Protein AF-0000000075629472 (afdb_homodimer)

InterPro domains:
  IPR001667 DDH domain [PF01368] (24-167)
  IPR003156 DHHA1 domain [PF02272] (249-316)
  IPR038763 DHH phosphoesterase superfamily [SSF64182] (21-315)
  IPR051319 Bifunctional oligoribonuclease/pAp-phosphatase and c-di-AMP PDE [PTHR47618] (19-318)

Secondary structure (DSSP, 8-state):
--HHHHHHHHHHHHHHTSTT-EEEEE--SSB-HHHHHHHHHHHHHHHHTT-EEEEE-TT-B-HHHHHHHHHHT----SBPPTT---SEEEEES--SGGGGTT-HHHHHT-SEEEEEESSPP-HHHHH-SEEEE-TTSS-HHHHHHHHHHHHT----HHHHHHHHHHHHHHHTTTTT--HHHHHHHHHHHHTT--HHHHHHHHS-TT------HHHHHHHHHHHTT-EEEEETTTEEEEEEEESS-HHHHHHHHHHHT-SE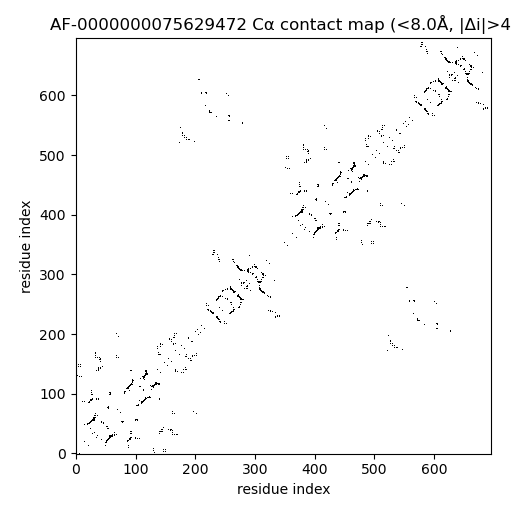EEEEEE-SSEEEEEEEE-HHHHHTT--HHHHHHHHHHHHT-EEEE-SSEEEEEEEGGG-SSHHHHHHHHHHHHHHHHHHHHHHHHHH-/--HHHHHHHHHHHHHHHSTT-EEEEE--SSB-HHHHHHHHHHHHHHHHTT-EEEEE-TT-B-HHHHHHHHHHT----SBPPTT---SEEEEES--SGGGGTT-HHHHHT-SEEEEEESSPP-HHHHH-SEEEE-TTSS-HHHHHHHHHHHHT----HHHHHHHHHHHHHHHTTTTT--HHHHHHHHHHHHTT--HHHHHHHHS-TT------HHHHHHHHHHHTT-EEEEETTTEEEEEEEESS-HHHHHHHHHHHT-SEEEEEEE-SSEEEEEEEE-HHHHHTT--HHHHHHHHHHHHT-EEEE-SSEEEEEEEGGG-SSHHHHHHHHHHHHHHHHHHHHHHHHHH-

Radius of gyration: 29.66 Å; Cα contacts (8 Å, |Δi|>4): 1667; chains: 2; bounding box: 80×77×60 Å

Sequence (696 aa):
MSSASRLVEALKEVAGEAEGEKSAVITHRNADPDAVGAALVVREVLRALRMNPCLYSPEGISRQSKRLLEAVGEEFGPLCSPDENPLIAVVVDAANLSQIAGAESLFRAARLKVVIDHHERGSIHEEADVALVDPGAGSSSELAVKTAVEAGTPLRPSVATAALGGIVYDTGRFLRASKLSFEAAAHLLSMGADYGKVLEAGRQRGRRDRGDLSLRLAKLKAFSRLKIGRACSELLIAVTHIGSFESDVAKSLVDEAADVAVAVAERTSEFRLSVRVSPLALEKGVTARAIASMLAEKFGGEGGGHDEAGMAHIPYTAAFSAEDMAVKAFNLISGRLGWMCVKTLEKGMSSASRLVEALKEVAGEAEGEKSAVITHRNADPDAVGAALVVREVLRALRMNPCLYSPEGISRQSKRLLEAVGEEFGPLCSPDENPLIAVVVDAANLSQIAGAESLFRAARLKVVIDHHERGSIHEEADVALVDPGAGSSSELAVKTAVEAGTPLRPSVATAALGGIVYDTGRFLRASKLSFEAAAHLLSMGADYGKVLEAGRQRGRRDRGDLSLRLAKLKAFSRLKIGRACSELLIAVTHIGSFESDVAKSLVDEAADVAVAVAERTSEFRLSVRVSPLALEKGVTARAIASMLAEKFGGEGGGHDEAGMAHIPYTAAFSAEDMAVKAFNLISGRLGWMCVKTLEKG

Structure (mmCIF, N/CA/C/O backbone):
data_AF-0000000075629472-model_v1
#
loop_
_entity.id
_entity.type
_entity.pdbx_description
1 polymer 'DDH domain-containing protein'
#
loop_
_atom_site.group_PDB
_atom_site.id
_atom_site.type_symbol
_atom_site.label_atom_id
_atom_site.label_alt_id
_atom_site.label_comp_id
_atom_site.label_asym_id
_atom_site.label_entity_id
_atom_site.label_seq_id
_atom_site.pdbx_PDB_ins_code
_atom_site.Cartn_x
_atom_site.Cartn_y
_atom_site.Cartn_z
_atom_site.occupancy
_atom_site.B_iso_or_equiv
_atom_site.auth_seq_id
_atom_site.auth_comp_id
_atom_site.auth_asym_id
_atom_site.auth_atom_id
_atom_site.pdbx_PDB_model_num
ATOM 1 N N . MET A 1 1 ? -9.32 -35.312 -2.887 1 65.19 1 MET A N 1
ATOM 2 C CA . MET A 1 1 ? -9.805 -34.281 -3.807 1 65.19 1 MET A CA 1
ATOM 3 C C . MET A 1 1 ? -9.977 -32.969 -3.092 1 65.19 1 MET A C 1
ATOM 5 O O . MET A 1 1 ? -10.477 -32.906 -1.966 1 65.19 1 MET A O 1
ATOM 9 N N . SER A 1 2 ? -9.43 -31.875 -3.707 1 79.06 2 SER A N 1
ATOM 10 C CA . SER A 1 2 ? -9.578 -30.562 -3.094 1 79.06 2 SER A CA 1
ATOM 11 C C . SER A 1 2 ? -11.039 -30.109 -3.098 1 79.06 2 SER A C 1
ATOM 13 O O . SER A 1 2 ? -11.867 -30.672 -3.818 1 79.06 2 SER A O 1
ATOM 15 N N . SER A 1 3 ? -11.484 -29.281 -2.16 1 85.75 3 SER A N 1
ATOM 16 C CA . SER A 1 3 ? -12.836 -28.734 -2.113 1 85.75 3 SER A CA 1
ATOM 17 C C . SER A 1 3 ? -13.227 -28.141 -3.457 1 85.75 3 SER A C 1
ATOM 19 O O . SER A 1 3 ? -14.375 -28.266 -3.889 1 85.75 3 SER A O 1
ATOM 21 N N . ALA A 1 4 ? -12.281 -27.641 -4.117 1 90.44 4 ALA A N 1
ATOM 22 C CA . ALA A 1 4 ? -12.555 -27.047 -5.43 1 90.44 4 ALA A CA 1
ATOM 23 C C . ALA A 1 4 ? -12.844 -28.141 -6.461 1 90.44 4 ALA A C 1
ATOM 25 O O . ALA A 1 4 ? -13.734 -27.969 -7.305 1 90.44 4 ALA A O 1
ATOM 26 N N . SER A 1 5 ? -12.156 -29.219 -6.418 1 93 5 SER A N 1
ATOM 27 C CA . SER A 1 5 ? -12.391 -30.344 -7.332 1 93 5 SER A CA 1
ATOM 28 C C . SER A 1 5 ? -13.781 -30.938 -7.133 1 93 5 SER A C 1
ATOM 30 O O . SER A 1 5 ? -14.469 -31.266 -8.102 1 93 5 SER A O 1
ATOM 32 N N . ARG A 1 6 ? -14.172 -31.078 -5.902 1 94.12 6 ARG A N 1
ATOM 33 C CA . ARG A 1 6 ? -15.5 -31.609 -5.594 1 94.12 6 ARG A CA 1
ATOM 34 C C . ARG A 1 6 ? -16.594 -30.688 -6.129 1 94.12 6 ARG A C 1
ATOM 36 O O . ARG A 1 6 ? -17.609 -31.141 -6.652 1 94.12 6 ARG A O 1
ATOM 43 N N . LEU A 1 7 ? -16.375 -29.391 -5.953 1 96.19 7 LEU A N 1
ATOM 44 C CA . LEU A 1 7 ? -17.328 -28.406 -6.441 1 96.19 7 LEU A CA 1
ATOM 45 C C . LEU A 1 7 ? -17.469 -28.484 -7.961 1 96.19 7 LEU A C 1
ATOM 47 O O . LEU A 1 7 ? -18.578 -28.531 -8.484 1 96.19 7 LEU A O 1
ATOM 51 N N . VAL A 1 8 ? -16.391 -28.594 -8.656 1 96.81 8 VAL A N 1
ATOM 52 C CA . VAL A 1 8 ? -16.391 -28.625 -10.109 1 96.81 8 VAL A CA 1
ATOM 53 C C . VAL A 1 8 ? -17.078 -29.906 -10.602 1 96.81 8 VAL A C 1
ATOM 55 O O . VAL A 1 8 ? -17.828 -29.875 -11.578 1 96.81 8 VAL A O 1
ATOM 58 N N . GLU A 1 9 ? -16.797 -30.969 -9.922 1 96.81 9 GLU A N 1
ATOM 59 C CA . GLU A 1 9 ? -17.422 -32.25 -10.289 1 96.81 9 GLU A CA 1
ATOM 60 C C . GLU A 1 9 ? -18.938 -32.156 -10.133 1 96.81 9 GLU A C 1
ATOM 62 O O . GLU A 1 9 ? -19.688 -32.656 -10.977 1 96.81 9 GLU A O 1
ATOM 67 N N . ALA A 1 10 ? -19.375 -31.547 -9.078 1 96.75 10 ALA A N 1
ATOM 68 C CA . ALA A 1 10 ? -20.812 -31.391 -8.844 1 96.75 10 ALA A CA 1
ATOM 69 C C . ALA A 1 10 ? -21.453 -30.531 -9.938 1 96.75 10 ALA A C 1
ATOM 71 O O . ALA A 1 10 ? -22.531 -30.859 -10.438 1 96.75 10 ALA A O 1
ATOM 72 N N . LEU A 1 11 ? -20.828 -29.438 -10.281 1 97.44 11 LEU A N 1
ATOM 73 C CA . LEU A 1 11 ? -21.312 -28.562 -11.336 1 97.44 11 LEU A CA 1
ATOM 74 C C . LEU A 1 11 ? -21.406 -29.312 -12.664 1 97.44 11 LEU A C 1
ATOM 76 O O . LEU A 1 11 ? -22.422 -29.219 -13.359 1 97.44 11 LEU A O 1
ATOM 80 N N . LYS A 1 12 ? -20.422 -30.094 -12.953 1 97 12 LYS A N 1
ATOM 81 C CA . LYS A 1 12 ? -20.359 -30.828 -14.219 1 97 12 LYS A CA 1
ATOM 82 C C . LYS A 1 12 ? -21.453 -31.875 -14.297 1 97 12 LYS A C 1
ATOM 84 O O . LYS A 1 12 ? -22.062 -32.062 -15.352 1 97 12 LYS A O 1
ATOM 89 N N . GLU A 1 13 ? -21.641 -32.5 -13.227 1 96.62 13 GLU A N 1
ATOM 90 C CA . GLU A 1 13 ? -22.656 -33.531 -13.18 1 96.62 13 GLU A CA 1
ATOM 91 C C . GLU A 1 13 ? -24.047 -32.969 -13.469 1 96.62 13 GLU A C 1
ATOM 93 O O . GLU A 1 13 ? -24.766 -33.5 -14.328 1 96.62 13 GLU A O 1
ATOM 98 N N . VAL A 1 14 ? -24.375 -31.891 -12.836 1 96.75 14 VAL A N 1
ATOM 99 C CA . VAL A 1 14 ? -25.703 -31.328 -12.977 1 96.75 14 VAL A CA 1
ATOM 100 C C . VAL A 1 14 ? -25.844 -30.641 -14.336 1 96.75 14 VAL A C 1
ATOM 102 O O . VAL A 1 14 ? -26.859 -30.781 -15.008 1 96.75 14 VAL A O 1
ATOM 105 N N . ALA A 1 15 ? -24.844 -29.906 -14.727 1 95.62 15 ALA A N 1
ATOM 106 C CA . ALA A 1 15 ? -24.859 -29.203 -16.016 1 95.62 15 ALA A CA 1
ATOM 107 C C . ALA A 1 15 ? -24.938 -30.188 -17.172 1 95.62 15 ALA A C 1
ATOM 109 O O . ALA A 1 15 ? -25.578 -29.906 -18.188 1 95.62 15 ALA A O 1
ATOM 110 N N . GLY A 1 16 ? -24.281 -31.312 -17 1 93.81 16 GLY A N 1
ATOM 111 C CA . GLY A 1 16 ? -24.266 -32.312 -18.047 1 93.81 16 GLY A CA 1
ATOM 112 C C . GLY A 1 16 ? -25.641 -32.906 -18.328 1 93.81 16 GLY A C 1
ATOM 113 O O . GLY A 1 16 ? -25.906 -33.375 -19.453 1 93.81 16 GLY A O 1
ATOM 114 N N . GLU A 1 17 ? -26.5 -32.781 -17.375 1 92.69 17 GLU A N 1
ATOM 115 C CA . GLU A 1 17 ? -27.844 -33.312 -17.5 1 92.69 17 GLU A CA 1
ATOM 116 C C . GLU A 1 17 ? -28.781 -32.344 -18.188 1 92.69 17 GLU A C 1
ATOM 118 O O . GLU A 1 17 ? -29.875 -32.719 -18.625 1 92.69 17 GLU A O 1
ATOM 123 N N . ALA A 1 18 ? -28.375 -31.125 -18.297 1 90.38 18 ALA A N 1
ATOM 124 C CA . ALA A 1 18 ? -29.344 -30.109 -18.734 1 90.38 18 ALA A CA 1
ATOM 125 C C . ALA A 1 18 ? -28.641 -28.969 -19.469 1 90.38 18 ALA A C 1
ATOM 127 O O . ALA A 1 18 ? -28.734 -27.812 -19.047 1 90.38 18 ALA A O 1
ATOM 128 N N . GLU A 1 19 ? -28.141 -29.219 -20.547 1 90.19 19 GLU A N 1
ATOM 129 C CA . GLU A 1 19 ? -27.438 -28.219 -21.328 1 90.19 19 GLU A CA 1
ATOM 130 C C . GLU A 1 19 ? -28.375 -27.078 -21.719 1 90.19 19 GLU A C 1
ATOM 132 O O . GLU A 1 19 ? -29.531 -27.297 -22.078 1 90.19 19 GLU A O 1
ATOM 137 N N . GLY A 1 20 ? -27.953 -25.875 -21.547 1 91 20 GLY A N 1
ATOM 138 C CA . GLY A 1 20 ? -28.703 -24.719 -21.969 1 91 20 GLY A CA 1
ATOM 139 C C . GLY A 1 20 ? -29.656 -24.203 -20.906 1 91 20 GLY A C 1
ATOM 140 O O . GLY A 1 20 ? -30.297 -23.172 -21.094 1 91 20 GLY A O 1
ATOM 141 N N . GLU A 1 21 ? -29.688 -24.891 -19.844 1 94.5 21 GLU A N 1
ATOM 142 C CA . GLU A 1 21 ? -30.578 -24.484 -18.766 1 94.5 21 GLU A CA 1
ATOM 143 C C . GLU A 1 21 ? -30.062 -23.25 -18.047 1 94.5 21 GLU A C 1
ATOM 145 O O . GLU A 1 21 ? -28.875 -22.938 -18.094 1 94.5 21 GLU A O 1
ATOM 150 N N . LYS A 1 22 ? -30.938 -22.641 -17.359 1 96.81 22 LYS A N 1
ATOM 151 C CA . LYS A 1 22 ? -30.609 -21.406 -16.656 1 96.81 22 LYS A CA 1
ATOM 152 C C . LYS A 1 22 ? -29.828 -21.703 -15.383 1 96.81 22 LYS A C 1
ATOM 154 O O . LYS A 1 22 ? -30.078 -22.703 -14.703 1 96.81 22 LYS A O 1
ATOM 159 N N . SER A 1 23 ? -28.891 -20.859 -15.094 1 98.06 23 SER A N 1
ATOM 160 C CA . SER A 1 23 ? -28.141 -20.828 -13.844 1 98.06 23 SER A CA 1
ATOM 161 C C . SER A 1 23 ? -27.969 -19.406 -13.32 1 98.06 23 SER A C 1
ATOM 163 O O . SER A 1 23 ? -28.141 -18.453 -14.07 1 98.06 23 SER A O 1
ATOM 165 N N . ALA A 1 24 ? -27.734 -19.328 -12.039 1 98.25 24 ALA A N 1
ATOM 166 C CA . ALA A 1 24 ? -27.641 -18 -11.422 1 98.25 24 ALA A CA 1
ATOM 167 C C . ALA A 1 24 ? -26.406 -17.891 -10.539 1 98.25 24 ALA A C 1
ATOM 169 O O . ALA A 1 24 ? -26.062 -18.844 -9.828 1 98.25 24 ALA A O 1
ATOM 170 N N . VAL A 1 25 ? -25.75 -16.766 -10.672 1 98.75 25 VAL A N 1
ATOM 171 C CA . VAL A 1 25 ? -24.703 -16.406 -9.734 1 98.75 25 VAL A CA 1
ATOM 172 C C . VAL A 1 25 ? -25.141 -15.211 -8.883 1 98.75 25 VAL A C 1
ATOM 174 O O . VAL A 1 25 ? -25.484 -14.148 -9.414 1 98.75 25 VAL A O 1
ATOM 177 N N . ILE A 1 26 ? -25.125 -15.406 -7.566 1 98.19 26 ILE A N 1
ATOM 178 C CA . ILE A 1 26 ? -25.688 -14.43 -6.641 1 98.19 26 ILE A CA 1
ATOM 179 C C . ILE A 1 26 ? -24.578 -13.891 -5.734 1 98.19 26 ILE A C 1
ATOM 181 O O . ILE A 1 26 ? -23.75 -14.656 -5.23 1 98.19 26 ILE A O 1
ATOM 185 N N . THR A 1 27 ? -24.562 -12.57 -5.598 1 97.81 27 THR A N 1
ATOM 186 C CA . THR A 1 27 ? -23.609 -11.938 -4.688 1 97.81 27 THR A CA 1
ATOM 187 C C . THR A 1 27 ? -24.328 -11.312 -3.498 1 97.81 27 THR A C 1
ATOM 189 O O . THR A 1 27 ? -25.562 -11.281 -3.461 1 97.81 27 THR A O 1
ATOM 192 N N . HIS A 1 28 ? -23.531 -10.844 -2.551 1 91.38 28 HIS A N 1
ATOM 193 C CA . HIS A 1 28 ? -24.125 -10.047 -1.483 1 91.38 28 HIS A CA 1
ATOM 194 C C . HIS A 1 28 ? -24.625 -8.703 -2.01 1 91.38 28 HIS A C 1
ATOM 196 O O . HIS A 1 28 ? -24.281 -8.305 -3.125 1 91.38 28 HIS A O 1
ATOM 202 N N . ARG A 1 29 ? -25.453 -8.078 -1.17 1 88 29 ARG A N 1
ATOM 203 C CA . ARG A 1 29 ? -26.016 -6.785 -1.547 1 88 29 ARG A CA 1
ATOM 204 C C . ARG A 1 29 ? -24.906 -5.75 -1.739 1 88 29 ARG A C 1
ATOM 206 O O . ARG A 1 29 ? -23.922 -5.754 -1.01 1 88 29 ARG A O 1
ATOM 213 N N . ASN A 1 30 ? -25.109 -4.828 -2.74 1 86.19 30 ASN A N 1
ATOM 214 C CA . ASN A 1 30 ? -24.109 -3.812 -3.047 1 86.19 30 ASN A CA 1
ATOM 215 C C . ASN A 1 30 ? -22.734 -4.434 -3.271 1 86.19 30 ASN A C 1
ATOM 217 O O . ASN A 1 30 ? -21.766 -4.066 -2.604 1 86.19 30 ASN A O 1
ATOM 221 N N . ALA A 1 31 ? -22.734 -5.297 -4.277 1 94.62 31 ALA A N 1
ATOM 222 C CA . ALA A 1 31 ? -21.594 -6.164 -4.551 1 94.62 31 ALA A CA 1
ATOM 223 C C . ALA A 1 31 ? -20.312 -5.352 -4.707 1 94.62 31 ALA A C 1
ATOM 225 O O . ALA A 1 31 ? -20.234 -4.477 -5.57 1 94.62 31 ALA A O 1
ATOM 226 N N . ASP A 1 32 ? -19.328 -5.641 -3.809 1 90.69 32 ASP A N 1
ATOM 227 C CA . ASP A 1 32 ? -18.031 -4.98 -3.92 1 90.69 32 ASP A CA 1
ATOM 228 C C . ASP A 1 32 ? -17.156 -5.668 -4.965 1 90.69 32 ASP A C 1
ATOM 230 O O . ASP A 1 32 ? -17.578 -6.633 -5.602 1 90.69 32 ASP A O 1
ATOM 234 N N . PRO A 1 33 ? -15.992 -5.172 -5.242 1 96.56 33 PRO A N 1
ATOM 235 C CA . PRO A 1 33 ? -15.172 -5.703 -6.332 1 96.56 33 PRO A CA 1
ATOM 236 C C . PRO A 1 33 ? -14.859 -7.188 -6.16 1 96.56 33 PRO A C 1
ATOM 238 O O . PRO A 1 33 ? -14.75 -7.922 -7.145 1 96.56 33 PRO A O 1
ATOM 241 N N . ASP A 1 34 ? -14.664 -7.598 -4.922 1 97.81 34 ASP A N 1
ATOM 242 C CA . ASP A 1 34 ? -14.398 -9.016 -4.691 1 97.81 34 ASP A CA 1
ATOM 243 C C . ASP A 1 34 ? -15.586 -9.867 -5.129 1 97.81 34 ASP A C 1
ATOM 245 O O . ASP A 1 34 ? -15.414 -10.867 -5.832 1 97.81 34 ASP A O 1
ATOM 249 N N . ALA A 1 35 ? -16.75 -9.461 -4.742 1 98.06 35 ALA A N 1
ATOM 250 C CA . ALA A 1 35 ? -17.969 -10.172 -5.129 1 98.06 35 ALA A CA 1
ATOM 251 C C . ALA A 1 35 ? -18.156 -10.164 -6.645 1 98.06 35 ALA A C 1
ATOM 253 O O . ALA A 1 35 ? -18.469 -11.195 -7.242 1 98.06 35 ALA A O 1
ATOM 254 N N . VAL A 1 36 ? -17.938 -9.062 -7.227 1 98.62 36 VAL A N 1
ATOM 255 C CA . VAL A 1 36 ? -18.125 -8.898 -8.664 1 98.62 36 VAL A CA 1
ATOM 256 C C . VAL A 1 36 ? -17.109 -9.766 -9.414 1 98.62 36 VAL A C 1
ATOM 258 O O . VAL A 1 36 ? -17.469 -10.477 -10.352 1 98.62 36 VAL A O 1
ATOM 261 N N . GLY A 1 37 ? -15.859 -9.703 -9 1 98.81 37 GLY A N 1
ATOM 262 C CA . GLY A 1 37 ? -14.836 -10.531 -9.617 1 98.81 37 GLY A CA 1
ATOM 263 C C . GLY A 1 37 ? -15.141 -12.016 -9.539 1 98.81 37 GLY A C 1
ATOM 264 O O . GLY A 1 37 ? -15.039 -12.734 -10.539 1 98.81 37 GLY A O 1
ATOM 265 N N . ALA A 1 38 ? -15.508 -12.438 -8.391 1 98.81 38 ALA A N 1
ATOM 266 C CA . ALA A 1 38 ? -15.852 -13.844 -8.18 1 98.81 38 ALA A CA 1
ATOM 267 C C . ALA A 1 38 ? -17.031 -14.25 -9.062 1 98.81 38 ALA A C 1
ATOM 269 O O . ALA A 1 38 ? -17 -15.305 -9.703 1 98.81 38 ALA A O 1
ATOM 270 N N . ALA A 1 39 ? -18.062 -13.414 -9.102 1 98.88 39 ALA A N 1
ATOM 271 C CA . ALA A 1 39 ? -19.266 -13.703 -9.867 1 98.88 39 ALA A CA 1
ATOM 272 C C . ALA A 1 39 ? -18.953 -13.852 -11.352 1 98.88 39 ALA A C 1
ATOM 274 O O . ALA A 1 39 ? -19.453 -14.781 -12.008 1 98.88 39 ALA A O 1
ATOM 275 N N . LEU A 1 40 ? -18.156 -12.984 -11.867 1 98.88 40 LEU A N 1
ATOM 276 C CA . LEU A 1 40 ? -17.812 -13.008 -13.281 1 98.88 40 LEU A CA 1
ATOM 277 C C . LEU A 1 40 ? -17.047 -14.266 -13.641 1 98.88 40 LEU A C 1
ATOM 279 O O . LEU A 1 40 ? -17.266 -14.859 -14.695 1 98.88 40 LEU A O 1
ATOM 283 N N . VAL A 1 41 ? -16.109 -14.672 -12.766 1 98.88 41 VAL A N 1
ATOM 284 C CA . VAL A 1 41 ? -15.328 -15.883 -13.008 1 98.88 41 VAL A CA 1
ATOM 285 C C . VAL A 1 41 ? -16.25 -17.094 -13.016 1 98.88 41 VAL A C 1
ATOM 287 O O . VAL A 1 41 ? -16.172 -17.938 -13.906 1 98.88 41 VAL A O 1
ATOM 290 N N . VAL A 1 42 ? -17.141 -17.172 -12.086 1 98.88 42 VAL A N 1
ATOM 291 C CA . VAL A 1 42 ? -18.062 -18.312 -11.984 1 98.88 42 VAL A CA 1
ATOM 292 C C . VAL A 1 42 ? -19 -18.328 -13.188 1 98.88 42 VAL A C 1
ATOM 294 O O . VAL A 1 42 ? -19.328 -19.391 -13.703 1 98.88 42 VAL A O 1
ATOM 297 N N . ARG A 1 43 ? -19.438 -17.141 -13.609 1 98.75 43 ARG A N 1
ATOM 298 C CA . ARG A 1 43 ? -20.25 -17.047 -14.82 1 98.75 43 ARG A CA 1
ATOM 299 C C . ARG A 1 43 ? -19.547 -17.734 -16 1 98.75 43 ARG A C 1
ATOM 301 O O . ARG A 1 43 ? -20.188 -18.469 -16.75 1 98.75 43 ARG A O 1
ATOM 308 N N . GLU A 1 44 ? -18.25 -17.531 -16.156 1 98.56 44 GLU A N 1
ATOM 309 C CA . GLU A 1 44 ? -17.484 -18.141 -17.25 1 98.56 44 GLU A CA 1
ATOM 310 C C . GLU A 1 44 ? -17.422 -19.656 -17.094 1 98.56 44 GLU A C 1
ATOM 312 O O . GLU A 1 44 ? -17.469 -20.391 -18.094 1 98.56 44 GLU A O 1
ATOM 317 N N . VAL A 1 45 ? -17.266 -20.094 -15.867 1 98.56 45 VAL A N 1
ATOM 318 C CA . VAL A 1 45 ? -17.219 -21.531 -15.617 1 98.56 45 VAL A CA 1
ATOM 319 C C . VAL A 1 45 ? -18.547 -22.156 -16.016 1 98.56 45 VAL A C 1
ATOM 321 O O . VAL A 1 45 ? -18.562 -23.188 -16.719 1 98.56 45 VAL A O 1
ATOM 324 N N . LEU A 1 46 ? -19.656 -21.531 -15.641 1 98.56 46 LEU A N 1
ATOM 325 C CA . LEU A 1 46 ? -20.984 -22.062 -15.961 1 98.56 46 LEU A CA 1
ATOM 326 C C . LEU A 1 46 ? -21.234 -22.031 -17.469 1 98.56 46 LEU A C 1
ATOM 328 O O . LEU A 1 46 ? -21.812 -22.953 -18.016 1 98.56 46 LEU A O 1
ATOM 332 N N . ARG A 1 47 ? -20.781 -20.969 -18.125 1 98.06 47 ARG A N 1
ATOM 333 C CA . ARG A 1 47 ? -20.891 -20.891 -19.578 1 98.06 47 ARG A CA 1
ATOM 334 C C . ARG A 1 47 ? -20.109 -22.016 -20.25 1 98.06 47 ARG A C 1
ATOM 336 O O . ARG A 1 47 ? -20.594 -22.641 -21.188 1 98.06 47 ARG A O 1
ATOM 343 N N . ALA A 1 48 ? -18.938 -22.297 -19.719 1 97.62 48 ALA A N 1
ATOM 344 C CA . ALA A 1 48 ? -18.094 -23.359 -20.266 1 97.62 48 ALA A CA 1
ATOM 345 C C . ALA A 1 48 ? -18.75 -24.719 -20.094 1 97.62 48 ALA A C 1
ATOM 347 O O . ALA A 1 48 ? -18.5 -25.641 -20.875 1 97.62 48 ALA A O 1
ATOM 348 N N . LEU A 1 49 ? -19.578 -24.828 -19.141 1 97.31 49 LEU A N 1
ATOM 349 C CA . LEU A 1 49 ? -20.328 -26.062 -18.906 1 97.31 49 LEU A CA 1
ATOM 350 C C . LEU A 1 49 ? -21.641 -26.062 -19.672 1 97.31 49 LEU A C 1
ATOM 352 O O . LEU A 1 49 ? -22.531 -26.875 -19.391 1 97.31 49 LEU A O 1
ATOM 356 N N . ARG A 1 50 ? -21.781 -25.078 -20.531 1 97.25 50 ARG A N 1
ATOM 357 C CA . ARG A 1 50 ? -22.891 -24.969 -21.469 1 97.25 50 ARG A CA 1
ATOM 358 C C . ARG A 1 50 ? -24.188 -24.625 -20.75 1 97.25 50 ARG A C 1
ATOM 360 O O . ARG A 1 50 ? -25.266 -25.078 -21.156 1 97.25 50 ARG A O 1
ATOM 367 N N . MET A 1 51 ? -24.078 -23.906 -19.656 1 97.69 51 MET A N 1
ATOM 368 C CA . MET A 1 51 ? -25.25 -23.344 -19 1 97.69 51 MET A CA 1
ATOM 369 C C . MET A 1 51 ? -25.531 -21.922 -19.5 1 97.69 51 MET A C 1
ATOM 371 O O . MET A 1 51 ? -24.75 -21.375 -20.266 1 97.69 51 MET A O 1
ATOM 375 N N . ASN A 1 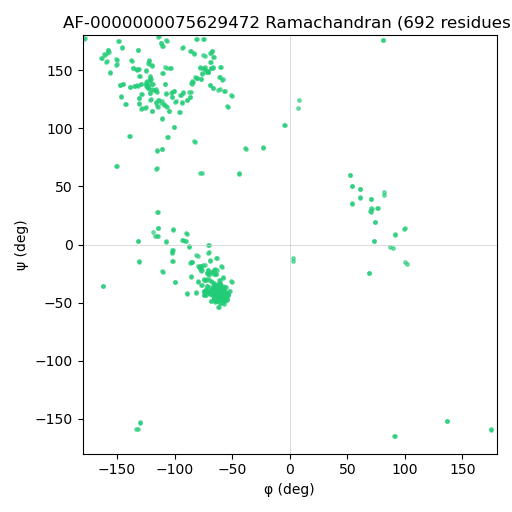52 ? -26.656 -21.391 -19.141 1 97.44 52 ASN A N 1
ATOM 376 C CA . ASN A 1 52 ? -27.047 -20 -19.406 1 97.44 52 ASN A CA 1
ATOM 377 C C . ASN A 1 52 ? -27.094 -19.172 -18.125 1 97.44 52 ASN A C 1
ATOM 379 O O . ASN A 1 52 ? -28.172 -18.922 -17.594 1 97.44 52 ASN A O 1
ATOM 383 N N . PRO A 1 53 ? -25.922 -18.703 -17.719 1 98 53 PRO A N 1
ATOM 384 C CA . PRO A 1 53 ? -25.844 -18.047 -16.422 1 98 53 PRO A CA 1
ATOM 385 C C . PRO A 1 53 ? -26.312 -16.594 -16.453 1 98 53 PRO A C 1
ATOM 387 O O . PRO A 1 53 ? -26.094 -15.906 -17.453 1 98 53 PRO A O 1
ATOM 390 N N . CYS A 1 54 ? -26.938 -16.188 -15.445 1 97.81 54 CYS A N 1
ATOM 391 C CA . CYS A 1 54 ? -27.234 -14.789 -15.148 1 97.81 54 CYS A CA 1
ATOM 392 C C . CYS A 1 54 ? -26.656 -14.383 -13.797 1 97.81 54 CYS A C 1
ATOM 394 O O . CYS A 1 54 ? -26.297 -15.242 -12.992 1 97.81 54 CYS A O 1
ATOM 396 N N . LEU A 1 55 ? -26.469 -13.062 -13.641 1 98.38 55 LEU A N 1
ATOM 397 C CA . LEU A 1 55 ? -25.922 -12.531 -12.406 1 98.38 55 LEU A CA 1
ATOM 398 C C . LEU A 1 55 ? -26.969 -11.75 -11.617 1 98.38 55 LEU A C 1
ATOM 400 O O . LEU A 1 55 ? -27.875 -11.156 -12.211 1 98.38 55 LEU A O 1
ATOM 404 N N . TYR A 1 56 ? -26.828 -11.812 -10.297 1 97.31 56 TYR A N 1
ATOM 405 C CA . TYR A 1 56 ? -27.766 -11.047 -9.484 1 97.31 56 TYR A CA 1
ATOM 406 C C . TYR A 1 56 ? -27.094 -10.531 -8.219 1 97.31 56 TYR A C 1
ATOM 408 O O . TYR A 1 56 ? -26.438 -11.289 -7.504 1 97.31 56 TYR A O 1
ATOM 416 N N . SER A 1 57 ? -27.188 -9.281 -7.973 1 95.69 57 SER A N 1
ATOM 417 C CA . SER A 1 57 ? -26.812 -8.617 -6.727 1 95.69 57 SER A CA 1
ATOM 418 C C . SER A 1 57 ? -27.969 -7.793 -6.176 1 95.69 57 SER A C 1
ATOM 420 O O . SER A 1 57 ? -28.391 -6.809 -6.789 1 95.69 57 SER A O 1
ATOM 422 N N . PRO A 1 58 ? -28.375 -8.258 -4.957 1 88.62 58 PRO A N 1
ATOM 423 C CA . PRO A 1 58 ? -29.406 -7.383 -4.375 1 88.62 58 PRO A CA 1
ATOM 424 C C . PRO A 1 58 ? -28.938 -5.934 -4.238 1 88.62 58 PRO A C 1
ATOM 426 O O . PRO A 1 58 ? -27.797 -5.684 -3.834 1 88.62 58 PRO A O 1
ATOM 429 N N . GLU A 1 59 ? -29.672 -4.957 -4.629 1 86.88 59 GLU A N 1
ATOM 430 C CA . GLU A 1 59 ? -29.391 -3.527 -4.535 1 86.88 59 GLU A CA 1
ATOM 431 C C . GLU A 1 59 ? -28.328 -3.104 -5.539 1 86.88 59 GLU A C 1
ATOM 433 O O . GLU A 1 59 ? -27.812 -1.987 -5.469 1 86.88 59 GLU A O 1
ATOM 438 N N . GLY A 1 60 ? -27.844 -4 -6.371 1 93.12 60 GLY A N 1
ATOM 439 C CA . GLY A 1 60 ? -26.906 -3.668 -7.43 1 93.12 60 GLY A CA 1
ATOM 440 C C . GLY A 1 60 ? -25.453 -3.783 -7 1 93.12 60 GLY A C 1
ATOM 441 O O . GLY A 1 60 ? -25.141 -4.473 -6.027 1 93.12 60 GLY A O 1
ATOM 442 N N . ILE A 1 61 ? -24.562 -3.186 -7.824 1 94.56 61 ILE A N 1
ATOM 443 C CA . ILE A 1 61 ? -23.141 -3.268 -7.543 1 94.56 61 ILE A CA 1
ATOM 444 C C . ILE A 1 61 ? -22.641 -1.941 -6.969 1 94.56 61 ILE A C 1
ATOM 446 O O . ILE A 1 61 ? -23.234 -0.888 -7.238 1 94.56 61 ILE A O 1
ATOM 450 N N . SER A 1 62 ? -21.578 -1.986 -6.145 1 85.62 62 SER A N 1
ATOM 451 C CA . SER A 1 62 ? -21.031 -0.809 -5.469 1 85.62 62 SER A CA 1
ATOM 452 C C . SER A 1 62 ? -20.406 0.158 -6.465 1 85.62 62 SER A C 1
ATOM 454 O O . SER A 1 62 ? -20.172 -0.197 -7.621 1 85.62 62 SER A O 1
ATOM 456 N N . ARG A 1 63 ? -20.156 1.345 -5.965 1 81.31 63 ARG A N 1
ATOM 457 C CA . ARG A 1 63 ? -19.484 2.367 -6.762 1 81.31 63 ARG A CA 1
ATOM 458 C C . ARG A 1 63 ? -18.094 1.907 -7.184 1 81.31 63 ARG A C 1
ATOM 460 O O . ARG A 1 63 ? -17.672 2.146 -8.32 1 81.31 63 ARG A O 1
ATOM 467 N N . GLN A 1 64 ? -17.391 1.285 -6.277 1 86 64 GLN A N 1
ATOM 468 C CA . GLN A 1 64 ? -16.047 0.763 -6.562 1 86 64 GLN A CA 1
ATOM 469 C C . GLN A 1 64 ? -16.109 -0.299 -7.656 1 86 64 GLN A C 1
ATOM 471 O O . GLN A 1 64 ? -15.227 -0.342 -8.523 1 86 64 GLN A O 1
ATOM 476 N N . SER A 1 65 ? -17.141 -1.085 -7.609 1 94.31 65 SER A N 1
ATOM 477 C CA . SER A 1 65 ? -17.297 -2.121 -8.625 1 94.31 65 SER A CA 1
ATOM 478 C C . SER A 1 65 ? -17.609 -1.516 -9.984 1 94.31 65 SER A C 1
ATOM 480 O O . SER A 1 65 ? -17.094 -1.98 -11.008 1 94.31 65 SER A O 1
ATOM 482 N N . LYS A 1 66 ? -18.453 -0.539 -9.938 1 93.31 66 LYS A N 1
ATOM 483 C CA . LYS A 1 66 ? -18.781 0.134 -11.195 1 93.31 66 LYS A CA 1
ATOM 484 C C . LYS A 1 66 ? -17.531 0.733 -11.828 1 93.31 66 LYS A C 1
ATOM 486 O O . LYS A 1 66 ? -17.328 0.604 -13.039 1 93.31 66 LYS A O 1
ATOM 491 N N . ARG A 1 67 ? -16.719 1.346 -11.023 1 88.5 67 ARG A N 1
ATOM 492 C CA . ARG A 1 67 ? -15.477 1.936 -11.492 1 88.5 67 ARG A CA 1
ATOM 493 C C . ARG A 1 67 ? -14.555 0.872 -12.086 1 88.5 67 ARG A C 1
ATOM 495 O O . ARG A 1 67 ? -13.961 1.076 -13.141 1 88.5 67 ARG A O 1
ATOM 502 N N . LEU A 1 68 ? -14.43 -0.195 -11.422 1 94.56 68 LEU A N 1
ATOM 503 C CA . LEU A 1 68 ? -13.594 -1.297 -11.883 1 94.56 68 LEU A CA 1
ATOM 504 C C . LEU A 1 68 ? -14.094 -1.838 -13.219 1 94.56 68 LEU A C 1
ATOM 506 O O . LEU A 1 68 ? -13.312 -2.006 -14.164 1 94.56 68 LEU A O 1
ATOM 510 N N . LEU A 1 69 ? -15.398 -2.064 -13.297 1 97.12 69 LEU A N 1
ATOM 511 C CA . LEU A 1 69 ? -15.977 -2.641 -14.508 1 97.12 69 LEU A CA 1
ATOM 512 C C . LEU A 1 69 ? -15.828 -1.688 -15.688 1 97.12 69 LEU A C 1
ATOM 514 O O . LEU A 1 69 ? -15.555 -2.119 -16.812 1 97.12 69 LEU A O 1
ATOM 518 N N . GLU A 1 70 ? -16.031 -0.453 -15.359 1 94.25 70 GLU A N 1
ATOM 519 C CA . GLU A 1 70 ? -15.82 0.552 -16.391 1 94.25 70 GLU A CA 1
ATOM 520 C C . GLU A 1 70 ? -14.383 0.547 -16.891 1 94.25 70 GLU A C 1
ATOM 522 O O . GLU A 1 70 ? -14.133 0.598 -18.094 1 94.25 70 GLU A O 1
ATOM 527 N N . ALA A 1 71 ? -13.508 0.506 -16.016 1 90.75 71 ALA A N 1
ATOM 528 C CA . ALA A 1 71 ? -12.086 0.537 -16.328 1 90.75 71 ALA A CA 1
ATOM 529 C C . ALA A 1 71 ? -11.688 -0.675 -17.172 1 90.75 71 ALA A C 1
ATOM 531 O O . ALA A 1 71 ? -10.812 -0.578 -18.031 1 90.75 71 ALA A O 1
ATOM 532 N N . VAL A 1 72 ? -12.32 -1.825 -16.953 1 95.25 72 VAL A N 1
ATOM 533 C CA . VAL A 1 72 ? -11.852 -3.055 -17.594 1 95.25 72 VAL A CA 1
ATOM 534 C C . VAL A 1 72 ? -12.734 -3.383 -18.797 1 95.25 72 VAL A C 1
ATOM 536 O O . VAL A 1 72 ? -12.43 -4.305 -19.562 1 95.25 72 VAL A O 1
ATOM 539 N N . GLY A 1 73 ? -13.773 -2.629 -19 1 94.81 73 GLY A N 1
ATOM 540 C CA . GLY A 1 73 ? -14.656 -2.854 -20.125 1 94.81 73 GLY A CA 1
ATOM 541 C C . GLY A 1 73 ? -15.492 -4.109 -19.984 1 94.81 73 GLY A C 1
ATOM 542 O O . GLY A 1 73 ? -15.594 -4.902 -20.922 1 94.81 73 GLY A O 1
ATOM 543 N N . GLU A 1 74 ? -15.953 -4.379 -18.859 1 96.19 74 GLU A N 1
ATOM 544 C CA . GLU A 1 74 ? -16.812 -5.52 -18.547 1 96.19 74 GLU A CA 1
ATOM 545 C C . GLU A 1 74 ? -18.141 -5.07 -17.938 1 96.19 74 GLU A C 1
ATOM 547 O O . GLU A 1 74 ? -18.234 -3.953 -17.422 1 96.19 74 GLU A O 1
ATOM 552 N N . GLU A 1 75 ? -19.109 -5.879 -18.078 1 96.5 75 GLU A N 1
ATOM 553 C CA . GLU A 1 75 ? -20.422 -5.586 -17.5 1 96.5 75 GLU A CA 1
ATOM 554 C C . GLU A 1 75 ? -20.859 -6.676 -16.531 1 96.5 75 GLU A C 1
ATOM 556 O O . GLU A 1 75 ? -20.562 -7.855 -16.734 1 96.5 75 GLU A O 1
ATOM 561 N N . PHE A 1 76 ? -21.5 -6.172 -15.5 1 97.56 76 PHE A N 1
ATOM 562 C CA . PHE A 1 76 ? -22.125 -7.113 -14.578 1 97.56 76 PHE A CA 1
ATOM 563 C C . PHE A 1 76 ? -23.484 -7.562 -15.102 1 97.56 76 PHE A C 1
ATOM 565 O O . PHE A 1 76 ? -24.5 -6.969 -14.766 1 97.56 76 PHE A O 1
ATOM 572 N N . GLY A 1 77 ? -23.469 -8.586 -15.883 1 95.69 77 GLY A N 1
ATOM 573 C CA . GLY A 1 77 ? -24.688 -9.086 -16.5 1 95.69 77 GLY A CA 1
ATOM 574 C C . GLY A 1 77 ? -24.453 -10.32 -17.344 1 95.69 77 GLY A C 1
ATOM 575 O O . GLY A 1 77 ? -23.344 -10.836 -17.422 1 95.69 77 GLY A O 1
ATOM 576 N N . PRO A 1 78 ? -25.5 -10.969 -17.984 1 94.5 78 PRO A N 1
ATOM 577 C CA . PRO A 1 78 ? -26.891 -10.5 -17.875 1 94.5 78 PRO A CA 1
ATOM 578 C C . PRO A 1 78 ? -27.469 -10.672 -16.469 1 94.5 78 PRO A C 1
ATOM 580 O O . PRO A 1 78 ? -27 -11.516 -15.703 1 94.5 78 PRO A O 1
ATOM 583 N N . LEU A 1 79 ? -28.406 -9.812 -16.156 1 96.5 79 LEU A N 1
ATOM 584 C CA . LEU A 1 79 ? -29 -9.836 -14.82 1 96.5 79 LEU A CA 1
ATOM 585 C C . LEU A 1 79 ? -30.125 -10.859 -14.742 1 96.5 79 LEU A C 1
ATOM 587 O O . LEU A 1 79 ? -30.906 -11 -15.688 1 96.5 79 LEU A O 1
ATOM 591 N N . CYS A 1 80 ? -30.156 -11.531 -13.625 1 95 80 CYS A N 1
ATOM 592 C CA . CYS A 1 80 ? -31.266 -12.445 -13.375 1 95 80 CYS A CA 1
ATOM 593 C C . CYS A 1 80 ? -32.562 -11.688 -13.047 1 95 80 CYS A C 1
ATOM 595 O O . CYS A 1 80 ? -32.5 -10.594 -12.492 1 95 80 CYS A O 1
ATOM 597 N N . SER A 1 81 ? -33.625 -12.375 -13.406 1 90.62 81 SER A N 1
ATOM 598 C CA . SER A 1 81 ? -34.906 -11.977 -12.82 1 90.62 81 SER A CA 1
ATOM 599 C C . SER A 1 81 ? -35.125 -12.633 -11.453 1 90.62 81 SER A C 1
ATOM 601 O O . SER A 1 81 ? -34.781 -13.797 -11.266 1 90.62 81 SER A O 1
ATOM 603 N N . PRO A 1 82 ? -35.625 -11.867 -10.531 1 82.38 82 PRO A N 1
ATOM 604 C CA . PRO A 1 82 ? -35.812 -12.43 -9.188 1 82.38 82 PRO A CA 1
ATOM 605 C C . PRO A 1 82 ? -36.719 -13.648 -9.18 1 82.38 82 PRO A C 1
ATOM 607 O O . PRO A 1 82 ? -36.656 -14.469 -8.258 1 82.38 82 PRO A O 1
ATOM 610 N N . ASP A 1 83 ? -37.531 -13.859 -10.211 1 86.25 83 ASP A N 1
ATOM 611 C CA . ASP A 1 83 ? -38.5 -14.945 -10.227 1 86.25 83 ASP A CA 1
ATOM 612 C C . ASP A 1 83 ? -38 -16.125 -11.062 1 86.25 83 ASP A C 1
ATOM 614 O O . ASP A 1 83 ? -38.75 -17.078 -11.305 1 86.25 83 ASP A O 1
ATOM 618 N N . GLU A 1 84 ? -36.812 -16.156 -11.391 1 91.12 84 GLU A N 1
ATOM 619 C CA . GLU A 1 84 ? -36.281 -17.25 -12.164 1 91.12 84 GLU A CA 1
ATOM 620 C C . GLU A 1 84 ? -36.094 -18.5 -11.305 1 91.12 84 GLU A C 1
ATOM 622 O O . GLU A 1 84 ? -36 -18.406 -10.078 1 91.12 84 GLU A O 1
ATOM 627 N N . ASN A 1 85 ? -36.188 -19.672 -11.984 1 93.75 85 ASN A N 1
ATOM 628 C CA . ASN A 1 85 ? -35.906 -20.953 -11.367 1 93.75 85 ASN A CA 1
ATOM 629 C C . ASN A 1 85 ? -34.688 -21.641 -12 1 93.75 85 ASN A C 1
ATOM 631 O O . ASN A 1 85 ? -34.844 -22.562 -12.797 1 93.75 85 ASN A O 1
ATOM 635 N N . PRO A 1 86 ? -33.531 -21.219 -11.586 1 97.12 86 PRO A N 1
ATOM 636 C CA . PRO A 1 86 ? -32.312 -21.766 -12.203 1 97.12 86 PRO A CA 1
ATOM 637 C C . PRO A 1 86 ? -32.031 -23.203 -11.797 1 97.12 86 PRO A C 1
ATOM 639 O O . PRO A 1 86 ? -32.438 -23.641 -10.711 1 97.12 86 PRO A O 1
ATOM 642 N N . LEU A 1 87 ? -31.438 -23.922 -12.664 1 97.94 87 LEU A N 1
ATOM 643 C CA . LEU A 1 87 ? -31.016 -25.281 -12.344 1 97.94 87 LEU A CA 1
ATOM 644 C C . LEU A 1 87 ? -29.906 -25.281 -11.305 1 97.94 87 LEU A C 1
ATOM 646 O O . LEU A 1 87 ? -29.891 -26.109 -10.398 1 97.94 87 LEU A O 1
ATOM 650 N N . ILE A 1 88 ? -28.953 -24.391 -11.484 1 98.25 88 ILE A N 1
ATOM 651 C CA . ILE A 1 88 ? -27.828 -24.203 -10.562 1 98.25 88 ILE A CA 1
ATOM 652 C C . ILE A 1 88 ? -27.828 -22.766 -10.055 1 98.25 88 ILE A C 1
ATOM 654 O O . ILE A 1 88 ? -27.984 -21.828 -10.828 1 98.25 88 ILE A O 1
ATOM 658 N N . ALA A 1 89 ? -27.719 -22.641 -8.727 1 98.38 89 ALA A N 1
ATOM 659 C CA . ALA A 1 89 ? -27.5 -21.328 -8.117 1 98.38 89 ALA A CA 1
ATOM 660 C C . ALA A 1 89 ? -26.203 -21.328 -7.312 1 98.38 89 ALA A C 1
ATOM 662 O O . ALA A 1 89 ? -25.984 -22.188 -6.469 1 98.38 89 ALA A O 1
ATOM 663 N N . VAL A 1 90 ? -25.344 -20.391 -7.648 1 98.69 90 VAL A N 1
ATOM 664 C CA . VAL A 1 90 ? -24.078 -20.234 -6.945 1 98.69 90 VAL A CA 1
ATOM 665 C C . VAL A 1 90 ? -24.031 -18.906 -6.211 1 98.69 90 VAL A C 1
ATOM 667 O O . VAL A 1 90 ? -24.156 -17.844 -6.828 1 98.69 90 VAL A O 1
ATOM 670 N N . VAL A 1 91 ? -23.906 -18.953 -4.906 1 98.5 91 VAL A N 1
ATOM 671 C CA . VAL A 1 91 ? -23.672 -17.75 -4.125 1 98.5 91 VAL A CA 1
ATOM 672 C C . VAL A 1 91 ? -22.172 -17.531 -3.936 1 98.5 91 VAL A C 1
ATOM 674 O O . VAL A 1 91 ? -21.453 -18.453 -3.557 1 98.5 91 VAL A O 1
ATOM 677 N N . VAL A 1 92 ? -21.734 -16.297 -4.223 1 98.62 92 VAL A N 1
ATOM 678 C CA . VAL A 1 92 ? -20.328 -15.984 -4.016 1 98.62 92 VAL A CA 1
ATOM 679 C C . VAL A 1 92 ? -20.203 -14.812 -3.039 1 98.62 92 VAL A C 1
ATOM 681 O O . VAL A 1 92 ? -21.016 -13.891 -3.059 1 98.62 92 VAL A O 1
ATOM 684 N N . ASP A 1 93 ? -19.234 -14.859 -2.166 1 97.38 93 ASP A N 1
ATOM 685 C CA . ASP A 1 93 ? -18.797 -13.789 -1.27 1 97.38 93 ASP A CA 1
ATOM 686 C C . ASP A 1 93 ? -19.922 -13.375 -0.322 1 97.38 93 ASP A C 1
ATOM 688 O O . ASP A 1 93 ? -20.172 -12.188 -0.132 1 97.38 93 ASP A O 1
ATOM 692 N N . ALA A 1 94 ? -20.641 -14.344 0.168 1 93.88 94 ALA A N 1
ATOM 693 C CA . ALA A 1 94 ? -21.688 -14.148 1.178 1 93.88 94 ALA A CA 1
ATOM 694 C C . ALA A 1 94 ? -21.781 -15.352 2.109 1 93.88 94 ALA A C 1
ATOM 696 O O . ALA A 1 94 ? -21.766 -16.5 1.655 1 93.88 94 ALA A O 1
ATOM 697 N N . ALA A 1 95 ? -21.922 -15.039 3.428 1 88.31 95 ALA A N 1
ATOM 698 C CA . ALA A 1 95 ? -21.922 -16.125 4.406 1 88.31 95 ALA A CA 1
ATOM 699 C C . ALA A 1 95 ? -23.312 -16.281 5.027 1 88.31 95 ALA A C 1
ATOM 701 O O . ALA A 1 95 ? -23.656 -17.359 5.527 1 88.31 95 ALA A O 1
ATOM 702 N N . ASN A 1 96 ? -24.094 -15.195 4.969 1 87.12 96 ASN A N 1
ATOM 703 C CA . ASN A 1 96 ? -25.391 -15.211 5.625 1 87.12 96 ASN A CA 1
ATOM 704 C C . ASN A 1 96 ? -26.516 -14.859 4.656 1 87.12 96 ASN A C 1
ATOM 706 O O . ASN A 1 96 ? -26.328 -14.023 3.768 1 87.12 96 ASN A O 1
ATOM 710 N N . LEU A 1 97 ? -27.703 -15.438 4.941 1 89.44 97 LEU A N 1
ATOM 711 C CA . LEU A 1 97 ? -28.859 -15.211 4.086 1 89.44 97 LEU A CA 1
ATOM 712 C C . LEU A 1 97 ? -29.234 -13.734 4.055 1 89.44 97 LEU A C 1
ATOM 714 O O . LEU A 1 97 ? -29.703 -13.227 3.035 1 89.44 97 LEU A O 1
ATOM 718 N N . SER A 1 98 ? -28.984 -13.039 5.121 1 84.44 98 SER A N 1
ATOM 719 C CA . SER A 1 98 ? -29.297 -11.617 5.199 1 84.44 98 SER A CA 1
ATOM 720 C C . SER A 1 98 ? -28.484 -10.812 4.184 1 84.44 98 SER A C 1
ATOM 722 O O . SER A 1 98 ? -28.938 -9.758 3.725 1 84.44 98 SER A O 1
ATOM 724 N N . GLN A 1 99 ? -27.344 -11.289 3.775 1 86.62 99 GLN A N 1
ATOM 725 C CA . GLN A 1 99 ? -26.453 -10.586 2.85 1 86.62 99 GLN A CA 1
ATOM 726 C C . GLN A 1 99 ? -26.953 -10.695 1.415 1 86.62 99 GLN A C 1
ATOM 728 O O . GLN A 1 99 ? -26.516 -9.953 0.538 1 86.62 99 GLN A O 1
ATOM 733 N N . ILE A 1 100 ? -27.859 -11.711 1.2 1 92.19 100 ILE A N 1
ATOM 734 C CA . ILE A 1 100 ? -28.438 -11.844 -0.132 1 92.19 100 ILE A CA 1
ATOM 735 C C . ILE A 1 100 ? -29.953 -11.586 -0.064 1 92.19 100 ILE A C 1
ATOM 737 O O . ILE A 1 100 ? -30.719 -12.156 -0.837 1 92.19 100 ILE A O 1
ATOM 741 N N . ALA A 1 101 ? -30.328 -10.781 0.903 1 83.19 101 ALA A N 1
ATOM 742 C CA . ALA A 1 101 ? -31.734 -10.484 1.092 1 83.19 101 ALA A CA 1
ATOM 743 C C . ALA A 1 101 ? -32.375 -10.031 -0.216 1 83.19 101 ALA A C 1
ATOM 745 O O . ALA A 1 101 ? -31.859 -9.148 -0.898 1 83.19 101 ALA A O 1
ATOM 746 N N . GLY A 1 102 ? -33.5 -10.664 -0.572 1 86.81 102 GLY A N 1
ATOM 747 C CA . GLY A 1 102 ? -34.188 -10.391 -1.825 1 86.81 102 GLY A CA 1
ATOM 748 C C . GLY A 1 102 ? -33.906 -11.422 -2.9 1 86.81 102 GLY A C 1
ATOM 749 O O . GL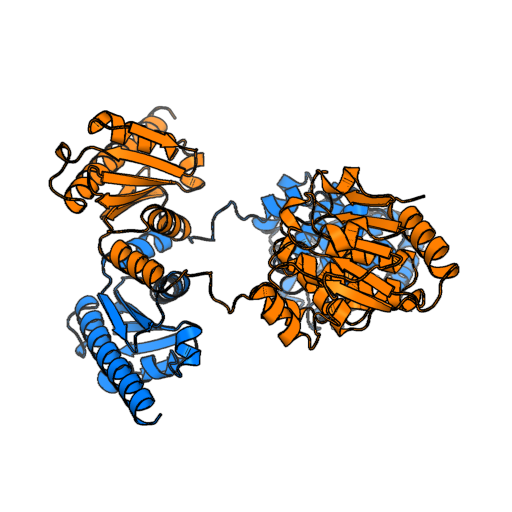Y A 1 102 ? -34.625 -11.5 -3.896 1 86.81 102 GLY A O 1
ATOM 750 N N . ALA A 1 103 ? -32.875 -12.219 -2.691 1 92 103 ALA A N 1
ATOM 751 C CA . ALA A 1 103 ? -32.5 -13.227 -3.68 1 92 103 ALA A CA 1
ATOM 752 C C . ALA A 1 103 ? -32.594 -14.633 -3.102 1 92 103 ALA A C 1
ATOM 754 O O . ALA A 1 103 ? -32.188 -15.609 -3.738 1 92 103 ALA A O 1
ATOM 755 N N . GLU A 1 104 ? -33.188 -14.742 -1.922 1 91.19 104 GLU A N 1
ATOM 756 C CA . GLU A 1 104 ? -33.281 -16.031 -1.245 1 91.19 104 GLU A CA 1
ATOM 757 C C . GLU A 1 104 ? -34.062 -17.047 -2.09 1 91.19 104 GLU A C 1
ATOM 759 O O . GLU A 1 104 ? -33.656 -18.219 -2.17 1 91.19 104 GLU A O 1
ATOM 764 N N . SER A 1 105 ? -35.125 -16.594 -2.664 1 93.12 105 SER A N 1
ATOM 765 C CA . SER A 1 105 ? -35.969 -17.484 -3.467 1 93.12 105 SER A CA 1
ATOM 766 C C . SER A 1 105 ? -35.188 -18 -4.684 1 93.12 105 SER A C 1
ATOM 768 O O . SER A 1 105 ? -35.344 -19.172 -5.059 1 93.12 105 SER A O 1
ATOM 770 N N . LEU A 1 106 ? -34.438 -17.156 -5.305 1 94.44 106 LEU A N 1
ATOM 771 C CA . LEU A 1 106 ? -33.625 -17.531 -6.453 1 94.44 106 LEU A CA 1
ATOM 772 C C . LEU A 1 106 ? -32.625 -18.641 -6.082 1 94.44 106 LEU A C 1
ATOM 774 O O . LEU A 1 106 ? -32.438 -19.578 -6.855 1 94.44 106 LEU A O 1
ATOM 778 N N . PHE A 1 107 ? -32.062 -18.547 -4.887 1 96.25 107 PHE A N 1
ATOM 779 C CA . PHE A 1 107 ? -31.109 -19.531 -4.387 1 96.25 107 PHE A CA 1
ATOM 780 C C . PHE A 1 107 ? -31.812 -20.828 -4.035 1 96.25 107 PHE A C 1
ATOM 782 O O . PHE A 1 107 ? -31.391 -21.906 -4.461 1 96.25 107 PHE A O 1
ATOM 789 N N . ARG A 1 108 ? -32.938 -20.688 -3.381 1 95.25 108 ARG A N 1
ATOM 790 C CA . ARG A 1 108 ? -33.625 -21.859 -2.836 1 95.25 108 ARG A CA 1
ATOM 791 C C . ARG A 1 108 ? -34.344 -22.625 -3.936 1 95.25 108 ARG A C 1
ATOM 793 O O . ARG A 1 108 ? -34.562 -23.844 -3.805 1 95.25 108 ARG A O 1
ATOM 800 N N . ALA A 1 109 ? -34.625 -21.969 -4.988 1 95.12 109 ALA A N 1
ATOM 801 C CA . ALA A 1 109 ? -35.375 -22.594 -6.082 1 95.12 109 ALA A CA 1
ATOM 802 C C . ALA A 1 109 ? -34.469 -23.547 -6.879 1 95.12 109 ALA A C 1
ATOM 804 O O . ALA A 1 109 ? -34.969 -24.406 -7.613 1 95.12 109 ALA A O 1
ATOM 805 N N . ALA A 1 110 ? -33.188 -23.469 -6.785 1 96.94 110 ALA A N 1
ATOM 806 C CA . ALA A 1 110 ? -32.25 -24.188 -7.637 1 96.94 110 ALA A CA 1
ATOM 807 C C . ALA A 1 110 ? -32.156 -25.656 -7.219 1 96.94 110 ALA A C 1
ATOM 809 O O . ALA A 1 110 ? -32.281 -25.984 -6.039 1 96.94 110 ALA A O 1
ATOM 810 N N . ARG A 1 111 ? -31.938 -26.438 -8.164 1 96.44 111 ARG A N 1
ATOM 811 C CA . ARG A 1 111 ? -31.703 -27.844 -7.891 1 96.44 111 ARG A CA 1
ATOM 812 C C . ARG A 1 111 ? -30.375 -28.062 -7.18 1 96.44 111 ARG A C 1
ATOM 814 O O . ARG A 1 111 ? -30.297 -28.828 -6.219 1 96.44 111 ARG A O 1
ATOM 821 N N . LEU A 1 112 ? -29.359 -27.453 -7.719 1 97.94 112 LEU A N 1
ATOM 822 C CA . LEU A 1 112 ? -28.047 -27.484 -7.09 1 97.94 112 LEU A CA 1
ATOM 823 C C . LEU A 1 112 ? -27.688 -26.109 -6.52 1 97.94 112 LEU A C 1
ATOM 825 O O . LEU A 1 112 ? -27.609 -25.125 -7.258 1 97.94 112 LEU A O 1
ATOM 829 N N . LYS A 1 113 ? -27.469 -26.078 -5.199 1 98.38 113 LYS A N 1
ATOM 830 C CA . LYS A 1 113 ? -27.094 -24.859 -4.484 1 98.38 113 LYS A CA 1
ATOM 831 C C . LYS A 1 113 ? -25.625 -24.891 -4.07 1 98.38 113 LYS A C 1
ATOM 833 O O . LYS A 1 113 ? -25.203 -25.75 -3.299 1 98.38 113 LYS A O 1
ATOM 838 N N . VAL A 1 114 ? -24.891 -23.953 -4.578 1 98.5 114 VAL A N 1
ATOM 839 C CA . VAL A 1 114 ? -23.438 -23.922 -4.371 1 98.5 114 VAL A CA 1
ATOM 840 C C . VAL A 1 114 ? -23.047 -22.609 -3.686 1 98.5 114 VAL A C 1
ATOM 842 O O . VAL A 1 114 ? -23.641 -21.562 -3.941 1 98.5 114 VAL A O 1
ATOM 845 N N . VAL A 1 115 ? -22.031 -22.703 -2.799 1 98.19 115 VAL A N 1
ATOM 846 C CA . VAL A 1 115 ? -21.5 -21.5 -2.164 1 98.19 115 VAL A CA 1
ATOM 847 C C . VAL A 1 115 ? -19.984 -21.453 -2.32 1 98.19 115 VAL A C 1
ATOM 849 O O . VAL A 1 115 ? -19.297 -22.453 -2.113 1 98.19 115 VAL A O 1
ATOM 852 N N . ILE A 1 116 ? -19.438 -20.359 -2.777 1 98.38 116 ILE A N 1
ATOM 853 C CA . ILE A 1 116 ? -18.016 -20.047 -2.795 1 98.38 116 ILE A CA 1
ATOM 854 C C . ILE A 1 116 ? -17.75 -18.781 -1.966 1 98.38 116 ILE A C 1
ATOM 856 O O . ILE A 1 116 ? -18.203 -17.703 -2.32 1 98.38 116 ILE A O 1
ATOM 860 N N . ASP A 1 117 ? -17.031 -18.938 -0.897 1 95.69 117 ASP A N 1
ATOM 861 C CA . ASP A 1 117 ? -16.906 -17.828 0.042 1 95.69 117 ASP A CA 1
ATOM 862 C C . ASP A 1 117 ? -15.633 -17.953 0.874 1 95.69 117 ASP A C 1
ATOM 864 O O . ASP A 1 117 ? -15.156 -19.062 1.121 1 95.69 117 ASP A O 1
ATOM 868 N N . HIS A 1 118 ? -15.125 -16.766 1.198 1 94.5 118 HIS A N 1
ATOM 869 C CA . HIS A 1 118 ? -13.906 -16.797 2.004 1 94.5 118 HIS A CA 1
ATOM 870 C C . HIS A 1 118 ? -14.188 -16.375 3.441 1 94.5 118 HIS A C 1
ATOM 872 O O . HIS A 1 118 ? -13.281 -16.359 4.277 1 94.5 118 HIS A O 1
ATOM 878 N N . HIS A 1 119 ? -15.383 -16.094 3.793 1 86.38 119 HIS A N 1
ATOM 879 C CA . HIS A 1 119 ? -15.742 -15.734 5.16 1 86.38 119 HIS A CA 1
ATOM 880 C C . HIS A 1 119 ? -16.016 -16.969 6.004 1 86.38 119 HIS A C 1
ATOM 882 O O . HIS A 1 119 ? -16.156 -18.078 5.469 1 86.38 119 HIS A O 1
ATOM 888 N N . GLU A 1 120 ? -16.062 -16.719 7.332 1 85.56 120 GLU A N 1
ATOM 889 C CA . GLU A 1 120 ? -16.5 -17.797 8.203 1 85.56 120 GLU A CA 1
ATOM 890 C C . GLU A 1 120 ? -17.922 -18.25 7.859 1 85.56 120 GLU A C 1
ATOM 892 O O . GLU A 1 120 ? -18.75 -17.438 7.438 1 85.56 120 GLU A O 1
ATOM 897 N N . ARG A 1 121 ? -18.25 -19.531 8.141 1 88.69 121 ARG A N 1
ATOM 898 C CA . ARG A 1 121 ? -19.516 -20.125 7.754 1 88.69 121 ARG A CA 1
ATOM 899 C C . ARG A 1 121 ? -20.672 -19.469 8.508 1 88.69 121 ARG A C 1
ATOM 901 O O . ARG A 1 121 ? -20.562 -19.172 9.695 1 88.69 121 ARG A O 1
ATOM 908 N N . GLY A 1 122 ? -21.703 -19.172 7.719 1 87 122 GLY A N 1
ATOM 909 C CA . GLY A 1 122 ? -22.922 -18.625 8.266 1 87 122 GLY A CA 1
ATOM 910 C C . GLY A 1 122 ? -24.172 -19.344 7.801 1 87 122 GLY A C 1
ATOM 911 O O . GLY A 1 122 ? -24.125 -20.547 7.516 1 87 122 GLY A O 1
ATOM 912 N N . SER A 1 123 ? -25.281 -18.75 7.758 1 88.19 123 SER A N 1
ATOM 913 C CA . SER A 1 123 ? -26.578 -19.375 7.527 1 88.19 123 SER A CA 1
ATOM 914 C C . SER A 1 123 ? -26.703 -19.875 6.098 1 88.19 123 SER A C 1
ATOM 916 O O . SER A 1 123 ? -27.406 -20.859 5.84 1 88.19 123 SER A O 1
ATOM 918 N N . ILE A 1 124 ? -26.016 -19.344 5.129 1 91.69 124 ILE A N 1
ATOM 919 C CA . ILE A 1 124 ? -26.141 -19.75 3.732 1 91.69 124 ILE A CA 1
ATOM 920 C C . ILE A 1 124 ? -25.562 -21.141 3.545 1 91.69 124 ILE A C 1
ATOM 922 O O . ILE A 1 124 ? -26.062 -21.938 2.74 1 91.69 124 ILE A O 1
ATOM 926 N N . HIS A 1 125 ? -24.609 -21.406 4.348 1 90.75 125 HIS A N 1
ATOM 927 C CA . HIS A 1 125 ? -23.891 -22.656 4.207 1 90.75 125 HIS A CA 1
ATOM 928 C C . HIS A 1 125 ? -24.734 -23.844 4.652 1 90.75 125 HIS A C 1
ATOM 930 O O . HIS A 1 125 ? -24.562 -24.953 4.176 1 90.75 125 HIS A O 1
ATOM 936 N N . GLU A 1 126 ? -25.641 -23.547 5.473 1 92.56 126 GLU A N 1
ATOM 937 C CA . GLU A 1 126 ? -26.547 -24.578 5.945 1 92.56 126 GLU A CA 1
ATOM 938 C C . GLU A 1 126 ? -27.516 -25.031 4.844 1 92.56 126 GLU A C 1
ATOM 940 O O . GLU A 1 126 ? -28.016 -26.141 4.863 1 92.56 126 GLU A O 1
ATOM 945 N N . GLU A 1 127 ? -27.703 -24.203 3.867 1 95.19 127 GLU A N 1
ATOM 946 C CA . GLU A 1 127 ? -28.656 -24.484 2.801 1 95.19 127 GLU A CA 1
ATOM 947 C C . GLU A 1 127 ? -27.938 -24.953 1.535 1 95.19 127 GLU A C 1
ATOM 949 O O . GLU A 1 127 ? -28.594 -25.391 0.581 1 95.19 127 GLU A O 1
ATOM 954 N N . ALA A 1 128 ? -26.641 -24.922 1.496 1 96.81 128 ALA A N 1
ATOM 955 C CA . ALA A 1 128 ? -25.875 -25.25 0.293 1 96.81 128 ALA A CA 1
ATOM 956 C C . ALA A 1 128 ? -25.703 -26.75 0.138 1 96.81 128 ALA A C 1
ATOM 958 O O . ALA A 1 128 ? -25.547 -27.469 1.128 1 96.81 128 ALA A O 1
ATOM 959 N N . ASP A 1 129 ? -25.734 -27.234 -1.111 1 97.38 129 ASP A N 1
ATOM 960 C CA . ASP A 1 129 ? -25.438 -28.641 -1.413 1 97.38 129 ASP A CA 1
ATOM 961 C C . ASP A 1 129 ? -23.922 -28.875 -1.473 1 97.38 129 ASP A C 1
ATOM 963 O O . ASP A 1 129 ? -23.438 -29.938 -1.072 1 97.38 129 ASP A O 1
ATOM 967 N N . VAL A 1 130 ? -23.219 -28 -2.051 1 97.25 130 VAL A N 1
ATOM 968 C CA . VAL A 1 130 ? -21.766 -28.031 -2.172 1 97.25 130 VAL A CA 1
ATOM 969 C C . VAL A 1 130 ? -21.203 -26.641 -1.853 1 97.25 130 VAL A C 1
ATOM 971 O O . VAL A 1 130 ? -21.781 -25.625 -2.232 1 97.25 130 VAL A O 1
ATOM 974 N N . ALA A 1 131 ? -20.125 -26.641 -1.074 1 96.62 131 ALA A N 1
ATOM 975 C CA . ALA A 1 131 ? -19.547 -25.344 -0.711 1 96.62 131 ALA A CA 1
ATOM 976 C C . ALA A 1 131 ? -18.016 -25.391 -0.765 1 96.62 131 ALA A C 1
ATOM 978 O O . ALA A 1 131 ? -17.406 -26.391 -0.403 1 96.62 131 ALA A O 1
ATOM 979 N N . LEU A 1 132 ? -17.438 -24.406 -1.32 1 97.62 132 LEU A N 1
ATOM 980 C CA . LEU A 1 132 ? -16.016 -24.094 -1.199 1 97.62 132 LEU A CA 1
ATOM 981 C C . LEU A 1 132 ? -15.805 -22.891 -0.296 1 97.62 132 LEU A C 1
ATOM 983 O O . LEU A 1 132 ? -15.898 -21.75 -0.75 1 97.62 132 LEU A O 1
ATOM 987 N N . VAL A 1 133 ? -15.586 -23.172 0.987 1 94.88 133 VAL A N 1
ATOM 988 C CA . VAL A 1 133 ? -15.406 -22.125 1.991 1 94.88 133 VAL A CA 1
ATOM 989 C C . VAL A 1 133 ? -14 -22.203 2.578 1 94.88 133 VAL A C 1
ATOM 991 O O . VAL A 1 133 ? -13.586 -23.266 3.064 1 94.88 133 VAL A O 1
ATOM 994 N N . ASP A 1 134 ? -13.273 -21.141 2.471 1 95.31 134 ASP A N 1
ATOM 995 C CA . ASP A 1 134 ? -11.922 -21.078 3.012 1 95.31 134 ASP A CA 1
ATOM 996 C C . ASP A 1 134 ? -11.641 -19.734 3.658 1 95.31 134 ASP A C 1
ATOM 998 O O . ASP A 1 134 ? -11.172 -18.797 2.994 1 95.31 134 ASP A O 1
ATOM 1002 N N . PRO A 1 135 ? -11.867 -19.641 4.965 1 89.31 135 PRO A N 1
ATOM 1003 C CA . PRO A 1 135 ? -11.641 -18.359 5.648 1 89.31 135 PRO A CA 1
ATOM 1004 C C . PRO A 1 135 ? -10.18 -17.922 5.605 1 89.31 135 PRO A C 1
ATOM 1006 O O . PRO A 1 135 ? -9.867 -16.766 5.91 1 89.31 135 PRO A O 1
ATOM 1009 N N . GLY A 1 136 ? -9.297 -18.75 5.219 1 89.88 136 GLY A N 1
ATOM 1010 C CA . GLY A 1 136 ? -7.891 -18.406 5.094 1 89.88 136 GLY A CA 1
ATOM 1011 C C . GLY A 1 136 ? -7.551 -17.766 3.766 1 89.88 136 GLY A C 1
ATOM 1012 O O . GLY A 1 136 ? -6.461 -17.203 3.602 1 89.88 136 GLY A O 1
ATOM 1013 N N . ALA A 1 137 ? -8.445 -17.891 2.824 1 93.81 137 ALA A N 1
ATOM 1014 C CA . ALA A 1 137 ? -8.242 -17.219 1.541 1 93.81 137 ALA A CA 1
ATOM 1015 C C . ALA A 1 137 ? -8.406 -15.703 1.681 1 93.81 137 ALA A C 1
ATOM 1017 O O . ALA A 1 137 ? -9.219 -15.234 2.477 1 93.81 137 ALA A O 1
ATOM 1018 N N . GLY A 1 138 ? -7.68 -14.938 0.871 1 91.38 138 GLY A N 1
ATOM 1019 C CA . GLY A 1 138 ? -7.703 -13.492 0.95 1 91.38 138 GLY A CA 1
ATOM 1020 C C . GLY A 1 138 ? -8.93 -12.875 0.312 1 91.38 138 GLY A C 1
ATOM 1021 O O . GLY A 1 138 ? -9.289 -11.734 0.611 1 91.38 138 GLY A O 1
ATOM 1022 N N . SER A 1 139 ? -9.586 -13.641 -0.542 1 95.25 139 SER A N 1
ATOM 1023 C CA . SER A 1 139 ? -10.742 -13.109 -1.256 1 95.25 139 SER A CA 1
ATOM 1024 C C . SER A 1 139 ? -11.578 -14.234 -1.862 1 95.25 139 SER A C 1
ATOM 1026 O O . SER A 1 139 ? -11.102 -15.359 -2.01 1 95.25 139 SER A O 1
ATOM 1028 N N . SER A 1 140 ? -12.812 -13.977 -2.188 1 97.75 140 SER A N 1
ATOM 1029 C CA . SER A 1 140 ? -13.664 -14.922 -2.902 1 97.75 140 SER A CA 1
ATOM 1030 C C . SER A 1 140 ? -13.258 -15.031 -4.367 1 97.75 140 SER A C 1
ATOM 1032 O O . SER A 1 140 ? -13.406 -16.094 -4.977 1 97.75 140 SER A O 1
ATOM 1034 N N . SER A 1 141 ? -12.742 -13.938 -4.895 1 98.69 141 SER A N 1
ATOM 1035 C CA . SER A 1 141 ? -12.25 -13.953 -6.266 1 98.69 141 SER A CA 1
ATOM 1036 C C . SER A 1 141 ? -11.172 -15.023 -6.453 1 98.69 141 SER A C 1
ATOM 1038 O O . SER A 1 141 ? -11.172 -15.742 -7.453 1 98.69 141 SER A O 1
ATOM 1040 N N . GLU A 1 142 ? -10.234 -15.141 -5.473 1 98.31 142 GLU A N 1
ATOM 1041 C CA . GLU A 1 142 ? -9.172 -16.125 -5.645 1 98.31 142 GLU A CA 1
ATOM 1042 C C . GLU A 1 142 ? -9.719 -17.547 -5.574 1 98.31 142 GLU A C 1
ATOM 1044 O O . GLU A 1 142 ? -9.211 -18.453 -6.25 1 98.31 142 GLU A O 1
ATOM 1049 N N . LEU A 1 143 ? -10.766 -17.797 -4.801 1 98.31 143 LEU A N 1
ATOM 1050 C CA . LEU A 1 143 ? -11.422 -19.109 -4.758 1 98.31 143 LEU A CA 1
ATOM 1051 C C . LEU A 1 143 ? -12.141 -19.406 -6.07 1 98.31 143 LEU A C 1
ATOM 1053 O O . LEU A 1 143 ? -12.117 -20.531 -6.555 1 98.31 143 LEU A O 1
ATOM 1057 N N . ALA A 1 144 ? -12.812 -18.391 -6.613 1 98.75 144 ALA A N 1
ATOM 1058 C CA . ALA A 1 144 ? -13.453 -18.547 -7.918 1 98.75 144 ALA A CA 1
ATOM 1059 C C . ALA A 1 144 ? -12.43 -18.891 -9 1 98.75 144 ALA A C 1
ATOM 1061 O O . ALA A 1 144 ? -12.68 -19.734 -9.852 1 98.75 144 ALA A O 1
ATOM 1062 N N . VAL A 1 145 ? -11.281 -18.25 -8.93 1 98.69 145 VAL A N 1
ATOM 1063 C CA . VAL A 1 145 ? -10.219 -18.5 -9.891 1 98.69 145 VAL A CA 1
ATOM 1064 C C . VAL A 1 145 ? -9.719 -19.938 -9.742 1 98.69 145 VAL A C 1
ATOM 1066 O O . VAL A 1 145 ? -9.492 -20.625 -10.742 1 98.69 145 VAL A O 1
ATOM 1069 N N . LYS A 1 146 ? -9.547 -20.328 -8.523 1 98.31 146 LYS A N 1
ATOM 1070 C CA . LYS A 1 146 ? -9.172 -21.719 -8.281 1 98.31 146 LYS A CA 1
ATOM 1071 C C . LYS A 1 146 ? -10.172 -22.672 -8.914 1 98.31 146 LYS A C 1
ATOM 1073 O O . LYS A 1 146 ? -9.781 -23.688 -9.5 1 98.31 146 LYS A O 1
ATOM 1078 N N . THR A 1 147 ? -11.438 -22.391 -8.797 1 98.38 147 THR A N 1
ATOM 1079 C CA . THR A 1 147 ? -12.5 -23.203 -9.383 1 98.38 147 THR A CA 1
ATOM 1080 C C . THR A 1 147 ? -12.383 -23.234 -10.906 1 98.38 147 THR A C 1
ATOM 1082 O O . THR A 1 147 ? -12.531 -24.281 -11.523 1 98.38 147 THR A O 1
ATOM 1085 N N . ALA A 1 148 ? -12.133 -22.125 -11.523 1 98.56 148 ALA A N 1
ATOM 1086 C CA . ALA A 1 148 ? -11.969 -22.047 -12.969 1 98.56 148 ALA A CA 1
ATOM 1087 C C . ALA A 1 148 ? -10.781 -22.875 -13.438 1 98.56 148 ALA A C 1
ATOM 1089 O O . ALA A 1 148 ? -10.859 -23.562 -14.453 1 98.56 148 ALA A O 1
ATOM 1090 N N . VAL A 1 149 ? -9.68 -22.797 -12.672 1 98.12 149 VAL A N 1
ATOM 1091 C CA . VAL A 1 149 ? -8.484 -23.562 -13 1 98.12 149 VAL A CA 1
ATOM 1092 C C . VAL A 1 149 ? -8.797 -25.047 -12.945 1 98.12 149 VAL A C 1
ATOM 1094 O O . VAL A 1 149 ? -8.445 -25.797 -13.867 1 98.12 149 VAL A O 1
ATOM 1097 N N . GLU A 1 150 ? -9.453 -25.469 -11.914 1 97.12 150 GLU A N 1
ATOM 1098 C CA . GLU A 1 150 ? -9.812 -26.875 -11.758 1 97.12 150 GLU A CA 1
ATOM 1099 C C . GLU A 1 150 ? -10.75 -27.328 -12.867 1 97.12 150 GLU A C 1
ATOM 1101 O O . GLU A 1 150 ? -10.68 -28.469 -13.312 1 97.12 150 GLU A O 1
ATOM 1106 N N . ALA A 1 151 ? -11.625 -26.438 -13.297 1 97.56 151 ALA A N 1
ATOM 1107 C CA . ALA A 1 151 ? -12.594 -26.75 -14.336 1 97.56 151 ALA A CA 1
ATOM 1108 C C . ALA A 1 151 ? -11.961 -26.672 -15.727 1 97.56 151 ALA A C 1
ATOM 1110 O O . ALA A 1 151 ? -12.578 -27.062 -16.719 1 97.56 151 ALA A O 1
ATOM 1111 N N . GLY A 1 152 ? -10.711 -26.141 -15.766 1 97.5 152 GLY A N 1
ATOM 1112 C CA . GLY A 1 152 ? -10.062 -25.953 -17.047 1 97.5 152 GLY A CA 1
ATOM 1113 C C . GLY A 1 152 ? -10.688 -24.859 -17.891 1 97.5 152 GLY A C 1
ATOM 1114 O O . GLY A 1 152 ? -10.695 -24.938 -19.125 1 97.5 152 GLY A O 1
ATOM 1115 N N . THR A 1 153 ? -11.281 -23.859 -17.281 1 97.94 153 THR A N 1
ATOM 1116 C CA . THR A 1 153 ? -11.984 -22.781 -17.984 1 97.94 153 THR A CA 1
ATOM 1117 C C . THR A 1 153 ? -11.078 -21.578 -18.156 1 97.94 153 THR A C 1
ATOM 1119 O O . THR A 1 153 ? -10.711 -20.906 -17.188 1 97.94 153 THR A O 1
ATOM 1122 N N . PRO A 1 154 ? -10.727 -21.266 -19.375 1 97.38 154 PRO A N 1
ATOM 1123 C CA . PRO A 1 154 ? -9.977 -20.016 -19.578 1 97.38 154 PRO A CA 1
ATOM 1124 C C . PRO A 1 154 ? -10.82 -18.766 -19.375 1 97.38 154 PRO A C 1
ATOM 1126 O O . PRO A 1 154 ? -12.031 -18.797 -19.609 1 97.38 154 PRO A O 1
ATOM 1129 N N . LEU A 1 155 ? -10.219 -17.734 -18.938 1 98.25 155 LEU A N 1
ATOM 1130 C CA . LEU A 1 155 ? -10.898 -16.453 -18.719 1 98.25 155 LEU A CA 1
ATOM 1131 C C . LEU A 1 155 ? -10.477 -15.438 -19.766 1 98.25 155 LEU A C 1
ATOM 1133 O O . LEU A 1 155 ? -9.305 -15.375 -20.141 1 98.25 155 LEU A O 1
ATOM 1137 N N . ARG A 1 156 ? -11.422 -14.703 -20.25 1 97.31 156 ARG A N 1
ATOM 1138 C CA . ARG A 1 156 ? -11.055 -13.578 -21.109 1 97.31 156 ARG A CA 1
ATOM 1139 C C . ARG A 1 156 ? -10.352 -12.484 -20.297 1 97.31 156 ARG A C 1
ATOM 1141 O O . ARG A 1 156 ? -10.594 -12.344 -19.109 1 97.31 156 ARG A O 1
ATOM 1148 N N . PRO A 1 157 ? -9.57 -11.664 -20.953 1 98.31 157 PRO A N 1
ATOM 1149 C CA . PRO A 1 157 ? -8.742 -10.68 -20.25 1 98.31 157 PRO A CA 1
ATOM 1150 C C . PRO A 1 157 ? -9.562 -9.727 -19.391 1 98.31 157 PRO A C 1
ATOM 1152 O O . PRO A 1 157 ? -9.141 -9.375 -18.281 1 98.31 157 PRO A O 1
ATOM 1155 N N . SER A 1 158 ? -10.711 -9.328 -19.844 1 98.38 158 SER A N 1
ATOM 1156 C CA . SER A 1 158 ? -11.523 -8.391 -19.078 1 98.38 158 SER A CA 1
ATOM 1157 C C . SER A 1 158 ? -12.016 -9.023 -17.781 1 98.38 158 SER A C 1
ATOM 1159 O O . SER A 1 158 ? -11.977 -8.391 -16.719 1 98.38 158 SER A O 1
ATOM 1161 N N . VAL A 1 159 ? -12.414 -10.297 -17.844 1 98.75 159 VAL A N 1
ATOM 1162 C CA . VAL A 1 159 ? -12.875 -11.016 -16.656 1 98.75 159 VAL A CA 1
ATOM 1163 C C . VAL A 1 159 ? -11.695 -11.281 -15.727 1 98.75 159 VAL A C 1
ATOM 1165 O O . VAL A 1 159 ? -11.812 -11.133 -14.508 1 98.75 159 VAL A O 1
ATOM 1168 N N . ALA A 1 160 ? -10.586 -11.664 -16.375 1 98.81 160 ALA A N 1
ATOM 1169 C CA . ALA A 1 160 ? -9.367 -11.875 -15.602 1 98.81 160 ALA A CA 1
ATOM 1170 C C . ALA A 1 160 ? -8.977 -10.609 -14.844 1 98.81 160 ALA A C 1
ATOM 1172 O O . ALA A 1 160 ? -8.602 -10.672 -13.672 1 98.81 160 ALA A O 1
ATOM 1173 N N . THR A 1 161 ? -9.078 -9.461 -15.469 1 98.69 161 THR A N 1
ATOM 1174 C CA . THR A 1 161 ? -8.727 -8.18 -14.852 1 98.69 161 THR A CA 1
ATOM 1175 C C . THR A 1 161 ? -9.672 -7.859 -13.703 1 98.69 161 THR A C 1
ATOM 1177 O O . THR A 1 161 ? -9.242 -7.422 -12.633 1 98.69 161 THR A O 1
ATOM 1180 N N . ALA A 1 162 ? -10.945 -8.086 -13.891 1 98.62 162 ALA A N 1
ATOM 1181 C CA . ALA A 1 162 ? -11.938 -7.82 -12.852 1 98.62 162 ALA A CA 1
ATOM 1182 C C . ALA A 1 162 ? -11.695 -8.703 -11.633 1 98.62 162 ALA A C 1
ATOM 1184 O O . ALA A 1 162 ? -11.773 -8.234 -10.492 1 98.62 162 ALA A O 1
ATOM 1185 N N . ALA A 1 163 ? -11.414 -9.961 -11.898 1 98.81 163 ALA A N 1
ATOM 1186 C CA . ALA A 1 163 ? -11.125 -10.891 -10.805 1 98.81 163 ALA A CA 1
ATOM 1187 C C . ALA A 1 163 ? -9.883 -10.453 -10.031 1 98.81 163 ALA A C 1
ATOM 1189 O O . ALA A 1 163 ? -9.875 -10.484 -8.797 1 98.81 163 ALA A O 1
ATOM 1190 N N . LEU A 1 164 ? -8.844 -10.047 -10.781 1 98.69 164 LEU A N 1
ATOM 1191 C CA . LEU A 1 164 ? -7.645 -9.531 -10.125 1 98.69 164 LEU A CA 1
ATOM 1192 C C . LEU A 1 164 ? -7.973 -8.297 -9.289 1 98.69 164 LEU A C 1
ATOM 1194 O O . LEU A 1 164 ? -7.438 -8.125 -8.195 1 98.69 164 LEU A O 1
ATOM 1198 N N . GLY A 1 165 ? -8.836 -7.465 -9.82 1 97.81 165 GLY A N 1
ATOM 1199 C CA . GLY A 1 165 ? -9.312 -6.32 -9.062 1 97.81 165 GLY A CA 1
ATOM 1200 C C . GLY A 1 165 ? -10 -6.707 -7.766 1 97.81 165 GLY A C 1
ATOM 1201 O O . GLY A 1 165 ? -9.828 -6.035 -6.746 1 97.81 165 GLY A O 1
ATOM 1202 N N . GLY A 1 166 ? -10.789 -7.75 -7.801 1 98.06 166 GLY A N 1
ATOM 1203 C CA . GLY A 1 166 ? -11.414 -8.258 -6.59 1 98.06 166 GLY A CA 1
ATOM 1204 C C . GLY A 1 166 ? -10.406 -8.711 -5.547 1 98.06 166 GLY A C 1
ATOM 1205 O O . GLY A 1 166 ? -10.539 -8.398 -4.363 1 98.06 166 GLY A O 1
ATOM 1206 N N . ILE A 1 167 ? -9.383 -9.406 -5.973 1 97.94 167 ILE A N 1
ATOM 1207 C CA . ILE A 1 167 ? -8.336 -9.883 -5.086 1 97.94 167 ILE A CA 1
ATOM 1208 C C . ILE A 1 167 ? -7.609 -8.695 -4.457 1 97.94 167 ILE A C 1
ATOM 1210 O O . ILE A 1 167 ? -7.43 -8.641 -3.236 1 97.94 167 ILE A O 1
ATOM 1214 N N . VAL A 1 168 ? -7.211 -7.715 -5.285 1 95.06 168 VAL A N 1
ATOM 1215 C CA . VAL A 1 168 ? -6.48 -6.539 -4.828 1 95.06 168 VAL A CA 1
ATOM 1216 C C . VAL A 1 168 ? -7.332 -5.754 -3.834 1 95.06 168 VAL A C 1
ATOM 1218 O O . VAL A 1 168 ? -6.832 -5.312 -2.797 1 95.06 168 VAL A O 1
ATOM 1221 N N . TYR A 1 169 ? -8.594 -5.582 -4.102 1 91.25 169 TYR A N 1
ATOM 1222 C CA . TYR A 1 169 ? -9.516 -4.828 -3.254 1 91.25 169 TYR A CA 1
ATOM 1223 C C . TYR A 1 169 ? -9.641 -5.473 -1.879 1 91.25 169 TYR A C 1
ATOM 1225 O O . TYR A 1 169 ? -9.398 -4.824 -0.858 1 91.25 169 TYR A O 1
ATOM 1233 N N . ASP A 1 170 ? -9.961 -6.758 -1.875 1 90.19 170 ASP A N 1
ATOM 1234 C CA . ASP A 1 170 ? -10.289 -7.414 -0.612 1 90.19 170 ASP A CA 1
ATOM 1235 C C . ASP A 1 170 ? -9.031 -7.668 0.22 1 90.19 170 ASP A C 1
ATOM 1237 O O . ASP A 1 170 ? -9.086 -7.664 1.451 1 90.19 170 ASP A O 1
ATOM 1241 N N . THR A 1 171 ? -7.887 -7.883 -0.441 1 91.12 171 THR A N 1
ATOM 1242 C CA . THR A 1 171 ? -6.656 -8.156 0.287 1 91.12 171 THR A CA 1
ATOM 1243 C C . THR A 1 171 ? -5.945 -6.859 0.657 1 91.12 171 THR A C 1
ATOM 1245 O O . THR A 1 171 ? -4.902 -6.883 1.315 1 91.12 171 THR A O 1
ATOM 1248 N N . GLY A 1 172 ? -6.488 -5.738 0.261 1 84.12 172 GLY A N 1
ATOM 1249 C CA . GLY A 1 172 ? -5.773 -4.488 0.474 1 84.12 172 GLY A CA 1
ATOM 1250 C C . GLY A 1 172 ? -4.438 -4.434 -0.243 1 84.12 172 GLY A C 1
ATOM 1251 O O . GLY A 1 172 ? -3.414 -4.117 0.365 1 84.12 172 GLY A O 1
ATOM 1252 N N . ARG A 1 173 ? -4.496 -4.801 -1.492 1 89.62 173 ARG A N 1
ATOM 1253 C CA . ARG A 1 173 ? -3.299 -4.926 -2.316 1 89.62 173 ARG A CA 1
ATOM 1254 C C . ARG A 1 173 ? -2.271 -5.836 -1.65 1 89.62 173 ARG A C 1
ATOM 1256 O O . ARG A 1 173 ? -1.124 -5.434 -1.443 1 89.62 173 ARG A O 1
ATOM 1263 N N . PHE A 1 174 ? -2.658 -6.961 -1.239 1 92.5 174 PHE A N 1
ATOM 1264 C CA . PHE A 1 174 ? -1.89 -8.109 -0.768 1 92.5 174 PHE A CA 1
ATOM 1265 C C . PHE A 1 174 ? -1.327 -7.848 0.625 1 92.5 174 PHE A C 1
ATOM 1267 O O . PHE A 1 174 ? -0.369 -8.5 1.045 1 92.5 174 PHE A O 1
ATOM 1274 N N . LEU A 1 175 ? -1.916 -6.879 1.346 1 82.5 175 LEU A N 1
ATOM 1275 C CA . LEU A 1 175 ? -1.613 -6.715 2.764 1 82.5 175 LEU A CA 1
ATOM 1276 C C . LEU A 1 175 ? -2.059 -7.938 3.559 1 82.5 175 LEU A C 1
ATOM 1278 O O . LEU A 1 175 ? -1.363 -8.375 4.48 1 82.5 175 LEU A O 1
ATOM 1282 N N . ARG A 1 176 ? -3.213 -8.453 3.24 1 84.06 176 ARG A N 1
ATOM 1283 C CA . ARG A 1 176 ? -3.76 -9.672 3.836 1 84.06 176 ARG A CA 1
ATOM 1284 C C . ARG A 1 176 ? -3.889 -10.781 2.797 1 84.06 176 ARG A C 1
ATOM 1286 O O . ARG A 1 176 ? -4.996 -11.234 2.5 1 84.06 176 ARG A O 1
ATOM 1293 N N . ALA A 1 177 ? -2.785 -11.25 2.295 1 91.25 177 ALA A N 1
ATOM 1294 C CA . ALA A 1 177 ? -2.773 -12.188 1.175 1 91.25 177 ALA A CA 1
ATOM 1295 C C . ALA A 1 177 ? -2.375 -13.594 1.634 1 91.25 177 ALA A C 1
ATOM 1297 O O . ALA A 1 177 ? -1.68 -13.742 2.641 1 91.25 177 ALA A O 1
ATOM 1298 N N . SER A 1 178 ? -2.832 -14.586 0.942 1 91 178 SER A N 1
ATOM 1299 C CA . SER A 1 178 ? -2.445 -15.984 1.093 1 91 178 SER A CA 1
ATOM 1300 C C . SER A 1 178 ? -1.642 -16.469 -0.11 1 91 178 SER A C 1
ATOM 1302 O O . SER A 1 178 ? -1.486 -15.742 -1.093 1 91 178 SER A O 1
ATOM 1304 N N . LYS A 1 179 ? -1.082 -17.734 0.068 1 94.69 179 LYS A N 1
ATOM 1305 C CA . LYS A 1 179 ? -0.413 -18.344 -1.074 1 94.69 179 LYS A CA 1
ATOM 1306 C C . LYS A 1 179 ? -1.319 -18.359 -2.303 1 94.69 179 LYS A C 1
ATOM 1308 O O . LYS A 1 179 ? -0.876 -18.047 -3.41 1 94.69 179 LYS A O 1
ATOM 1313 N N . LEU A 1 180 ? -2.557 -18.641 -2.064 1 96.38 180 LEU A N 1
ATOM 1314 C CA . LEU A 1 180 ? -3.518 -18.719 -3.16 1 96.38 180 LEU A CA 1
ATOM 1315 C C . LEU A 1 180 ? -3.707 -17.344 -3.816 1 96.38 180 LEU A C 1
ATOM 1317 O O . LEU A 1 180 ? -3.904 -17.266 -5.031 1 96.38 180 LEU A O 1
ATOM 1321 N N . SER A 1 181 ? -3.658 -16.25 -2.988 1 97.44 181 SER A N 1
ATOM 1322 C CA . SER A 1 181 ? -3.773 -14.906 -3.539 1 97.44 181 SER A CA 1
ATOM 1323 C C . SER A 1 181 ? -2.746 -14.672 -4.641 1 97.44 181 SER A C 1
ATOM 1325 O O . SER A 1 181 ? -3.086 -14.188 -5.723 1 97.44 181 SER A O 1
ATOM 1327 N N . PHE A 1 182 ? -1.54 -15.07 -4.34 1 97.69 182 PHE A N 1
ATOM 1328 C CA . PHE A 1 182 ? -0.442 -14.828 -5.266 1 97.69 182 PHE A CA 1
ATOM 1329 C C . PHE A 1 182 ? -0.521 -15.773 -6.457 1 97.69 182 PHE A C 1
ATOM 1331 O O . PHE A 1 182 ? -0.259 -15.375 -7.594 1 97.69 182 PHE A O 1
ATOM 1338 N N . GLU A 1 183 ? -0.873 -17.031 -6.242 1 97.5 183 GLU A N 1
ATOM 1339 C CA . GLU A 1 183 ? -1.069 -17.984 -7.328 1 97.5 183 GLU A CA 1
ATOM 1340 C C . GLU A 1 183 ? -2.15 -17.516 -8.289 1 97.5 183 GLU A C 1
ATOM 1342 O O . GLU A 1 183 ? -1.973 -17.562 -9.508 1 97.5 183 GLU A O 1
ATOM 1347 N N . ALA A 1 184 ? -3.254 -17.078 -7.703 1 98.31 184 ALA A N 1
ATOM 1348 C CA . ALA A 1 184 ? -4.371 -16.609 -8.516 1 98.31 184 ALA A CA 1
ATOM 1349 C C . ALA A 1 184 ? -3.982 -15.367 -9.312 1 98.31 184 ALA A C 1
ATOM 1351 O O . ALA A 1 184 ? -4.309 -15.258 -10.5 1 98.31 184 ALA A O 1
ATOM 1352 N N . ALA A 1 185 ? -3.307 -14.469 -8.609 1 98.19 185 ALA A N 1
ATOM 1353 C CA . ALA A 1 185 ? -2.869 -13.25 -9.289 1 98.19 185 ALA A CA 1
ATOM 1354 C C . ALA A 1 185 ? -1.977 -13.578 -10.484 1 98.19 185 ALA A C 1
ATOM 1356 O O . ALA A 1 185 ? -2.172 -13.055 -11.578 1 98.19 185 ALA A O 1
ATOM 1357 N N . ALA A 1 186 ? -0.995 -14.516 -10.305 1 97.25 186 ALA A N 1
ATOM 1358 C CA . ALA A 1 186 ? -0.107 -14.922 -11.383 1 97.25 186 ALA A CA 1
ATOM 1359 C C . ALA A 1 186 ? -0.893 -15.562 -12.523 1 97.25 186 ALA A C 1
ATOM 1361 O O . ALA A 1 186 ? -0.635 -15.281 -13.703 1 97.25 186 ALA A O 1
ATOM 1362 N N . HIS A 1 187 ? -1.799 -16.391 -12.18 1 98 187 HIS A N 1
ATOM 1363 C CA . HIS A 1 187 ? -2.621 -17.062 -13.18 1 98 187 HIS A CA 1
ATOM 1364 C C . HIS A 1 187 ? -3.43 -16.047 -13.992 1 98 187 HIS A C 1
ATOM 1366 O O . HIS A 1 187 ? -3.482 -16.141 -15.219 1 98 187 HIS A O 1
ATOM 1372 N N . LEU A 1 188 ? -4.043 -15.117 -13.297 1 98.62 188 LEU A N 1
ATOM 1373 C CA . LEU A 1 188 ? -4.859 -14.109 -13.961 1 98.62 188 LEU A CA 1
ATOM 1374 C C . LEU A 1 188 ? -4.02 -13.266 -14.906 1 98.62 188 LEU A C 1
ATOM 1376 O O . LEU A 1 188 ? -4.461 -12.93 -16.016 1 98.62 188 LEU A O 1
ATOM 1380 N N . LEU A 1 189 ? -2.85 -12.969 -14.492 1 97.5 189 LEU A N 1
ATOM 1381 C CA . LEU A 1 189 ? -1.954 -12.211 -15.352 1 97.5 189 LEU A CA 1
ATOM 1382 C C . LEU A 1 189 ? -1.581 -13.023 -16.594 1 97.5 189 LEU A C 1
ATOM 1384 O O . LEU A 1 189 ? -1.453 -12.469 -17.688 1 97.5 189 LEU A O 1
ATOM 1388 N N . SER A 1 190 ? -1.408 -14.344 -16.422 1 96.81 190 SER A N 1
ATOM 1389 C CA . SER A 1 190 ? -1.107 -15.211 -17.547 1 96.81 190 SER A CA 1
ATOM 1390 C C . SER A 1 190 ? -2.279 -15.266 -18.531 1 96.81 190 SER A C 1
ATOM 1392 O O . SER A 1 190 ? -2.102 -15.594 -19.703 1 96.81 190 SER A O 1
ATOM 1394 N N . MET A 1 191 ? -3.473 -14.945 -18.031 1 97.44 191 MET A N 1
ATOM 1395 C CA . MET A 1 191 ? -4.672 -14.93 -18.875 1 97.44 191 MET A CA 1
ATOM 1396 C C . MET A 1 191 ? -4.891 -13.555 -19.484 1 97.44 191 MET A C 1
ATOM 1398 O O . MET A 1 191 ? -5.926 -13.305 -20.109 1 97.44 191 MET A O 1
ATOM 1402 N N . GLY A 1 192 ? -3.988 -12.648 -19.234 1 97.06 192 GLY A N 1
ATOM 1403 C CA . GLY A 1 192 ? -4.043 -11.344 -19.875 1 97.06 192 GLY A CA 1
ATOM 1404 C C . GLY A 1 192 ? -4.629 -10.266 -19 1 97.06 192 GLY A C 1
ATOM 1405 O O . GLY A 1 192 ? -4.98 -9.188 -19.469 1 97.06 192 GLY A O 1
ATOM 1406 N N . ALA A 1 193 ? -4.777 -10.477 -17.703 1 98 193 ALA A N 1
ATOM 1407 C CA . ALA A 1 193 ? -5.254 -9.438 -16.797 1 98 193 ALA A CA 1
ATOM 1408 C C . ALA A 1 193 ? -4.34 -8.211 -16.844 1 98 193 ALA A C 1
ATOM 1410 O O . ALA A 1 193 ? -3.117 -8.344 -16.922 1 98 193 ALA A O 1
ATOM 1411 N N . ASP A 1 194 ? -4.941 -7.055 -16.766 1 97 194 ASP A N 1
ATOM 1412 C CA . ASP A 1 194 ? -4.223 -5.781 -16.766 1 97 194 ASP A CA 1
ATOM 1413 C C . ASP A 1 194 ? -4.105 -5.223 -15.344 1 97 194 ASP A C 1
ATOM 1415 O O . ASP A 1 194 ? -5.02 -4.559 -14.852 1 97 194 ASP A O 1
ATOM 1419 N N . TYR A 1 195 ? -2.951 -5.391 -14.758 1 95.31 195 TYR A N 1
ATOM 1420 C CA . TYR A 1 195 ? -2.73 -4.984 -13.375 1 95.31 195 TYR A CA 1
ATOM 1421 C C . TYR A 1 195 ? -2.781 -3.467 -13.242 1 95.31 195 TYR A C 1
ATOM 1423 O O . TYR A 1 195 ? -3.264 -2.943 -12.234 1 95.31 195 TYR A O 1
ATOM 1431 N N . GLY A 1 196 ? -2.23 -2.768 -14.18 1 91.25 196 GLY A N 1
ATOM 1432 C CA . GLY A 1 196 ? -2.283 -1.314 -14.188 1 91.25 196 GLY A CA 1
ATOM 1433 C C . GLY A 1 196 ? -3.695 -0.769 -14.07 1 91.25 196 GLY A C 1
ATOM 1434 O O . GLY A 1 196 ? -3.949 0.156 -13.297 1 91.25 196 GLY A O 1
ATOM 1435 N N . LYS A 1 197 ? -4.645 -1.344 -14.781 1 92.75 197 LYS A N 1
ATOM 1436 C CA . LYS A 1 197 ? -6.043 -0.926 -14.734 1 92.75 197 LYS A CA 1
ATOM 1437 C C . LYS A 1 197 ? -6.641 -1.165 -13.352 1 92.75 197 LYS A C 1
ATOM 1439 O O . LYS A 1 197 ? -7.449 -0.369 -12.875 1 92.75 197 LYS A O 1
ATOM 1444 N N . VAL A 1 198 ? -6.273 -2.295 -12.766 1 94.81 198 VAL A N 1
ATOM 1445 C CA . VAL A 1 198 ? -6.762 -2.617 -11.43 1 94.81 198 VAL A CA 1
ATOM 1446 C C . VAL A 1 198 ? -6.312 -1.54 -10.445 1 94.81 198 VAL A C 1
ATOM 1448 O O . VAL A 1 198 ? -7.117 -1.037 -9.656 1 94.81 198 VAL A O 1
ATOM 1451 N N . LEU A 1 199 ? -5.016 -1.27 -10.5 1 86.75 199 LEU A N 1
ATOM 1452 C CA . LEU A 1 199 ? -4.461 -0.274 -9.594 1 86.75 199 LEU A CA 1
ATOM 1453 C C . LEU A 1 199 ? -5.102 1.09 -9.82 1 86.75 199 LEU A C 1
ATOM 1455 O O . LEU A 1 199 ? -5.418 1.801 -8.859 1 86.75 199 LEU A O 1
ATOM 1459 N N . GLU A 1 200 ? -5.289 1.421 -11.016 1 82.19 200 GLU A N 1
ATOM 1460 C CA . GLU A 1 200 ? -5.906 2.697 -11.367 1 82.19 200 GLU A CA 1
ATOM 1461 C C . GLU A 1 200 ? -7.34 2.775 -10.844 1 82.19 200 GLU A C 1
ATOM 1463 O O . GLU A 1 200 ? -7.766 3.811 -10.328 1 82.19 200 GLU A O 1
ATOM 1468 N N . ALA A 1 201 ? -8.008 1.692 -11.055 1 84.38 201 ALA A N 1
ATOM 1469 C CA . ALA A 1 201 ? -9.406 1.656 -10.625 1 84.38 201 ALA A CA 1
ATOM 1470 C C . ALA A 1 201 ? -9.516 1.756 -9.102 1 84.38 201 ALA A C 1
ATOM 1472 O O . ALA A 1 201 ? -10.5 2.277 -8.578 1 84.38 201 ALA A O 1
ATOM 1473 N N . GLY A 1 202 ? -8.516 0.992 -8.547 1 76.56 202 GLY A N 1
ATOM 1474 C CA . GLY A 1 202 ? -8.508 1.002 -7.09 1 76.56 202 GLY A CA 1
ATOM 1475 C C . GLY A 1 202 ? -7.98 2.299 -6.508 1 76.56 202 GLY A C 1
ATOM 1476 O O . GLY A 1 202 ? -8.195 2.588 -5.328 1 76.56 202 GLY A O 1
ATOM 1477 N N . ARG A 1 203 ? -6.828 2.641 -7.367 1 57.75 203 ARG A N 1
ATOM 1478 C CA . ARG A 1 203 ? -6.254 3.904 -6.918 1 57.75 203 ARG A CA 1
ATOM 1479 C C . ARG A 1 203 ? -7.344 4.926 -6.613 1 57.75 203 ARG A C 1
ATOM 1481 O O . ARG A 1 203 ? -8.242 5.145 -7.43 1 57.75 203 ARG A O 1
ATOM 1488 N N . GLN A 1 204 ? -7.855 4.34 -5.777 1 45.31 204 GLN A N 1
ATOM 1489 C CA . GLN A 1 204 ? -8.68 5.504 -5.488 1 45.31 204 GLN A CA 1
ATOM 1490 C C . GLN A 1 204 ? -8.016 6.785 -5.977 1 45.31 204 GLN A C 1
ATOM 1492 O O . GLN A 1 204 ? -6.789 6.895 -5.977 1 45.31 204 GLN A O 1
ATOM 1497 N N . ARG A 1 205 ? -8.109 7.266 -7.32 1 38.62 205 ARG A N 1
ATOM 1498 C CA . ARG A 1 205 ? -7.43 8.531 -7.582 1 38.62 205 ARG A CA 1
ATOM 1499 C C . ARG A 1 205 ? -6.594 8.961 -6.383 1 38.62 205 ARG A C 1
ATOM 1501 O O . ARG A 1 205 ? -6.875 8.57 -5.25 1 38.62 205 ARG A O 1
ATOM 1508 N N . GLY A 1 206 ? -5.117 9.219 -6.617 1 38.75 206 GLY A N 1
ATOM 1509 C CA . GLY A 1 206 ? -4.098 9.711 -5.707 1 38.75 206 GLY A CA 1
ATOM 1510 C C . GLY A 1 206 ? -4.613 9.93 -4.297 1 38.75 206 GLY A C 1
ATOM 1511 O O . GLY A 1 206 ? -3.99 10.641 -3.504 1 38.75 206 GLY A O 1
ATOM 1512 N N . ARG A 1 207 ? -5.758 9.938 -4.172 1 39.62 207 ARG A N 1
ATOM 1513 C CA . ARG A 1 207 ? -6.422 10.664 -3.098 1 39.62 207 ARG A CA 1
ATOM 1514 C C . ARG A 1 207 ? -6.324 9.906 -1.779 1 39.62 207 ARG A C 1
ATOM 1516 O O . ARG A 1 207 ? -6.801 8.773 -1.673 1 39.62 207 ARG A O 1
ATOM 1523 N N . ARG A 1 208 ? -5.012 9.617 -1.163 1 48.66 208 ARG A N 1
ATOM 1524 C CA . ARG A 1 208 ? -5.305 9.414 0.251 1 48.66 208 ARG A CA 1
ATOM 1525 C C . ARG A 1 208 ? -6.773 9.703 0.554 1 48.66 208 ARG A C 1
ATOM 1527 O O . ARG A 1 208 ? -7.32 10.703 0.08 1 48.66 208 ARG A O 1
ATOM 1534 N N . ASP A 1 209 ? -7.473 8.742 0.687 1 54.59 209 ASP A N 1
ATOM 1535 C CA . ASP A 1 209 ? -8.828 9.109 1.086 1 54.59 209 ASP A CA 1
ATOM 1536 C C . ASP A 1 209 ? -8.812 10.273 2.068 1 54.59 209 ASP A C 1
ATOM 1538 O O . ASP A 1 209 ? -8.57 10.086 3.262 1 54.59 209 ASP A O 1
ATOM 1542 N N . ARG A 1 210 ? -8.695 11.461 1.443 1 75.5 210 ARG A N 1
ATOM 1543 C CA . ARG A 1 210 ? -8.602 12.68 2.244 1 75.5 210 ARG A CA 1
ATOM 1544 C C . ARG A 1 210 ? -9.93 12.984 2.926 1 75.5 210 ARG A C 1
ATOM 1546 O O . ARG A 1 210 ? -10.016 13.914 3.734 1 75.5 210 ARG A O 1
ATOM 1553 N N . GLY A 1 211 ? -10.875 12.102 2.641 1 74.81 211 GLY A N 1
ATOM 1554 C CA . GLY A 1 211 ? -12.203 12.375 3.166 1 74.81 211 GLY A CA 1
ATOM 1555 C C . GLY A 1 211 ? -12.984 13.375 2.328 1 74.81 211 GLY A C 1
ATOM 1556 O O . GLY A 1 211 ? -12.469 13.891 1.33 1 74.81 211 GLY A O 1
ATOM 1557 N N . ASP A 1 212 ? -14.227 13.594 2.711 1 81.88 212 ASP A N 1
ATOM 1558 C CA . ASP A 1 212 ? -15.062 14.555 1.991 1 81.88 212 ASP A CA 1
ATOM 1559 C C . ASP A 1 212 ? -14.656 15.984 2.314 1 81.88 212 ASP A C 1
ATOM 1561 O O . ASP A 1 212 ? -13.742 16.219 3.107 1 81.88 212 ASP A O 1
ATOM 1565 N N . LEU A 1 213 ? -15.273 16.938 1.688 1 89.94 213 LEU A N 1
ATOM 1566 C CA . LEU A 1 213 ? -14.93 18.344 1.819 1 89.94 213 LEU A CA 1
ATOM 1567 C C . LEU A 1 213 ? -15.023 18.797 3.273 1 89.94 213 LEU A C 1
ATOM 1569 O O . LEU A 1 213 ? -14.172 19.547 3.754 1 89.94 213 LEU A O 1
ATOM 1573 N N . SER A 1 214 ? -16.062 18.375 3.951 1 90.75 214 SER A N 1
ATOM 1574 C CA . SER A 1 214 ? -16.266 18.781 5.34 1 90.75 214 SER A CA 1
ATOM 1575 C C . SER A 1 214 ? -15.133 18.312 6.23 1 90.75 214 SER A C 1
ATOM 1577 O O . SER A 1 214 ? -14.648 19.062 7.082 1 90.75 214 SER A O 1
ATOM 1579 N N . LEU A 1 215 ? -14.742 17.109 6.082 1 92.56 215 LEU A N 1
ATOM 1580 C CA . LEU A 1 215 ? -13.641 16.562 6.863 1 92.56 215 LEU A CA 1
ATOM 1581 C C . LEU A 1 215 ? -12.336 17.281 6.539 1 92.56 215 LEU A C 1
ATOM 1583 O O . LEU A 1 215 ? -11.562 17.609 7.441 1 92.56 215 LEU A O 1
ATOM 1587 N N . ARG A 1 216 ? -12.07 17.453 5.262 1 94.25 216 ARG A N 1
ATOM 1588 C CA . ARG A 1 216 ? -10.836 18.109 4.848 1 94.25 216 ARG A CA 1
ATOM 1589 C C . ARG A 1 216 ? -10.758 19.531 5.41 1 94.25 216 ARG A C 1
ATOM 1591 O O . ARG A 1 216 ? -9.703 19.953 5.891 1 94.25 216 ARG A O 1
ATOM 1598 N N . LEU A 1 217 ? -11.828 20.219 5.34 1 95.12 217 LEU A N 1
ATOM 1599 C CA . LEU A 1 217 ? -11.891 21.562 5.906 1 95.12 217 LEU A CA 1
ATOM 1600 C C . LEU A 1 217 ? -11.672 21.531 7.414 1 95.12 217 LEU A C 1
ATOM 1602 O O . LEU A 1 217 ? -10.977 22.375 7.965 1 95.12 217 LEU A O 1
ATOM 1606 N N . ALA A 1 218 ? -12.32 20.609 8.055 1 95.06 218 ALA A N 1
ATOM 1607 C CA . ALA A 1 218 ? -12.141 20.438 9.5 1 95.06 218 ALA A CA 1
ATOM 1608 C C . ALA A 1 218 ? -10.672 20.219 9.852 1 95.06 218 ALA A C 1
ATOM 1610 O O . ALA A 1 218 ? -10.164 20.766 10.828 1 95.06 218 ALA A O 1
ATOM 1611 N N . LYS A 1 219 ? -10.039 19.375 9.109 1 96.56 219 LYS A N 1
ATOM 1612 C CA . LYS A 1 219 ? -8.625 19.094 9.344 1 96.56 219 LYS A CA 1
ATOM 1613 C C . LYS A 1 219 ? -7.793 20.375 9.25 1 96.56 219 LYS A C 1
ATOM 1615 O O . LYS A 1 219 ? -7.012 20.672 10.156 1 96.56 219 LYS A O 1
ATOM 1620 N N . LEU A 1 220 ? -7.969 21.125 8.172 1 97.69 220 LEU A N 1
ATOM 1621 C CA . LEU A 1 220 ? -7.176 22.328 7.98 1 97.69 220 LEU A CA 1
ATOM 1622 C C . LEU A 1 220 ? -7.449 23.344 9.086 1 97.69 220 LEU A C 1
ATOM 1624 O O . LEU A 1 220 ? -6.527 23.984 9.586 1 97.69 220 LEU A O 1
ATOM 1628 N N . LYS A 1 221 ? -8.703 23.5 9.445 1 97.25 221 LYS A N 1
ATOM 1629 C CA . LYS A 1 221 ? -9.055 24.406 10.531 1 97.25 221 LYS A CA 1
ATOM 1630 C C . LYS A 1 221 ? -8.414 23.969 11.844 1 97.25 221 LYS A C 1
ATOM 1632 O O . LYS A 1 221 ? -7.883 24.797 12.586 1 97.25 221 LYS A O 1
ATOM 1637 N N . ALA A 1 222 ? -8.547 22.75 12.125 1 97.88 222 ALA A N 1
ATOM 1638 C CA . ALA A 1 222 ? -7.941 22.203 13.344 1 97.88 222 ALA A CA 1
ATOM 1639 C C . ALA A 1 222 ? -6.43 22.422 13.352 1 97.88 222 ALA A C 1
ATOM 1641 O O . ALA A 1 222 ? -5.848 22.766 14.383 1 97.88 222 ALA A O 1
ATOM 1642 N N . PHE A 1 223 ? -5.812 22.141 12.195 1 97.88 223 PHE A N 1
ATOM 1643 C CA . PHE A 1 223 ? -4.379 22.359 12.062 1 97.88 223 PHE A CA 1
ATOM 1644 C C . PHE A 1 223 ? -4.016 23.797 12.406 1 97.88 223 PHE A C 1
ATOM 1646 O O . PHE A 1 223 ? -3.068 24.031 13.164 1 97.88 223 PHE A O 1
ATOM 1653 N N . SER A 1 224 ? -4.762 24.734 11.984 1 97.5 224 SER A N 1
ATOM 1654 C CA . SER A 1 224 ? -4.457 26.156 12.156 1 97.5 224 SER A CA 1
ATOM 1655 C C . SER A 1 224 ? -4.598 26.594 13.609 1 97.5 224 SER A C 1
ATOM 1657 O O . SER A 1 224 ? -4.195 27.688 13.984 1 97.5 224 SER A O 1
ATOM 1659 N N . ARG A 1 225 ? -5.086 25.719 14.477 1 97.62 225 ARG A N 1
ATOM 1660 C CA . ARG A 1 225 ? -5.387 26.047 15.867 1 97.62 225 ARG A CA 1
ATOM 1661 C C . ARG A 1 225 ? -4.484 25.281 16.828 1 97.62 225 ARG A C 1
ATOM 1663 O O . ARG A 1 225 ? -4.746 25.234 18.031 1 97.62 225 ARG A O 1
ATOM 1670 N N . LEU A 1 226 ? -3.488 24.734 16.328 1 98 226 LEU A N 1
ATOM 1671 C CA . LEU A 1 226 ? -2.668 23.781 17.078 1 98 226 LEU A CA 1
ATOM 1672 C C . LEU A 1 226 ? -1.894 24.469 18.188 1 98 226 LEU A C 1
ATOM 1674 O O . LEU A 1 226 ? -1.362 25.562 17.984 1 98 226 LEU A O 1
ATOM 1678 N N . LYS A 1 227 ? -1.85 23.891 19.266 1 97.88 227 LYS A N 1
ATOM 1679 C CA . LYS A 1 227 ? -0.807 24.062 20.281 1 97.88 227 LYS A CA 1
ATOM 1680 C C . LYS A 1 227 ? 0.206 22.922 20.234 1 97.88 227 LYS A C 1
ATOM 1682 O O . LYS A 1 227 ? -0.171 21.75 20.234 1 97.88 227 LYS A O 1
ATOM 1687 N N . ILE A 1 228 ? 1.413 23.297 20.25 1 97.81 228 ILE A N 1
ATOM 1688 C CA . ILE A 1 228 ? 2.453 22.297 20.016 1 97.81 228 ILE A CA 1
ATOM 1689 C C . ILE A 1 228 ? 3.443 22.312 21.188 1 97.81 228 ILE A C 1
ATOM 1691 O O . ILE A 1 228 ? 3.797 23.375 21.688 1 97.81 228 ILE A O 1
ATOM 1695 N N . GLY A 1 229 ? 3.842 21.094 21.547 1 96.12 229 GLY A N 1
ATOM 1696 C CA . GLY A 1 229 ? 4.863 20.953 22.562 1 96.12 229 GLY A CA 1
ATOM 1697 C C . GLY A 1 229 ? 5.785 19.766 22.328 1 96.12 229 GLY A C 1
ATOM 1698 O O . GLY A 1 229 ? 5.598 19.016 21.375 1 96.12 229 GLY A O 1
ATOM 1699 N N . ARG A 1 230 ? 6.766 19.797 23.094 1 93.75 230 ARG A N 1
ATOM 1700 C CA . ARG A 1 230 ? 7.734 18.719 23.047 1 93.75 230 ARG A CA 1
ATOM 1701 C C . ARG A 1 230 ? 7.992 18.156 24.453 1 93.75 230 ARG A C 1
ATOM 1703 O O . ARG A 1 230 ? 8.062 18.922 25.422 1 93.75 230 ARG A O 1
ATOM 1710 N N . ALA A 1 231 ? 8.07 16.812 24.469 1 91.12 231 ALA A N 1
ATOM 1711 C CA . ALA A 1 231 ? 8.375 16.125 25.719 1 91.12 231 ALA A CA 1
ATOM 1712 C C . ALA A 1 231 ? 9.391 15.016 25.5 1 91.12 231 ALA A C 1
ATOM 1714 O O . ALA A 1 231 ? 9.484 14.453 24.406 1 91.12 231 ALA A O 1
ATOM 1715 N N . CYS A 1 232 ? 10.188 14.672 26.484 1 83.06 232 CYS A N 1
ATOM 1716 C CA . CYS A 1 232 ? 11.148 13.578 26.469 1 83.06 232 CYS A CA 1
ATOM 1717 C C . CYS A 1 232 ? 12.094 13.695 25.281 1 83.06 232 CYS A C 1
ATOM 1719 O O . CYS A 1 232 ? 12.375 12.695 24.609 1 83.06 232 CYS A O 1
ATOM 1721 N N . SER A 1 233 ? 12.445 14.812 24.906 1 78.88 233 SER A N 1
ATOM 1722 C CA . SER A 1 233 ? 13.406 15.148 23.875 1 78.88 233 SER A CA 1
ATOM 1723 C C . SER A 1 233 ? 12.883 14.773 22.484 1 78.88 233 SER A C 1
ATOM 1725 O O . SER A 1 233 ? 13.305 15.344 21.484 1 78.88 233 SER A O 1
ATOM 1727 N N . GLU A 1 234 ? 11.93 13.773 22.469 1 87.12 234 GLU A N 1
ATOM 1728 C CA . GLU A 1 234 ? 11.641 13.305 21.109 1 87.12 234 GLU A CA 1
ATOM 1729 C C . GLU A 1 234 ? 10.133 13.258 20.859 1 87.12 234 GLU A C 1
ATOM 1731 O O . GLU A 1 234 ? 9.695 13.133 19.719 1 87.12 234 GLU A O 1
ATOM 1736 N N . LEU A 1 235 ? 9.367 13.32 21.906 1 93.69 235 LEU A N 1
ATOM 1737 C CA . LEU A 1 235 ? 7.93 13.188 21.719 1 93.69 235 LEU A CA 1
ATOM 1738 C C . LEU A 1 235 ? 7.301 14.539 21.391 1 93.69 235 LEU A C 1
ATOM 1740 O O . LEU A 1 235 ? 7.52 15.523 22.094 1 93.69 235 LEU A O 1
ATOM 1744 N N . LEU A 1 236 ? 6.512 14.609 20.391 1 96.81 236 LEU A N 1
ATOM 1745 C CA . LEU A 1 236 ? 5.793 15.812 20 1 96.81 236 LEU A CA 1
ATOM 1746 C C . LEU A 1 236 ? 4.332 15.734 20.422 1 96.81 236 LEU A C 1
ATOM 1748 O O . LEU A 1 236 ? 3.656 14.734 20.156 1 96.81 236 LEU A O 1
ATOM 1752 N N . ILE A 1 237 ? 3.9 16.797 21.062 1 97.81 237 ILE A N 1
ATOM 1753 C CA . ILE A 1 237 ? 2.525 16.922 21.531 1 97.81 237 ILE A CA 1
ATOM 1754 C C . ILE A 1 237 ? 1.776 17.938 20.656 1 97.81 237 ILE A C 1
ATOM 1756 O O . ILE A 1 237 ? 2.293 19.016 20.375 1 97.81 237 ILE A O 1
ATOM 1760 N N . ALA A 1 238 ? 0.655 17.562 20.203 1 98.56 238 ALA A N 1
ATOM 1761 C CA . ALA A 1 238 ? -0.215 18.469 19.438 1 98.56 238 ALA A CA 1
ATOM 1762 C C . ALA A 1 238 ? -1.642 18.438 19.984 1 98.56 238 ALA A C 1
ATOM 1764 O O . ALA A 1 238 ? -2.268 17.375 20.031 1 98.56 238 ALA A O 1
ATOM 1765 N N . VAL A 1 239 ? -2.174 19.578 20.406 1 98.69 239 VAL A N 1
ATOM 1766 C CA . VAL A 1 239 ? -3.539 19.688 20.922 1 98.69 239 VAL A CA 1
ATOM 1767 C C . VAL A 1 239 ? -4.301 20.75 20.141 1 98.69 239 VAL A C 1
ATOM 1769 O O . VAL A 1 239 ? -3.75 21.812 19.828 1 98.69 239 VAL A O 1
ATOM 1772 N N . THR A 1 240 ? -5.496 20.469 19.828 1 98.56 240 THR A N 1
ATOM 1773 C CA . THR A 1 240 ? -6.312 21.391 19.047 1 98.56 240 THR A CA 1
ATOM 1774 C C . THR A 1 240 ? -7.785 21.266 19.422 1 98.56 240 THR A C 1
ATOM 1776 O O . THR A 1 240 ? -8.125 20.531 20.359 1 98.56 240 THR A O 1
ATOM 1779 N N . HIS A 1 241 ? -8.609 22.141 18.828 1 98.19 241 HIS A N 1
ATOM 1780 C CA . HIS A 1 241 ? -10.062 22.062 19 1 98.19 241 HIS A CA 1
ATOM 1781 C C . HIS A 1 241 ? -10.773 22.203 17.656 1 98.19 241 HIS A C 1
ATOM 1783 O O . HIS A 1 241 ? -10.25 22.828 16.734 1 98.19 241 HIS A O 1
ATOM 1789 N N . ILE A 1 242 ? -11.914 21.594 17.578 1 96.25 242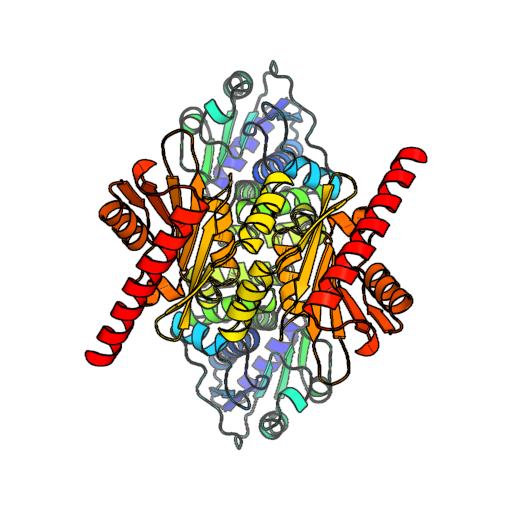 ILE A N 1
ATOM 1790 C CA . ILE A 1 242 ? -12.656 21.562 16.328 1 96.25 242 ILE A CA 1
ATOM 1791 C C . ILE A 1 242 ? -14.125 21.266 16.594 1 96.25 242 ILE A C 1
ATOM 1793 O O . ILE A 1 242 ? -14.469 20.75 17.672 1 96.25 242 ILE A O 1
ATOM 1797 N N . GLY A 1 243 ? -14.938 21.672 15.648 1 92.75 243 GLY A N 1
ATOM 1798 C CA . GLY A 1 243 ? -16.375 21.484 15.836 1 92.75 243 GLY A CA 1
ATOM 1799 C C . GLY A 1 243 ? -16.812 20.047 15.609 1 92.75 243 GLY A C 1
ATOM 1800 O O . GLY A 1 243 ? -17.812 19.609 16.172 1 92.75 243 GLY A O 1
ATOM 1801 N N . SER A 1 244 ? -16.188 19.422 14.711 1 90.12 244 SER A N 1
ATOM 1802 C CA . SER A 1 244 ? -16.531 18.047 14.359 1 90.12 244 SER A CA 1
ATOM 1803 C C . SER A 1 244 ? -15.312 17.281 13.852 1 90.12 244 SER A C 1
ATOM 1805 O O . SER A 1 244 ? -14.266 17.875 13.578 1 90.12 244 SER A O 1
ATOM 1807 N N . PHE A 1 245 ? -15.375 15.938 13.906 1 93 245 PHE A N 1
ATOM 1808 C CA . PHE A 1 245 ? -14.375 15.039 13.344 1 93 245 PHE A CA 1
ATOM 1809 C C . PHE A 1 245 ? -13.133 14.984 14.227 1 93 245 PHE A C 1
ATOM 1811 O O . PHE A 1 245 ? -12.008 14.891 13.719 1 93 245 PHE A O 1
ATOM 1818 N N . GLU A 1 246 ? -13.312 15.148 15.508 1 94.56 246 GLU A N 1
ATOM 1819 C CA . GLU A 1 246 ? -12.172 15.242 16.422 1 94.56 246 GLU A CA 1
ATOM 1820 C C . GLU A 1 246 ? -11.32 13.977 16.375 1 94.56 246 GLU A C 1
ATOM 1822 O O . GLU A 1 246 ? -10.102 14.047 16.5 1 94.56 246 GLU A O 1
ATOM 1827 N N . SER A 1 247 ? -11.906 12.797 16.188 1 92.38 247 SER A N 1
ATOM 1828 C CA . SER A 1 247 ? -11.141 11.555 16.125 1 92.38 247 SER A CA 1
ATOM 1829 C C . SER A 1 247 ? -10.281 11.484 14.875 1 92.38 247 SER A C 1
ATOM 1831 O O . SER A 1 247 ? -9.125 11.055 14.93 1 92.38 247 SER A O 1
ATOM 1833 N N . ASP A 1 248 ? -10.859 11.898 13.766 1 91.12 248 ASP A N 1
ATOM 1834 C CA . ASP A 1 248 ? -10.133 11.914 12.5 1 91.12 248 ASP A CA 1
ATOM 1835 C C . ASP A 1 248 ? -8.977 12.906 12.539 1 91.12 248 ASP A C 1
ATOM 1837 O O . ASP A 1 248 ? -7.895 12.625 12.016 1 91.12 248 ASP A O 1
ATOM 1841 N N . VAL A 1 249 ? -9.258 14.039 13.133 1 96.25 249 VAL A N 1
ATOM 1842 C CA . VAL A 1 249 ? -8.25 15.086 13.234 1 96.25 249 VAL A CA 1
ATOM 1843 C C . VAL A 1 249 ? -7.074 14.594 14.078 1 96.25 249 VAL A C 1
ATOM 1845 O O . VAL A 1 249 ? -5.914 14.742 13.688 1 96.25 249 VAL A O 1
ATOM 1848 N N . ALA A 1 250 ? -7.375 14.008 15.219 1 96.62 250 ALA A N 1
ATOM 1849 C CA . ALA A 1 250 ? -6.316 13.5 16.078 1 96.62 250 ALA A CA 1
ATOM 1850 C C . ALA A 1 250 ? -5.484 12.438 15.367 1 96.62 250 ALA A C 1
ATOM 1852 O O . ALA A 1 250 ? -4.258 12.422 15.477 1 96.62 250 ALA A O 1
ATOM 1853 N N . LYS A 1 251 ? -6.148 11.586 14.695 1 91.88 251 LYS A N 1
ATOM 1854 C CA . LYS A 1 251 ? -5.453 10.539 13.953 1 91.88 251 LYS A CA 1
ATOM 1855 C C . LYS A 1 251 ? -4.543 11.141 12.883 1 91.88 251 LYS A C 1
ATOM 1857 O O . LYS A 1 251 ? -3.402 10.711 12.719 1 91.88 251 LYS A O 1
ATOM 1862 N N . SER A 1 252 ? -5.07 12.094 12.125 1 92.69 252 SER A N 1
ATOM 1863 C CA . SER A 1 252 ? -4.301 12.75 11.07 1 92.69 252 SER A CA 1
ATOM 1864 C C . SER A 1 252 ? -3.027 13.375 11.625 1 92.69 252 SER A C 1
ATOM 1866 O O . SER A 1 252 ? -1.98 13.344 10.977 1 92.69 252 SER A O 1
ATOM 1868 N N . LEU A 1 253 ? -3.131 13.977 12.773 1 96.06 253 LEU A N 1
ATOM 1869 C CA . LEU A 1 253 ? -1.98 14.625 13.398 1 96.06 253 LEU A CA 1
ATOM 1870 C C . LEU A 1 253 ? -0.9 13.602 13.734 1 96.06 253 LEU A C 1
ATOM 1872 O O . LEU A 1 253 ? 0.289 13.859 13.539 1 96.06 253 LEU A O 1
ATOM 1876 N N . VAL A 1 254 ? -1.313 12.492 14.242 1 93.81 254 VAL A N 1
ATOM 1877 C CA . VAL A 1 254 ? -0.351 11.453 14.586 1 93.81 254 VAL A CA 1
ATOM 1878 C C . VAL A 1 254 ? 0.239 10.852 13.312 1 93.81 254 VAL A C 1
ATOM 1880 O O . VAL A 1 254 ? 1.441 10.586 13.242 1 93.81 254 VAL A O 1
ATOM 1883 N N . ASP A 1 255 ? -0.631 10.688 12.359 1 87.5 255 ASP A N 1
ATOM 1884 C CA . ASP A 1 255 ? -0.166 10.141 11.094 1 87.5 255 ASP A CA 1
ATOM 1885 C C . ASP A 1 255 ? 0.897 11.039 10.461 1 87.5 255 ASP A C 1
ATOM 1887 O O . ASP A 1 255 ? 1.816 10.547 9.797 1 87.5 255 ASP A O 1
ATOM 1891 N N . GLU A 1 256 ? 0.73 12.297 10.688 1 89.94 256 GLU A N 1
ATOM 1892 C CA . GLU A 1 256 ? 1.621 13.242 10.023 1 89.94 256 GLU A CA 1
ATOM 1893 C C . GLU A 1 256 ? 2.867 13.516 10.859 1 89.94 256 GLU A C 1
ATOM 1895 O O . GLU A 1 256 ? 3.977 13.586 10.328 1 89.94 256 GLU A O 1
ATOM 1900 N N . ALA A 1 257 ? 2.631 13.672 12.219 1 93.56 257 ALA A N 1
ATOM 1901 C CA . ALA A 1 257 ? 3.818 14.242 12.852 1 93.56 257 ALA A CA 1
ATOM 1902 C C . ALA A 1 257 ? 3.785 14.031 14.367 1 93.56 257 ALA A C 1
ATOM 1904 O O . ALA A 1 257 ? 4.812 13.734 14.977 1 93.56 257 ALA A O 1
ATOM 1905 N N . ALA A 1 258 ? 2.66 14.094 14.984 1 96.62 258 ALA A N 1
ATOM 1906 C CA . ALA A 1 258 ? 2.562 14.125 16.438 1 96.62 258 ALA A CA 1
ATOM 1907 C C . ALA A 1 258 ? 2.746 12.734 17.031 1 96.62 258 ALA A C 1
ATOM 1909 O O . ALA A 1 258 ? 2.455 11.727 16.375 1 96.62 258 ALA A O 1
ATOM 1910 N N . ASP A 1 259 ? 3.24 12.727 18.266 1 95.19 259 ASP A N 1
ATOM 1911 C CA . ASP A 1 259 ? 3.33 11.469 19 1 95.19 259 ASP A CA 1
ATOM 1912 C C . ASP A 1 259 ? 2.168 11.32 19.984 1 95.19 259 ASP A C 1
ATOM 1914 O O . ASP A 1 259 ? 1.761 10.203 20.297 1 95.19 259 ASP A O 1
ATOM 1918 N N . VAL A 1 260 ? 1.751 12.438 20.469 1 97.19 260 VAL A N 1
ATOM 1919 C CA . VAL A 1 260 ? 0.534 12.539 21.266 1 97.19 260 VAL A CA 1
ATOM 1920 C C . VAL A 1 260 ? -0.362 13.641 20.703 1 97.19 260 VAL A C 1
ATOM 1922 O O . VAL A 1 260 ? 0.024 14.812 20.688 1 97.19 260 VAL A O 1
ATOM 1925 N N . ALA A 1 261 ? -1.507 13.266 20.266 1 98.56 261 ALA A N 1
ATOM 1926 C CA . ALA A 1 261 ? -2.439 14.227 19.688 1 98.56 261 ALA A CA 1
ATOM 1927 C C . ALA A 1 261 ? -3.777 14.203 20.422 1 98.56 261 ALA A C 1
ATOM 1929 O O . ALA A 1 261 ? -4.277 13.133 20.781 1 98.56 261 ALA A O 1
ATOM 1930 N N . VAL A 1 262 ? -4.344 15.375 20.703 1 98.62 262 VAL A N 1
ATOM 1931 C CA . VAL A 1 262 ? -5.672 15.516 21.281 1 98.62 262 VAL A CA 1
ATOM 1932 C C . VAL A 1 262 ? -6.484 16.531 20.484 1 98.62 262 VAL A C 1
ATOM 1934 O O . VAL A 1 262 ? -6.031 17.656 20.25 1 98.62 262 VAL A O 1
ATOM 1937 N N . ALA A 1 263 ? -7.602 16.172 20.047 1 98.69 263 ALA A N 1
ATOM 1938 C CA . ALA A 1 263 ? -8.562 17.078 19.438 1 98.69 263 ALA A CA 1
ATOM 1939 C C . ALA A 1 263 ? -9.82 17.219 20.281 1 98.69 263 ALA A C 1
ATOM 1941 O O . ALA A 1 263 ? -10.477 16.219 20.609 1 98.69 263 ALA A O 1
ATOM 1942 N N . VAL A 1 264 ? -10.156 18.484 20.641 1 98.38 264 VAL A N 1
ATOM 1943 C CA . VAL A 1 264 ? -11.273 18.766 21.531 1 98.38 264 VAL A CA 1
ATOM 1944 C C . VAL A 1 264 ? -12.469 19.25 20.719 1 98.38 264 VAL A C 1
ATOM 1946 O O . VAL A 1 264 ? -12.336 20.156 19.891 1 98.38 264 VAL A O 1
ATOM 1949 N N . ALA A 1 265 ? -13.531 18.641 20.906 1 96.31 265 ALA A N 1
ATOM 1950 C CA . ALA A 1 265 ? -14.781 19.078 20.281 1 96.31 265 ALA A CA 1
ATOM 1951 C C . ALA A 1 265 ? -15.828 19.422 21.344 1 96.31 265 ALA A C 1
ATOM 1953 O O . ALA A 1 265 ? -15.922 18.75 22.359 1 96.31 265 ALA A O 1
ATOM 1954 N N . GLU A 1 266 ? -16.484 20.516 21.031 1 93.25 266 GLU A N 1
ATOM 1955 C CA . GLU A 1 266 ? -17.594 20.891 21.891 1 93.25 266 GLU A CA 1
ATOM 1956 C C . GLU A 1 266 ? -18.906 20.25 21.406 1 93.25 266 GLU A C 1
ATOM 1958 O O . GLU A 1 266 ? -19.266 20.375 20.234 1 93.25 266 GLU A O 1
ATOM 1963 N N . ARG A 1 267 ? -19.5 19.562 22.297 1 85.44 267 ARG A N 1
ATOM 1964 C CA . ARG A 1 267 ? -20.797 18.969 22.016 1 85.44 267 ARG A CA 1
ATOM 1965 C C . ARG A 1 267 ? -21.875 19.594 22.891 1 85.44 267 ARG A C 1
ATOM 1967 O O . ARG A 1 267 ? -21.625 20.562 23.609 1 85.44 267 ARG A O 1
ATOM 1974 N N . THR A 1 268 ? -23.094 19.219 22.766 1 79.81 268 THR A N 1
ATOM 1975 C CA . THR A 1 268 ? -24.234 19.828 23.438 1 79.81 268 THR A CA 1
ATOM 1976 C C . THR A 1 268 ? -24.031 19.844 24.953 1 79.81 268 THR A C 1
ATOM 1978 O O . THR A 1 268 ? -24.328 20.844 25.609 1 79.81 268 THR A O 1
ATOM 1981 N N . SER A 1 269 ? -23.406 18.812 25.609 1 83.75 269 SER A N 1
ATOM 1982 C CA . SER A 1 269 ? -23.375 18.75 27.062 1 83.75 269 SER A CA 1
ATOM 1983 C C . SER A 1 269 ? -21.969 18.469 27.578 1 83.75 269 SER A C 1
ATOM 1985 O O . SER A 1 269 ? -21.75 18.344 28.781 1 83.75 269 SER A O 1
ATOM 1987 N N . GLU A 1 270 ? -21.031 18.391 26.672 1 90.62 270 GLU A N 1
ATOM 1988 C CA . GLU A 1 270 ? -19.703 17.984 27.109 1 90.62 270 GLU A CA 1
ATOM 1989 C C . GLU A 1 270 ? -18.641 18.375 26.078 1 90.62 270 GLU A C 1
ATOM 1991 O O . GLU A 1 270 ? -18.969 18.797 24.969 1 90.62 270 GLU A O 1
ATOM 1996 N N . PHE A 1 271 ? -17.438 18.328 26.594 1 96.19 271 PHE A N 1
ATOM 1997 C CA . PHE A 1 271 ? -16.297 18.328 25.688 1 96.19 271 PHE A CA 1
ATOM 1998 C C . PHE A 1 271 ? -15.836 16.906 25.406 1 96.19 271 PHE A C 1
ATOM 2000 O O . PHE A 1 271 ? -15.688 16.094 26.312 1 96.19 271 PHE A O 1
ATOM 2007 N N . ARG A 1 272 ? -15.719 16.609 24.203 1 95.25 272 ARG A N 1
ATOM 2008 C CA . ARG A 1 272 ? -15.125 15.328 23.797 1 95.25 272 ARG A CA 1
ATOM 2009 C C . ARG A 1 272 ? -13.664 15.508 23.406 1 95.25 272 ARG A C 1
ATOM 2011 O O . ARG A 1 272 ? -13.344 16.328 22.531 1 95.25 272 ARG A O 1
ATOM 2018 N N . LEU A 1 273 ? -12.828 14.781 24.062 1 97.56 273 LEU A N 1
ATOM 2019 C CA . LEU A 1 273 ? -11.398 14.828 23.75 1 97.56 273 LEU A CA 1
ATOM 2020 C C . LEU A 1 273 ? -10.938 13.516 23.125 1 97.56 273 LEU A C 1
ATOM 2022 O O . LEU A 1 273 ? -10.867 12.484 23.797 1 97.56 273 LEU A O 1
ATOM 2026 N N . SER A 1 274 ? -10.656 13.57 21.875 1 97.56 274 SER A N 1
ATOM 2027 C CA . SER A 1 274 ? -10.102 12.414 21.188 1 97.56 274 SER A CA 1
ATOM 2028 C C . SER A 1 274 ? -8.586 12.367 21.312 1 97.56 274 SER A C 1
ATOM 2030 O O . SER A 1 274 ? -7.895 13.328 20.953 1 97.56 274 SER A O 1
ATOM 2032 N N . VAL A 1 275 ? -8.07 11.266 21.766 1 97.62 275 VAL A N 1
ATOM 2033 C CA . VAL A 1 275 ? -6.641 11.102 22 1 97.62 275 VAL A CA 1
ATOM 2034 C C . VAL A 1 275 ? -6.086 10.031 21.062 1 97.62 275 VAL A C 1
ATOM 2036 O O . VAL A 1 275 ? -6.668 8.953 20.922 1 97.62 275 VAL A O 1
ATOM 2039 N N . ARG A 1 276 ? -5.004 10.336 20.406 1 95.88 276 ARG A N 1
ATOM 2040 C CA . ARG A 1 276 ? -4.25 9.375 19.609 1 95.88 276 ARG A CA 1
ATOM 2041 C C . ARG A 1 276 ? -2.764 9.43 19.953 1 95.88 276 ARG A C 1
ATOM 2043 O O . ARG A 1 276 ? -2.236 10.484 20.281 1 95.88 276 ARG A O 1
ATOM 2050 N N . VAL A 1 277 ? -2.141 8.312 19.906 1 94.44 277 VAL A N 1
ATOM 2051 C CA . VAL A 1 277 ? -0.708 8.297 20.188 1 94.44 277 VAL A CA 1
ATOM 2052 C C . VAL A 1 277 ? 0.018 7.504 19.109 1 94.44 277 VAL A C 1
ATOM 2054 O O . VAL A 1 277 ? -0.558 6.594 18.5 1 94.44 277 VAL A O 1
ATOM 2057 N N . SER A 1 278 ? 1.204 7.84 18.859 1 90.12 278 SER A N 1
ATOM 2058 C CA . SER A 1 278 ? 2.035 7.211 17.828 1 90.12 278 SER A CA 1
ATOM 2059 C C . SER A 1 278 ? 2.686 5.938 18.359 1 90.12 278 SER A C 1
ATOM 2061 O O . SER A 1 278 ? 2.73 5.711 19.562 1 90.12 278 SER A O 1
ATOM 2063 N N . PRO A 1 279 ? 3.189 5.137 17.484 1 82.25 279 PRO A N 1
ATOM 2064 C CA . PRO A 1 279 ? 3.965 3.973 17.922 1 82.25 279 PRO A CA 1
ATOM 2065 C C . PRO A 1 279 ? 5.168 4.355 18.781 1 82.25 279 PRO A C 1
ATOM 2067 O O . PRO A 1 279 ? 5.5 3.643 19.734 1 82.25 279 PRO A O 1
ATOM 2070 N N . LEU A 1 280 ? 5.836 5.441 18.422 1 83.06 280 LEU A N 1
ATOM 2071 C CA . LEU A 1 280 ? 6.965 5.91 19.234 1 83.06 280 LEU A CA 1
ATOM 2072 C C . LEU A 1 280 ? 6.535 6.203 20.656 1 83.06 280 LEU A C 1
ATOM 2074 O O . LEU A 1 280 ? 7.246 5.863 21.609 1 83.06 280 LEU A O 1
ATOM 2078 N N . ALA A 1 281 ? 5.453 6.812 20.859 1 90.44 281 ALA A N 1
ATOM 2079 C CA . ALA A 1 281 ? 4.93 7.102 22.203 1 90.44 281 ALA A CA 1
ATOM 2080 C C . ALA A 1 281 ? 4.621 5.812 22.953 1 90.44 281 ALA A C 1
ATOM 2082 O O . ALA A 1 281 ? 4.895 5.711 24.156 1 90.44 281 ALA A O 1
ATOM 2083 N N . LEU A 1 282 ? 4.031 4.887 22.25 1 85.31 282 LEU A N 1
ATOM 2084 C CA . LEU A 1 282 ? 3.727 3.598 22.859 1 85.31 282 LEU A CA 1
ATOM 2085 C C . LEU A 1 282 ? 4.996 2.926 23.375 1 85.31 282 LEU A C 1
ATOM 2087 O O . LEU A 1 282 ? 5.004 2.355 24.469 1 85.31 282 LEU A O 1
ATOM 2091 N N . GLU A 1 283 ? 5.961 2.967 22.547 1 80.06 283 GLU A N 1
ATOM 2092 C CA . GLU A 1 283 ? 7.246 2.383 22.906 1 80.06 283 GLU A CA 1
ATOM 2093 C C . GLU A 1 283 ? 7.797 3.023 24.188 1 80.06 283 GLU A C 1
ATOM 2095 O O . GLU A 1 283 ? 8.523 2.383 24.938 1 80.06 283 GLU A O 1
ATOM 2100 N N . LYS A 1 284 ? 7.449 4.25 24.438 1 85.88 284 LYS A N 1
ATOM 2101 C CA . LYS A 1 284 ? 7.926 4.984 25.609 1 85.88 284 LYS A CA 1
ATOM 2102 C C . LYS A 1 284 ? 6.953 4.844 26.781 1 85.88 284 LYS A C 1
ATOM 2104 O O . LYS A 1 284 ? 7.086 5.535 27.797 1 85.88 284 LYS A O 1
ATOM 2109 N N . GLY A 1 285 ? 5.906 4.031 26.547 1 87.12 285 GLY A N 1
ATOM 2110 C CA . GLY A 1 285 ? 4.992 3.721 27.625 1 87.12 285 GLY A CA 1
ATOM 2111 C C . GLY A 1 285 ? 3.816 4.68 27.719 1 87.12 285 GLY A C 1
ATOM 2112 O O . GLY A 1 285 ? 3.096 4.703 28.719 1 87.12 285 GLY A O 1
ATOM 2113 N N . VAL A 1 286 ? 3.703 5.48 26.781 1 92.62 286 VAL A N 1
ATOM 2114 C CA . VAL A 1 286 ? 2.594 6.43 26.734 1 92.62 286 VAL A CA 1
ATOM 2115 C C . VAL A 1 286 ? 1.443 5.84 25.922 1 92.62 286 VAL A C 1
ATOM 2117 O O . VAL A 1 286 ? 1.617 5.484 24.75 1 92.62 286 VAL A O 1
ATOM 2120 N N . THR A 1 287 ? 0.284 5.727 26.5 1 90.69 287 THR A N 1
ATOM 2121 C CA . THR A 1 287 ? -0.869 5.195 25.781 1 90.69 287 THR A CA 1
ATOM 2122 C C . THR A 1 287 ? -1.99 6.23 25.719 1 90.69 287 THR A C 1
ATOM 2124 O O . THR A 1 287 ? -2.102 7.086 26.609 1 90.69 287 THR A O 1
ATOM 2127 N N . ALA A 1 288 ? -2.82 6.098 24.703 1 93.81 288 ALA A N 1
ATOM 2128 C CA . ALA A 1 288 ? -3.959 7 24.547 1 93.81 288 ALA A CA 1
ATOM 2129 C C . ALA A 1 288 ? -4.965 6.812 25.688 1 93.81 288 ALA A C 1
ATOM 2131 O O . ALA A 1 288 ? -5.539 7.781 26.188 1 93.81 288 ALA A O 1
ATOM 2132 N N . ARG A 1 289 ? -5.121 5.562 26.016 1 89.12 289 ARG A N 1
ATOM 2133 C CA . ARG A 1 289 ? -6.023 5.254 27.125 1 89.12 289 ARG A CA 1
ATOM 2134 C C . ARG A 1 289 ? -5.59 5.961 28.406 1 89.12 289 ARG A C 1
ATOM 2136 O O . ARG A 1 289 ? -6.418 6.547 29.109 1 89.12 289 ARG A O 1
ATOM 2143 N N . ALA A 1 290 ? -4.324 5.926 28.719 1 93.88 290 ALA A N 1
ATOM 2144 C CA . ALA A 1 290 ? -3.795 6.547 29.938 1 93.88 290 ALA A CA 1
ATOM 2145 C C . ALA A 1 290 ? -3.973 8.062 29.891 1 93.88 290 ALA A C 1
ATOM 2147 O O . ALA A 1 290 ? -4.312 8.68 30.906 1 93.88 290 ALA A O 1
ATOM 2148 N N . ILE A 1 291 ? -3.75 8.688 28.812 1 96.81 291 ILE A N 1
ATOM 2149 C CA . ILE A 1 291 ? -3.896 10.125 28.656 1 96.81 291 ILE A CA 1
ATOM 2150 C C . ILE A 1 291 ? -5.367 10.516 28.812 1 96.81 291 ILE A C 1
ATOM 2152 O O . ILE A 1 291 ? -5.695 11.469 29.516 1 96.81 291 ILE A O 1
ATOM 2156 N N . ALA A 1 292 ? -6.223 9.75 28.125 1 95.5 292 ALA A N 1
ATOM 2157 C CA . ALA A 1 292 ? -7.652 10.023 28.219 1 95.5 292 ALA A CA 1
ATOM 2158 C C . ALA A 1 292 ? -8.156 9.914 29.656 1 95.5 292 ALA A C 1
ATOM 2160 O O . ALA A 1 292 ? -8.922 10.758 30.109 1 95.5 292 ALA A O 1
ATOM 2161 N N . SER A 1 293 ? -7.703 8.883 30.266 1 94.25 293 SER A N 1
ATOM 2162 C CA . SER A 1 293 ? -8.094 8.664 31.656 1 94.25 293 SER A CA 1
ATOM 2163 C C . SER A 1 293 ? -7.582 9.781 32.562 1 94.25 293 SER A C 1
ATOM 2165 O O . SER A 1 293 ? -8.305 10.258 33.438 1 94.25 293 SER A O 1
ATOM 2167 N N . MET A 1 294 ? -6.375 10.195 32.375 1 95.56 294 MET A N 1
ATOM 2168 C CA . MET A 1 294 ? -5.781 11.289 33.156 1 95.56 294 MET A CA 1
ATOM 2169 C C . MET A 1 294 ? -6.566 12.578 32.969 1 95.56 294 MET A C 1
ATOM 2171 O O . MET A 1 294 ? -6.84 13.289 33.938 1 95.56 294 MET A O 1
ATOM 2175 N N . LEU A 1 295 ? -6.93 12.891 31.766 1 96.88 295 LEU A N 1
ATOM 2176 C CA . LEU A 1 295 ? -7.711 14.086 31.469 1 96.88 295 LEU A CA 1
ATOM 2177 C C . LEU A 1 295 ? -9.078 14.031 32.156 1 96.88 295 LEU A C 1
ATOM 2179 O O . LEU A 1 295 ? -9.531 15.016 32.75 1 96.88 295 LEU A O 1
ATOM 2183 N N . ALA A 1 296 ? -9.68 12.875 32.031 1 94 296 ALA A N 1
ATOM 2184 C CA . ALA A 1 296 ? -11 12.688 32.625 1 94 296 ALA A CA 1
ATOM 2185 C C . ALA A 1 296 ? -10.945 12.844 34.125 1 94 296 ALA A C 1
ATOM 2187 O O . ALA A 1 296 ? -11.805 13.492 34.75 1 94 296 ALA A O 1
ATOM 2188 N N . GLU A 1 297 ? -9.969 12.211 34.656 1 95 297 GLU A N 1
ATOM 2189 C CA . GLU A 1 297 ? -9.812 12.289 36.125 1 95 297 GLU A CA 1
ATOM 2190 C C . GLU A 1 297 ? -9.578 13.727 36.562 1 95 297 GLU A C 1
ATOM 2192 O O . GLU A 1 297 ? -10.188 14.18 37.531 1 95 297 GLU A O 1
ATOM 2197 N N . LYS A 1 298 ? -8.75 14.445 35.969 1 97.06 298 LYS A N 1
ATOM 2198 C CA . LYS A 1 298 ? -8.375 15.805 36.344 1 97.06 298 LYS A CA 1
ATOM 2199 C C . LYS A 1 298 ? -9.555 16.766 36.188 1 97.06 298 LYS A C 1
ATOM 2201 O O . LYS A 1 298 ? -9.703 17.688 37 1 97.06 298 LYS A O 1
ATOM 2206 N N . PHE A 1 299 ? -10.422 16.547 35.219 1 96.56 299 PHE A N 1
ATOM 2207 C CA . PHE A 1 299 ? -11.414 17.562 34.875 1 96.56 299 PHE A CA 1
ATOM 2208 C C . PHE A 1 299 ? -12.82 17.062 35.156 1 96.56 299 PHE A C 1
ATOM 2210 O O . PHE A 1 299 ? -13.805 17.703 34.781 1 96.56 299 PHE A O 1
ATOM 2217 N N . GLY A 1 300 ? -12.914 15.914 35.781 1 92.69 300 GLY A N 1
ATOM 2218 C CA . GLY A 1 300 ? -14.195 15.438 36.281 1 92.69 300 GLY A CA 1
ATOM 2219 C C . GLY A 1 300 ? -15.039 14.766 35.219 1 92.69 300 GLY A C 1
ATOM 2220 O O . GLY A 1 300 ? -16.234 15.039 35.094 1 92.69 300 GLY A O 1
ATOM 2221 N N . GLY A 1 301 ? -14.492 13.898 34.406 1 92.56 301 GLY A N 1
ATOM 2222 C CA . GLY A 1 301 ? -15.211 13.195 33.344 1 92.56 301 GLY A CA 1
ATOM 2223 C C . GLY A 1 301 ? -14.906 11.703 33.312 1 92.56 301 GLY A C 1
ATOM 2224 O O . GLY A 1 301 ? -14.602 11.109 34.344 1 92.56 301 GLY A O 1
ATOM 2225 N N . GLU A 1 302 ? -15.148 11.102 32.188 1 90.75 302 GLU A N 1
ATOM 2226 C CA . GLU A 1 302 ? -14.844 9.695 31.922 1 90.75 302 GLU A CA 1
ATOM 2227 C C . GLU A 1 302 ? -13.961 9.547 30.688 1 90.75 302 GLU A C 1
ATOM 2229 O O . GLU A 1 302 ? -14.133 10.266 29.703 1 90.75 302 GLU A O 1
ATOM 2234 N N . GLY A 1 303 ? -13.016 8.711 30.906 1 89.31 303 GLY A N 1
ATOM 2235 C CA . GLY A 1 303 ? -12.117 8.523 29.781 1 89.31 303 GLY A CA 1
ATOM 2236 C C . GLY A 1 303 ? -11.508 7.137 29.734 1 89.31 303 GLY A C 1
ATOM 2237 O O . GLY A 1 303 ? -11.375 6.477 30.766 1 89.31 303 GLY A O 1
ATOM 2238 N N . GLY A 1 304 ? -11.117 6.719 28.609 1 88.56 304 GLY A N 1
ATOM 2239 C CA . GLY A 1 304 ? -10.516 5.418 28.359 1 88.56 304 GLY A CA 1
ATOM 2240 C C . GLY A 1 304 ? -10.266 5.137 26.891 1 88.56 304 GLY A C 1
ATOM 2241 O O . GLY A 1 304 ? -10.023 6.059 26.109 1 88.56 304 GLY A O 1
ATOM 2242 N N . GLY A 1 305 ? -10.133 3.887 26.531 1 86.62 305 GLY A N 1
ATOM 2243 C CA . GLY A 1 305 ? -9.914 3.502 25.141 1 86.62 305 GLY A CA 1
ATOM 2244 C C . GLY A 1 305 ? -8.844 2.438 24.984 1 86.62 305 GLY A C 1
ATOM 2245 O O . GLY A 1 305 ? -8.703 1.557 25.828 1 86.62 305 GLY A O 1
ATOM 2246 N N . HIS A 1 306 ? -8.203 2.445 23.875 1 84.25 306 HIS A N 1
ATOM 2247 C CA . HIS A 1 306 ? -7.145 1.497 23.531 1 84.25 306 HIS A CA 1
ATOM 2248 C C . HIS A 1 306 ? -5.773 2.168 23.562 1 84.25 306 HIS A C 1
ATOM 2250 O O . HIS A 1 306 ? -5.668 3.355 23.875 1 84.25 306 HIS A O 1
ATOM 2256 N N . ASP A 1 307 ? -4.797 1.383 23.344 1 83.5 307 ASP A N 1
ATOM 2257 C CA . ASP A 1 307 ? -3.432 1.888 23.422 1 83.5 307 ASP A CA 1
ATOM 2258 C C . ASP A 1 307 ? -3.211 3.039 22.453 1 83.5 307 ASP A C 1
ATOM 2260 O O . ASP A 1 307 ? -2.574 4.039 22.797 1 83.5 307 ASP A O 1
ATOM 2264 N N . GLU A 1 308 ? -3.768 2.975 21.266 1 87.62 308 GLU A N 1
ATOM 2265 C CA . GLU A 1 308 ? -3.463 3.961 20.234 1 87.62 308 GLU A CA 1
ATOM 2266 C C . GLU A 1 308 ? -4.582 4.992 20.109 1 87.62 308 GLU A C 1
ATOM 2268 O O . GLU A 1 308 ? -4.402 6.039 19.484 1 87.62 308 GLU A O 1
ATOM 2273 N N . ALA A 1 309 ? -5.742 4.645 20.734 1 89.38 309 ALA A N 1
ATOM 2274 C CA . ALA A 1 309 ? -6.918 5.5 20.578 1 89.38 309 ALA A CA 1
ATOM 2275 C C . ALA A 1 309 ? -7.715 5.566 21.875 1 89.38 309 ALA A C 1
ATOM 2277 O O . ALA A 1 309 ? -8.141 4.539 22.406 1 89.38 309 ALA A O 1
ATOM 2278 N N . GLY A 1 310 ? -7.863 6.801 22.391 1 90.81 310 GLY A N 1
ATOM 2279 C CA . GLY A 1 310 ? -8.641 7.035 23.594 1 90.81 310 GLY A CA 1
ATOM 2280 C C . GLY A 1 310 ? -9.625 8.18 23.453 1 90.81 310 GLY A C 1
ATOM 2281 O O . GLY A 1 310 ? -9.578 8.93 22.484 1 90.81 310 GLY A O 1
ATOM 2282 N N . MET A 1 311 ? -10.5 8.234 24.406 1 91.69 311 MET A N 1
ATOM 2283 C CA . MET A 1 311 ? -11.5 9.297 24.453 1 91.69 311 MET A CA 1
ATOM 2284 C C . MET A 1 311 ? -11.805 9.703 25.891 1 91.69 311 MET A C 1
ATOM 2286 O O . MET A 1 311 ? -11.836 8.852 26.781 1 91.69 311 MET A O 1
ATOM 2290 N N . ALA A 1 312 ? -11.922 10.938 26.094 1 94.38 312 ALA A N 1
ATOM 2291 C CA . ALA A 1 312 ? -12.383 11.461 27.359 1 94.38 312 ALA A CA 1
ATOM 2292 C C . ALA A 1 312 ? -13.625 12.336 27.188 1 94.38 312 ALA A C 1
ATOM 2294 O O . ALA A 1 312 ? -13.711 13.109 26.219 1 94.38 312 ALA A O 1
ATOM 2295 N N . HIS A 1 313 ? -14.539 12.125 27.984 1 93.06 313 HIS A N 1
ATOM 2296 C CA . HIS A 1 313 ? -15.734 12.945 28.062 1 93.06 313 HIS A CA 1
ATOM 2297 C C . HIS A 1 313 ? -15.68 13.859 29.297 1 93.06 313 HIS A C 1
ATOM 2299 O O . HIS A 1 313 ? -15.695 13.391 30.422 1 93.06 313 HIS A O 1
ATOM 2305 N N . ILE A 1 314 ? -15.617 15.18 29 1 96.12 314 ILE A N 1
ATOM 2306 C CA . ILE A 1 314 ? -15.406 16.156 30.062 1 96.12 314 ILE A CA 1
ATOM 2307 C C . ILE A 1 314 ? -16.594 17.109 30.141 1 96.12 314 ILE A C 1
ATOM 2309 O O . ILE A 1 314 ? -17.047 17.625 29.125 1 96.12 314 ILE A O 1
ATOM 2313 N N . PRO A 1 315 ? -17.078 17.344 31.328 1 93.62 315 PRO A N 1
ATOM 2314 C CA . PRO A 1 315 ? -18.234 18.219 31.453 1 93.62 315 PRO A CA 1
ATOM 2315 C C . PRO A 1 315 ? -17.938 19.656 31.062 1 93.62 315 PRO A C 1
ATOM 2317 O O . PRO A 1 315 ? -16.797 20.125 31.219 1 93.62 315 PRO A O 1
ATOM 2320 N N . TYR A 1 316 ? -18.953 20.422 30.781 1 92.69 316 TYR A N 1
ATOM 2321 C CA . TYR A 1 316 ? -18.844 21.797 30.297 1 92.69 316 TYR A CA 1
ATOM 2322 C C . TYR A 1 316 ? -18.297 22.719 31.391 1 92.69 316 TYR A C 1
ATOM 2324 O O . TYR A 1 316 ? -17.75 23.781 31.094 1 92.69 316 TYR A O 1
ATOM 2332 N N . THR A 1 317 ? -18.484 22.312 32.562 1 91.88 317 THR A N 1
ATOM 2333 C CA . THR A 1 317 ? -18.062 23.141 33.688 1 91.88 317 THR A CA 1
ATOM 2334 C C . THR A 1 317 ? -16.547 23.219 33.781 1 91.88 317 THR A C 1
ATOM 2336 O O . THR A 1 317 ? -15.992 24.094 34.438 1 91.88 317 THR A O 1
ATOM 2339 N N . ALA A 1 318 ? -15.898 22.328 33.031 1 93.31 318 ALA A N 1
ATOM 2340 C CA . ALA A 1 318 ? -14.445 22.203 33.156 1 93.31 318 ALA A CA 1
ATOM 2341 C C . ALA A 1 318 ? -13.742 23.312 32.375 1 93.31 318 ALA A C 1
ATOM 2343 O O . ALA A 1 318 ? -12.578 23.625 32.656 1 93.31 318 ALA A O 1
ATOM 2344 N N . ALA A 1 319 ? -14.383 23.969 31.438 1 95 319 ALA A N 1
ATOM 2345 C CA . ALA A 1 319 ? -13.75 25 30.594 1 95 319 ALA A CA 1
ATOM 2346 C C . ALA A 1 319 ? -14.797 25.922 30 1 95 319 ALA A C 1
ATOM 2348 O O . ALA A 1 319 ? -15.977 25.562 29.906 1 95 319 ALA A O 1
ATOM 2349 N N . PHE A 1 320 ? -14.352 27.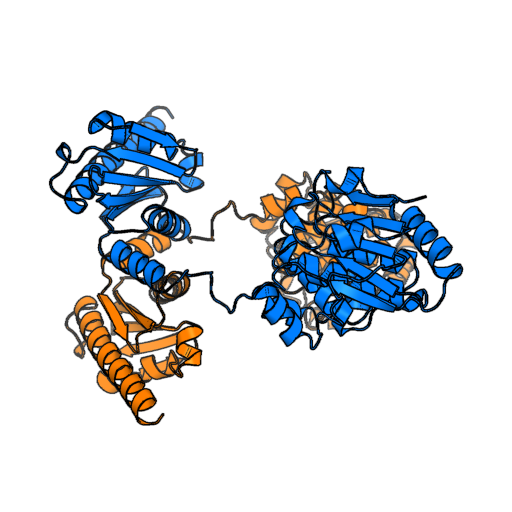094 29.469 1 93.56 320 PHE A N 1
ATOM 2350 C CA . PHE A 1 320 ? -15.242 28.094 28.922 1 93.56 320 PHE A CA 1
ATOM 2351 C C . PHE A 1 320 ? -15.562 27.797 27.453 1 93.56 320 PHE A C 1
ATOM 2353 O O . PHE A 1 320 ? -16.594 28.234 26.938 1 93.56 320 PHE A O 1
ATOM 2360 N N . SER A 1 321 ? -14.68 27.156 26.828 1 95.62 321 SER A N 1
ATOM 2361 C CA . SER A 1 321 ? -14.805 26.812 25.406 1 95.62 321 SER A CA 1
ATOM 2362 C C . SER A 1 321 ? -13.922 25.625 25.047 1 95.62 321 SER A C 1
ATOM 2364 O O . SER A 1 321 ? -13.109 25.188 25.859 1 95.62 321 SER A O 1
ATOM 2366 N N . ALA A 1 322 ? -14.164 25.125 23.922 1 96.56 322 ALA A N 1
ATOM 2367 C CA . ALA A 1 322 ? -13.305 24.047 23.438 1 96.56 322 ALA A CA 1
ATOM 2368 C C . ALA A 1 322 ? -11.852 24.5 23.375 1 96.56 322 ALA A C 1
ATOM 2370 O O . ALA A 1 322 ? -10.938 23.719 23.641 1 96.56 322 ALA A O 1
ATOM 2371 N N . GLU A 1 323 ? -11.656 25.734 22.969 1 97.5 323 GLU A N 1
ATOM 2372 C CA . GLU A 1 323 ? -10.305 26.281 22.922 1 97.5 323 GLU A CA 1
ATOM 2373 C C . GLU A 1 323 ? -9.672 26.312 24.312 1 97.5 323 GLU A C 1
ATOM 2375 O O . GLU A 1 323 ? -8.508 25.938 24.469 1 97.5 323 GLU A O 1
ATOM 2380 N N . ASP A 1 324 ? -10.438 26.75 25.219 1 97.62 324 ASP A N 1
ATOM 2381 C CA . ASP A 1 324 ? -9.961 26.781 26.594 1 97.62 324 ASP A CA 1
ATOM 2382 C C . ASP A 1 324 ? -9.648 25.375 27.094 1 97.62 324 ASP A C 1
ATOM 2384 O O . ASP A 1 324 ? -8.633 25.156 27.766 1 97.62 324 ASP A O 1
ATOM 2388 N N . MET A 1 325 ? -10.5 24.422 26.828 1 97.56 325 MET A N 1
ATOM 2389 C CA . MET A 1 325 ? -10.273 23.031 27.219 1 97.56 325 MET A CA 1
ATOM 2390 C C . MET A 1 325 ? -9 22.484 26.578 1 97.56 325 MET A C 1
ATOM 2392 O O . MET A 1 325 ? -8.258 21.734 27.203 1 97.56 325 MET A O 1
ATOM 2396 N N . ALA A 1 326 ? -8.805 22.875 25.359 1 98.5 326 ALA A N 1
ATOM 2397 C CA . ALA A 1 326 ? -7.602 22.438 24.656 1 98.5 326 ALA A CA 1
ATOM 2398 C C . ALA A 1 326 ? -6.34 22.953 25.344 1 98.5 326 ALA A C 1
ATOM 2400 O O . ALA A 1 326 ? -5.348 22.234 25.453 1 98.5 326 ALA A O 1
ATOM 2401 N N . VAL A 1 327 ? -6.367 24.203 25.75 1 98.06 327 VAL A N 1
ATOM 2402 C CA . VAL A 1 327 ? -5.23 24.797 26.438 1 98.06 327 VAL A CA 1
ATOM 2403 C C . VAL A 1 327 ? -4.965 24.047 27.75 1 98.06 327 VAL A C 1
ATOM 2405 O O . VAL A 1 327 ? -3.818 23.719 28.062 1 98.06 327 VAL A O 1
ATOM 2408 N N . LYS A 1 328 ? -5.988 23.781 28.422 1 97.81 328 LYS A N 1
ATOM 2409 C CA . LYS A 1 328 ? -5.863 23.062 29.688 1 97.81 328 LYS A CA 1
ATOM 2410 C C . LYS A 1 328 ? -5.305 21.656 29.469 1 97.81 328 LYS A C 1
ATOM 2412 O O . LYS A 1 328 ? -4.438 21.203 30.219 1 97.81 328 LYS A O 1
ATOM 2417 N N . ALA A 1 329 ? -5.863 21 28.531 1 98.25 329 ALA A N 1
ATOM 2418 C CA . ALA A 1 329 ? -5.379 19.656 28.203 1 98.25 329 ALA A CA 1
ATOM 2419 C C . ALA A 1 329 ? -3.898 19.688 27.828 1 98.25 329 ALA A C 1
ATOM 2421 O O . ALA A 1 329 ? -3.121 18.844 28.281 1 98.25 329 ALA A O 1
ATOM 2422 N N . PHE A 1 330 ? -3.549 20.656 27 1 98.31 330 PHE A N 1
ATOM 2423 C CA . PHE A 1 330 ? -2.166 20.797 26.562 1 98.31 330 PHE A CA 1
ATOM 2424 C C . PHE A 1 330 ? -1.228 20.938 27.75 1 98.31 330 PHE A C 1
ATOM 2426 O O . PHE A 1 330 ? -0.193 20.281 27.812 1 98.31 330 PHE A O 1
ATOM 2433 N N . ASN A 1 331 ? -1.562 21.766 28.609 1 97.19 331 ASN A N 1
ATOM 2434 C CA . ASN A 1 331 ? -0.728 22.031 29.781 1 97.19 331 ASN A CA 1
ATOM 2435 C C . ASN A 1 331 ? -0.589 20.781 30.641 1 97.19 331 ASN A C 1
ATOM 2437 O O . ASN A 1 331 ? 0.503 20.484 31.125 1 97.19 331 ASN A O 1
ATOM 2441 N N . LEU A 1 332 ? -1.636 20.109 30.844 1 96.94 332 LEU A N 1
ATOM 2442 C CA . LEU A 1 332 ? -1.611 18.906 31.672 1 96.94 332 LEU A CA 1
ATOM 2443 C C . LEU A 1 332 ? -0.744 17.828 31.031 1 96.94 332 LEU A C 1
ATOM 2445 O O . LEU A 1 332 ? 0.062 17.188 31.719 1 96.94 332 LEU A O 1
ATOM 2449 N N . ILE A 1 333 ? -0.949 17.609 29.797 1 96.88 333 ILE A N 1
ATOM 2450 C CA . ILE A 1 333 ? -0.224 16.578 29.078 1 96.88 333 ILE A CA 1
ATOM 2451 C C . ILE A 1 333 ? 1.265 16.906 29.031 1 96.88 333 ILE A C 1
ATOM 2453 O O . ILE A 1 333 ? 2.111 16.047 29.266 1 96.88 333 ILE A O 1
ATOM 2457 N N . SER A 1 334 ? 1.558 18.172 28.703 1 95.25 334 SER A N 1
ATOM 2458 C CA . SER A 1 334 ? 2.947 18.609 28.656 1 95.25 334 SER A CA 1
ATOM 2459 C C . SER A 1 334 ? 3.639 18.406 30 1 95.25 334 SER A C 1
ATOM 2461 O O . SER A 1 334 ? 4.793 17.969 30.047 1 95.25 334 SER A O 1
ATOM 2463 N N . GLY A 1 335 ? 2.971 18.703 31.016 1 93.06 335 GLY A N 1
ATOM 2464 C CA . GLY A 1 335 ? 3.516 18.5 32.344 1 93.06 335 GLY A CA 1
ATOM 2465 C C . GLY A 1 335 ? 3.742 17.047 32.688 1 93.06 335 GLY A C 1
ATOM 2466 O O . GLY A 1 335 ? 4.797 16.688 33.219 1 93.06 335 GLY A O 1
ATOM 2467 N N . ARG A 1 336 ? 2.791 16.266 32.406 1 92 336 ARG A N 1
ATOM 2468 C CA . ARG A 1 336 ? 2.857 14.852 32.75 1 92 336 ARG A CA 1
ATOM 2469 C C . ARG A 1 336 ? 3.982 14.164 31.969 1 92 336 ARG A C 1
ATOM 2471 O O . ARG A 1 336 ? 4.758 13.398 32.562 1 92 336 ARG A O 1
ATOM 2478 N N . LEU A 1 337 ? 4.023 14.383 30.672 1 92.69 337 LEU A N 1
ATOM 2479 C CA . LEU A 1 337 ? 5.035 13.734 29.844 1 92.69 337 LEU A CA 1
ATOM 2480 C C . LEU A 1 337 ? 6.426 14.266 30.172 1 92.69 337 LEU A C 1
ATOM 2482 O O . LEU A 1 337 ? 7.418 13.539 30.062 1 92.69 337 LEU A O 1
ATOM 2486 N N . GLY A 1 338 ? 6.527 15.555 30.453 1 86.75 338 GLY A N 1
ATOM 2487 C CA . GLY A 1 338 ? 7.793 16.109 30.906 1 86.75 338 GLY A CA 1
ATOM 2488 C C . GLY A 1 338 ? 8.344 15.438 32.156 1 86.75 338 GLY A C 1
ATOM 2489 O O . GLY A 1 338 ? 9.547 15.172 32.25 1 86.75 338 GLY A O 1
ATOM 2490 N N . TRP A 1 339 ? 7.492 15.094 33.031 1 82.75 339 TRP A N 1
ATOM 2491 C CA . TRP A 1 339 ? 7.863 14.453 34.281 1 82.75 339 TRP A CA 1
ATOM 2492 C C . TRP A 1 339 ? 8.266 13 34.031 1 82.75 339 TRP A C 1
ATOM 2494 O O . TRP A 1 339 ? 9.211 12.5 34.656 1 82.75 339 TRP A O 1
ATOM 2504 N N . MET A 1 340 ? 7.543 12.281 33.156 1 79.25 340 MET A N 1
ATOM 2505 C CA . MET A 1 340 ? 7.812 10.875 32.875 1 79.25 340 MET A CA 1
ATOM 2506 C C . MET A 1 340 ? 9.227 10.695 32.312 1 79.25 340 MET A C 1
ATOM 2508 O O . MET A 1 340 ? 9.906 9.734 32.656 1 79.25 340 MET A O 1
ATOM 2512 N N . CYS A 1 341 ? 9.656 11.539 31.516 1 72.19 341 CYS A N 1
ATOM 2513 C CA . CYS A 1 341 ? 10.945 11.391 30.844 1 72.19 341 CYS A CA 1
ATOM 2514 C C . CYS A 1 341 ? 12.086 11.805 31.781 1 72.19 341 CYS A C 1
ATOM 2516 O O . CYS A 1 341 ? 13.211 11.344 31.625 1 72.19 341 CYS A O 1
ATOM 2518 N N . VAL A 1 342 ? 11.883 12.695 32.594 1 60.97 342 VAL A N 1
ATOM 2519 C CA . VAL A 1 342 ? 12.883 13.047 33.594 1 60.97 342 VAL A CA 1
ATOM 2520 C C . VAL A 1 342 ? 13.102 11.875 34.562 1 60.97 342 VAL A C 1
ATOM 2522 O O . VAL A 1 342 ? 14.242 11.578 34.938 1 60.97 342 VAL A O 1
ATOM 2525 N N . LYS A 1 343 ? 12.156 11.188 34.875 1 57.28 343 LYS A N 1
ATOM 2526 C CA . LYS A 1 343 ? 12.266 10.07 35.812 1 57.28 343 LYS A CA 1
ATOM 2527 C C . LYS A 1 343 ? 12.969 8.883 35.156 1 57.28 343 LYS A C 1
ATOM 2529 O O . LYS A 1 343 ? 13.734 8.172 35.812 1 57.28 343 LYS A O 1
ATOM 2534 N N . THR A 1 344 ? 12.641 8.633 33.906 1 49 344 THR A N 1
ATOM 2535 C CA . THR A 1 344 ? 13.305 7.543 33.188 1 49 344 THR A CA 1
ATOM 2536 C C . THR A 1 344 ? 14.805 7.82 33.062 1 49 344 THR A C 1
ATOM 2538 O O . THR A 1 344 ? 15.617 6.895 33.094 1 49 344 THR A O 1
ATOM 2541 N N . LEU A 1 345 ? 15.203 9.062 32.875 1 45.19 345 LEU A N 1
ATOM 2542 C CA . LEU A 1 345 ? 16.609 9.43 32.844 1 45.19 345 LEU A CA 1
ATOM 2543 C C . LEU A 1 345 ? 17.219 9.258 34.25 1 45.19 345 LEU A C 1
ATOM 2545 O O . LEU A 1 345 ? 18.406 8.922 34.375 1 45.19 345 LEU A O 1
ATOM 2549 N N . GLU A 1 346 ? 16.562 9.578 35.25 1 44.19 346 GLU A N 1
ATOM 2550 C CA . GLU A 1 346 ? 17.094 9.422 36.594 1 44.19 346 GLU A CA 1
ATOM 2551 C C . GLU A 1 346 ? 17.156 7.949 37 1 44.19 346 GLU A C 1
ATOM 2553 O O . GLU A 1 346 ? 17.922 7.582 37.906 1 44.19 346 GLU A O 1
ATOM 2558 N N . LYS A 1 347 ? 16.281 7.168 36.625 1 42.41 347 LYS A N 1
ATOM 2559 C CA . LYS A 1 347 ? 16.344 5.762 37 1 42.41 347 LYS A CA 1
ATOM 2560 C C . LYS A 1 347 ? 17.375 5.004 36.156 1 42.41 347 LYS A C 1
ATOM 2562 O O . LYS A 1 347 ? 17.672 3.844 36.438 1 42.41 347 LYS A O 1
ATOM 2567 N N . GLY A 1 348 ? 17.719 5.516 35.062 1 33.66 348 GLY A N 1
ATOM 2568 C CA . GLY A 1 348 ? 18.859 4.91 34.406 1 33.66 348 GLY A CA 1
ATOM 2569 C C . GLY A 1 348 ? 20.188 5.535 34.781 1 33.66 348 GLY A C 1
ATOM 2570 O O . GLY A 1 348 ? 20.25 6.707 35.156 1 33.66 348 GLY A O 1
ATOM 2571 N N . MET B 1 1 ? 15.305 -22.141 -24.734 1 65.12 1 MET B N 1
ATOM 2572 C CA . MET B 1 1 ? 15.695 -22.156 -23.328 1 65.12 1 MET B CA 1
ATOM 2573 C C . MET B 1 1 ? 15.594 -20.766 -22.719 1 65.12 1 MET B C 1
ATOM 2575 O O . MET B 1 1 ? 15.977 -19.781 -23.344 1 65.12 1 MET B O 1
ATOM 2579 N N . SER B 1 2 ? 14.93 -20.688 -21.531 1 78.69 2 SER B N 1
ATOM 2580 C CA . SER B 1 2 ? 14.812 -19.391 -20.875 1 78.69 2 SER B CA 1
ATOM 2581 C C . SER B 1 2 ? 16.172 -18.891 -20.406 1 78.69 2 SER B C 1
ATOM 2583 O O . SER B 1 2 ? 17.141 -19.656 -20.328 1 78.69 2 SER B O 1
ATOM 2585 N N . SER B 1 3 ? 16.406 -17.594 -20.297 1 85.69 3 SER B N 1
ATOM 2586 C CA . SER B 1 3 ? 17.641 -17 -19.797 1 85.69 3 SER B CA 1
ATOM 2587 C C . SER B 1 3 ? 18.031 -17.609 -18.453 1 85.69 3 SER B C 1
ATOM 2589 O O . SER B 1 3 ? 19.219 -17.844 -18.203 1 85.69 3 SER B O 1
ATOM 2591 N N . ALA B 1 4 ? 17.062 -17.984 -17.734 1 90.56 4 ALA B N 1
ATOM 2592 C CA . ALA B 1 4 ? 17.344 -18.609 -16.453 1 90.56 4 ALA B CA 1
ATOM 2593 C C . ALA B 1 4 ? 17.891 -20.031 -16.625 1 90.56 4 ALA B C 1
ATOM 2595 O O . ALA B 1 4 ? 18.812 -20.438 -15.914 1 90.56 4 ALA B O 1
ATOM 2596 N N . SER B 1 5 ? 17.406 -20.781 -17.562 1 92.88 5 SER B N 1
ATOM 2597 C CA . SER B 1 5 ? 17.891 -22.125 -17.844 1 92.88 5 SER B CA 1
ATOM 2598 C C . SER B 1 5 ? 19.328 -22.094 -18.312 1 92.88 5 SER B C 1
ATOM 2600 O O . SER B 1 5 ? 20.141 -22.938 -17.922 1 92.88 5 SER B O 1
ATOM 2602 N N . ARG B 1 6 ? 19.641 -21.156 -19.172 1 93.94 6 ARG B N 1
ATOM 2603 C CA . ARG B 1 6 ? 21 -21.016 -19.656 1 93.94 6 ARG B CA 1
ATOM 2604 C C . ARG B 1 6 ? 21.969 -20.703 -18.516 1 93.94 6 ARG B C 1
ATOM 2606 O O . ARG B 1 6 ? 23.078 -21.219 -18.484 1 93.94 6 ARG B O 1
ATOM 2613 N N . LEU B 1 7 ? 21.531 -19.812 -17.656 1 96.12 7 LEU B N 1
ATOM 2614 C CA . LEU B 1 7 ? 22.344 -19.438 -16.5 1 96.12 7 LEU B CA 1
ATOM 2615 C C . LEU B 1 7 ? 22.609 -20.641 -15.609 1 96.12 7 LEU B C 1
ATOM 2617 O O . LEU B 1 7 ? 23.766 -20.891 -15.219 1 96.12 7 LEU B O 1
ATOM 2621 N N . VAL B 1 8 ? 21.625 -21.422 -15.352 1 96.75 8 VAL B N 1
ATOM 2622 C CA . VAL B 1 8 ? 21.75 -22.578 -14.469 1 96.75 8 VAL B CA 1
ATOM 2623 C C . VAL B 1 8 ? 22.672 -23.625 -15.109 1 96.75 8 VAL B C 1
ATOM 2625 O O . VAL B 1 8 ? 23.484 -24.234 -14.422 1 96.75 8 VAL B O 1
ATOM 2628 N N . GLU B 1 9 ? 22.531 -23.797 -16.375 1 96.75 9 GLU B N 1
ATOM 2629 C CA . GLU B 1 9 ? 23.391 -24.734 -17.094 1 96.75 9 GLU B CA 1
ATOM 2630 C C . GLU B 1 9 ? 24.844 -24.312 -17 1 96.75 9 GLU B C 1
ATOM 2632 O O . GLU B 1 9 ? 25.734 -25.156 -16.797 1 96.75 9 GLU B O 1
ATOM 2637 N N . ALA B 1 10 ? 25.094 -23.062 -17.141 1 96.75 10 ALA B N 1
ATOM 2638 C CA . ALA B 1 10 ? 26.453 -22.547 -17.047 1 96.75 10 ALA B CA 1
ATOM 2639 C C . ALA B 1 10 ? 27.031 -22.766 -15.656 1 96.75 10 ALA B C 1
ATOM 2641 O O . ALA B 1 10 ? 28.188 -23.172 -15.516 1 96.75 10 ALA B O 1
ATOM 2642 N N . LEU B 1 11 ? 26.266 -22.469 -14.641 1 97.5 11 LEU B N 1
ATOM 2643 C CA . LEU B 1 11 ? 26.688 -22.688 -13.266 1 97.5 11 LEU B CA 1
ATOM 2644 C C . LEU B 1 11 ? 27.016 -24.156 -13.016 1 97.5 11 LEU B C 1
ATOM 2646 O O . LEU B 1 11 ? 28.047 -24.469 -12.438 1 97.5 11 LEU B O 1
ATOM 2650 N N . LYS B 1 12 ? 26.172 -25.016 -13.516 1 97 12 LYS B N 1
ATOM 2651 C CA . LYS B 1 12 ? 26.344 -26.453 -13.305 1 97 12 LYS B CA 1
ATOM 2652 C C . LYS B 1 12 ? 27.609 -26.969 -13.992 1 97 12 LYS B C 1
ATOM 2654 O O . LYS B 1 12 ? 28.328 -27.812 -13.438 1 97 12 LYS B O 1
ATOM 2659 N N . GLU B 1 13 ? 27.797 -26.484 -15.117 1 96.56 13 GLU B N 1
ATOM 2660 C CA . GLU B 1 13 ? 28.969 -26.922 -15.883 1 96.56 13 GLU B CA 1
ATOM 2661 C C . GLU B 1 13 ? 30.266 -26.578 -15.156 1 96.56 13 GLU B C 1
ATOM 2663 O O . GLU B 1 13 ? 31.125 -27.438 -14.969 1 96.56 13 GLU B O 1
ATOM 2668 N N . VAL B 1 14 ? 30.359 -25.375 -14.688 1 96.69 14 VAL B N 1
ATOM 2669 C CA . VAL B 1 14 ? 31.594 -24.922 -14.047 1 96.69 14 VAL B CA 1
ATOM 2670 C C . VAL B 1 14 ? 31.719 -25.531 -12.656 1 96.69 14 VAL B C 1
ATOM 2672 O O . VAL B 1 14 ? 32.812 -25.969 -12.266 1 96.69 14 VAL B O 1
ATOM 2675 N N . ALA B 1 15 ? 30.656 -25.547 -11.922 1 95.56 15 ALA B N 1
ATOM 2676 C CA . ALA B 1 15 ? 30.656 -26.125 -10.578 1 95.56 15 ALA B CA 1
ATOM 2677 C C . ALA B 1 15 ? 31 -27.609 -10.617 1 95.56 15 ALA B C 1
ATOM 2679 O O . ALA B 1 15 ? 31.656 -28.125 -9.719 1 95.56 15 ALA B O 1
ATOM 2680 N N . GLY B 1 16 ? 30.516 -28.281 -11.648 1 93.75 16 GLY B N 1
ATOM 2681 C CA . GLY B 1 16 ? 30.75 -29.703 -11.789 1 93.75 16 GLY B CA 1
ATOM 2682 C C . GLY B 1 16 ? 32.219 -30.062 -11.953 1 93.75 16 GLY B C 1
ATOM 2683 O O . GLY B 1 16 ? 32.656 -31.156 -11.594 1 93.75 16 GLY B O 1
ATOM 2684 N N . GLU B 1 17 ? 32.969 -29.094 -12.375 1 92.62 17 GLU B N 1
ATOM 2685 C CA . GLU B 1 17 ? 34.375 -29.297 -12.633 1 92.62 17 GLU B CA 1
ATOM 2686 C C . GLU B 1 17 ? 35.219 -29.094 -11.359 1 92.62 17 GLU B C 1
ATOM 2688 O O . GLU B 1 17 ? 36.375 -29.484 -11.305 1 92.62 17 GLU B O 1
ATOM 2693 N N . ALA B 1 18 ? 34.625 -28.484 -10.375 1 90.38 18 ALA B N 1
ATOM 2694 C CA . ALA B 1 18 ? 35.438 -28.062 -9.242 1 90.38 18 ALA B CA 1
ATOM 2695 C C . ALA B 1 18 ? 34.625 -28.062 -7.953 1 90.38 18 ALA B C 1
ATOM 2697 O O . ALA B 1 18 ? 34.469 -27.016 -7.305 1 90.38 18 ALA B O 1
ATOM 2698 N N . GLU B 1 19 ? 34.25 -29.141 -7.516 1 90.19 19 GLU B N 1
ATOM 2699 C CA . GLU B 1 19 ? 33.469 -29.266 -6.297 1 90.19 19 GLU B CA 1
ATOM 2700 C C . GLU B 1 19 ? 34.219 -28.719 -5.086 1 90.19 19 GLU B C 1
ATOM 2702 O O . GLU B 1 19 ? 35.406 -28.953 -4.949 1 90.19 19 GLU B O 1
ATOM 2707 N N . GLY B 1 20 ? 33.562 -27.953 -4.293 1 91.06 20 GLY B N 1
ATOM 2708 C CA . GLY B 1 20 ? 34.156 -27.453 -3.061 1 91.06 20 GLY B CA 1
ATOM 2709 C C . GLY B 1 20 ? 34.938 -26.156 -3.242 1 91.06 20 GLY B C 1
ATOM 2710 O O . GLY B 1 20 ? 35.406 -25.562 -2.268 1 91.06 20 GLY B O 1
ATOM 2711 N N . GLU B 1 21 ? 35 -25.719 -4.441 1 94.5 21 GLU B N 1
ATOM 2712 C CA . GLU B 1 21 ? 35.75 -24.5 -4.723 1 94.5 21 GLU B CA 1
ATOM 2713 C C . GLU B 1 21 ? 34.969 -23.266 -4.25 1 94.5 21 GLU B C 1
ATOM 2715 O O . GLU B 1 21 ? 33.75 -23.328 -4.086 1 94.5 21 GLU B O 1
ATOM 2720 N N . LYS B 1 22 ? 35.656 -22.219 -4.148 1 96.75 22 LYS B N 1
ATOM 2721 C CA . LYS B 1 22 ? 35.094 -20.984 -3.652 1 96.75 22 LYS B CA 1
ATOM 2722 C C . LYS B 1 22 ? 34.25 -20.297 -4.73 1 96.75 22 LYS B C 1
ATOM 2724 O O . LYS B 1 22 ? 34.594 -20.328 -5.91 1 96.75 22 LYS B O 1
ATOM 2729 N N . SER B 1 23 ? 33.156 -19.703 -4.32 1 98.06 23 SER B N 1
ATOM 2730 C CA . SER B 1 23 ? 32.344 -18.844 -5.145 1 98.06 23 SER B CA 1
ATOM 2731 C C . SER B 1 23 ? 31.891 -17.609 -4.367 1 98.06 23 SER B C 1
ATOM 2733 O O . SER B 1 23 ? 31.953 -17.578 -3.139 1 98.06 23 SER B O 1
ATOM 2735 N N . ALA B 1 24 ? 31.531 -16.594 -5.121 1 98.25 24 ALA B N 1
ATOM 2736 C CA . ALA B 1 24 ? 31.172 -15.336 -4.477 1 98.25 24 ALA B CA 1
ATOM 2737 C C . ALA B 1 24 ? 29.875 -14.781 -5.043 1 98.25 24 ALA B C 1
ATOM 2739 O O . ALA B 1 24 ? 29.625 -14.859 -6.25 1 98.25 24 ALA B O 1
ATOM 2740 N N . VAL B 1 25 ? 29.062 -14.305 -4.121 1 98.75 25 VAL B N 1
ATOM 2741 C CA . VAL B 1 25 ? 27.875 -13.531 -4.508 1 98.75 25 VAL B CA 1
ATOM 2742 C C . VAL B 1 25 ? 28.047 -12.078 -4.074 1 98.75 25 VAL B C 1
ATOM 2744 O O . VAL B 1 25 ? 28.25 -11.797 -2.889 1 98.75 25 VAL B O 1
ATOM 2747 N N . ILE B 1 26 ? 27.969 -11.172 -5.051 1 98.19 26 ILE B N 1
ATOM 2748 C CA . ILE B 1 26 ? 28.281 -9.766 -4.816 1 98.19 26 ILE B CA 1
ATOM 2749 C C . ILE B 1 26 ? 27.031 -8.922 -5.043 1 98.19 26 ILE B C 1
ATOM 2751 O O . ILE B 1 26 ? 26.312 -9.125 -6.02 1 98.19 26 ILE B O 1
ATOM 2755 N N . THR B 1 27 ? 26.781 -8.016 -4.098 1 97.81 27 THR B N 1
ATOM 2756 C CA . THR B 1 27 ? 25.672 -7.082 -4.246 1 97.81 27 THR B CA 1
ATOM 2757 C C . THR B 1 27 ? 26.172 -5.66 -4.438 1 97.81 27 THR B C 1
ATOM 2759 O O . THR B 1 27 ? 27.375 -5.41 -4.34 1 97.81 27 THR B O 1
ATOM 2762 N N . HIS B 1 28 ? 25.25 -4.77 -4.719 1 91.38 28 HIS B N 1
ATOM 2763 C CA . HIS B 1 28 ? 25.625 -3.357 -4.715 1 91.38 28 HIS B CA 1
ATOM 2764 C C . HIS B 1 28 ? 25.922 -2.875 -3.303 1 91.38 28 HIS B C 1
ATOM 2766 O O . HIS B 1 28 ? 25.609 -3.557 -2.324 1 91.38 28 HIS B O 1
ATOM 2772 N N . ARG B 1 29 ? 26.578 -1.706 -3.268 1 87.88 29 ARG B N 1
ATOM 2773 C CA . ARG B 1 29 ? 26.938 -1.122 -1.978 1 87.88 29 ARG B CA 1
ATOM 2774 C C . ARG B 1 29 ? 25.688 -0.834 -1.144 1 87.88 29 ARG B C 1
ATOM 2776 O O . ARG B 1 29 ? 24.656 -0.434 -1.68 1 87.88 29 ARG B O 1
ATOM 2783 N N . ASN B 1 30 ? 25.812 -1.026 0.211 1 86.19 30 ASN B N 1
ATOM 2784 C CA . ASN B 1 30 ? 24.688 -0.817 1.111 1 86.19 30 ASN B CA 1
ATOM 2785 C C . ASN B 1 30 ? 23.453 -1.598 0.659 1 86.19 30 ASN B C 1
ATOM 2787 O O . ASN B 1 30 ? 22.391 -1.019 0.456 1 86.19 30 ASN B O 1
ATOM 2791 N N . ALA B 1 31 ? 23.688 -2.902 0.609 1 94.75 31 ALA B N 1
ATOM 2792 C CA . ALA B 1 31 ? 22.734 -3.832 0.012 1 94.75 31 ALA B CA 1
ATOM 2793 C C . ALA B 1 31 ? 21.344 -3.676 0.639 1 94.75 31 ALA B C 1
ATOM 2795 O O . ALA B 1 31 ? 21.188 -3.84 1.851 1 94.75 31 ALA B O 1
ATOM 2796 N N . ASP B 1 32 ? 20.375 -3.301 -0.222 1 90.75 32 ASP B N 1
ATOM 2797 C CA . ASP B 1 32 ? 19 -3.203 0.26 1 90.75 32 ASP B CA 1
ATOM 2798 C C . ASP B 1 32 ? 18.328 -4.574 0.304 1 90.75 32 ASP B C 1
ATOM 2800 O O . ASP B 1 32 ? 18.953 -5.586 -0.019 1 90.75 32 ASP B O 1
ATOM 2804 N N . PRO B 1 33 ? 17.125 -4.691 0.765 1 96.5 33 PRO B N 1
ATOM 2805 C CA . PRO B 1 33 ? 16.5 -6 0.961 1 96.5 33 PRO B CA 1
ATOM 2806 C C . PRO B 1 33 ? 16.422 -6.812 -0.327 1 96.5 33 PRO B C 1
ATOM 2808 O O . PRO B 1 33 ? 16.516 -8.039 -0.293 1 96.5 33 PRO B O 1
ATOM 2811 N N . ASP B 1 34 ? 16.188 -6.125 -1.421 1 97.81 34 ASP B N 1
ATOM 2812 C CA . ASP B 1 34 ? 16.141 -6.848 -2.689 1 97.81 34 ASP B CA 1
ATOM 2813 C C . ASP B 1 34 ? 17.484 -7.508 -2.992 1 97.81 34 ASP B C 1
ATOM 2815 O O . ASP B 1 34 ? 17.531 -8.688 -3.348 1 97.81 34 ASP B O 1
ATOM 2819 N N . ALA B 1 35 ? 18.531 -6.758 -2.822 1 98 35 ALA B N 1
ATOM 2820 C CA . ALA B 1 35 ? 19.875 -7.289 -3.037 1 98 35 ALA B CA 1
ATOM 2821 C C . ALA B 1 35 ? 20.172 -8.438 -2.078 1 98 35 ALA B C 1
ATOM 2823 O O . ALA B 1 35 ? 20.703 -9.469 -2.486 1 98 35 ALA B O 1
ATOM 2824 N N . VAL B 1 36 ? 19.828 -8.258 -0.879 1 98.62 36 VAL B N 1
ATOM 2825 C CA . VAL B 1 36 ? 20.094 -9.258 0.155 1 98.62 36 VAL B CA 1
ATOM 2826 C C . VAL B 1 36 ? 19.297 -10.531 -0.134 1 98.62 36 VAL B C 1
ATOM 2828 O O . VAL B 1 36 ? 19.844 -11.633 -0.082 1 98.62 36 VAL B O 1
ATOM 2831 N N . GLY B 1 37 ? 18.047 -10.383 -0.449 1 98.81 37 GLY B N 1
ATOM 2832 C CA . GLY B 1 37 ? 17.219 -11.531 -0.791 1 98.81 37 GLY B CA 1
ATOM 2833 C C . GLY B 1 37 ? 17.766 -12.32 -1.974 1 98.81 37 GLY B C 1
ATOM 2834 O O . GLY B 1 37 ? 17.859 -13.547 -1.918 1 98.81 37 GLY B O 1
ATOM 2835 N N . ALA B 1 38 ? 18.078 -11.609 -2.979 1 98.81 38 ALA B N 1
ATOM 2836 C CA . ALA B 1 38 ? 18.641 -12.234 -4.176 1 98.81 38 ALA B CA 1
ATOM 2837 C C . ALA B 1 38 ? 19.938 -12.977 -3.857 1 98.81 38 ALA B C 1
ATOM 2839 O O . ALA B 1 38 ? 20.125 -14.117 -4.285 1 98.81 38 ALA B O 1
ATOM 2840 N N . ALA B 1 39 ? 20.812 -12.328 -3.1 1 98.88 39 ALA B N 1
ATOM 2841 C CA . ALA B 1 39 ? 22.109 -12.906 -2.762 1 98.88 39 ALA B CA 1
ATOM 2842 C C . ALA B 1 39 ? 21.953 -14.211 -1.979 1 98.88 39 ALA B C 1
ATOM 2844 O O . ALA B 1 39 ? 22.641 -15.195 -2.254 1 98.88 39 ALA B O 1
ATOM 2845 N N . LEU B 1 40 ? 21.062 -14.219 -1.05 1 98.88 40 LEU B N 1
ATOM 2846 C CA . LEU B 1 40 ? 20.844 -15.391 -0.21 1 98.88 40 LEU B CA 1
ATOM 2847 C C . LEU B 1 40 ? 20.328 -16.562 -1.034 1 98.88 40 LEU B C 1
ATOM 2849 O O . LEU B 1 40 ? 20.734 -17.703 -0.822 1 98.88 40 LEU B O 1
ATOM 2853 N N . VAL B 1 41 ? 19.406 -16.281 -1.955 1 98.88 41 VAL B N 1
ATOM 2854 C CA . VAL B 1 41 ? 18.859 -17.328 -2.814 1 98.88 41 VAL B CA 1
ATOM 2855 C C . VAL B 1 41 ? 19.969 -17.906 -3.682 1 98.88 41 VAL B C 1
ATOM 2857 O O . VAL B 1 41 ? 20.109 -19.125 -3.789 1 98.88 41 VAL B O 1
ATOM 2860 N N . VAL B 1 42 ? 20.781 -17.078 -4.246 1 98.88 42 VAL B N 1
ATOM 2861 C CA . VAL B 1 42 ? 21.859 -17.531 -5.125 1 98.88 42 VAL B CA 1
ATOM 2862 C C . VAL B 1 42 ? 22.875 -18.328 -4.32 1 98.88 42 VAL B C 1
ATOM 2864 O O . VAL B 1 42 ? 23.422 -19.312 -4.809 1 98.88 42 VAL B O 1
ATOM 2867 N N . ARG B 1 43 ? 23.156 -17.875 -3.098 1 98.75 43 ARG B N 1
ATOM 2868 C CA . ARG B 1 43 ? 24.031 -18.625 -2.211 1 98.75 43 ARG B CA 1
ATOM 2869 C C . ARG B 1 43 ? 23.547 -20.062 -2.064 1 98.75 43 ARG B C 1
ATOM 2871 O O . ARG B 1 43 ? 24.359 -21 -2.119 1 98.75 43 ARG B O 1
ATOM 2878 N N . GLU B 1 44 ? 22.25 -20.297 -1.916 1 98.56 44 GLU B N 1
ATOM 2879 C CA . GLU B 1 44 ? 21.703 -21.641 -1.769 1 98.56 44 GLU B CA 1
ATOM 2880 C C . GLU B 1 44 ? 21.859 -22.453 -3.053 1 98.56 44 GLU B C 1
ATOM 2882 O O . GLU B 1 44 ? 22.125 -23.656 -3.004 1 98.56 44 GLU B O 1
ATOM 2887 N N . VAL B 1 45 ? 21.672 -21.781 -4.168 1 98.56 45 VAL B N 1
ATOM 2888 C CA . VAL B 1 45 ? 21.844 -22.453 -5.449 1 98.56 45 VAL B CA 1
ATOM 2889 C C . VAL B 1 45 ? 23.297 -22.938 -5.59 1 98.56 45 VAL B C 1
ATOM 2891 O O . VAL B 1 45 ? 23.531 -24.094 -5.957 1 98.56 45 VAL B O 1
ATOM 2894 N N . LEU B 1 46 ? 24.25 -22.078 -5.25 1 98.56 46 LEU B N 1
ATOM 2895 C CA . LEU B 1 46 ? 25.672 -22.422 -5.355 1 98.56 46 LEU B CA 1
ATOM 2896 C C . LEU B 1 46 ? 26.031 -23.531 -4.379 1 98.56 46 LEU B C 1
ATOM 2898 O O . LEU B 1 46 ? 26.797 -24.438 -4.707 1 98.56 46 LEU B O 1
ATOM 2902 N N . ARG B 1 47 ? 25.453 -23.484 -3.174 1 98.06 47 ARG B N 1
ATOM 2903 C CA . ARG B 1 47 ? 25.672 -24.547 -2.205 1 98.06 47 ARG B CA 1
ATOM 2904 C C . ARG B 1 47 ? 25.141 -25.891 -2.732 1 98.06 47 ARG B C 1
ATOM 2906 O O . ARG B 1 47 ? 25.797 -26.922 -2.588 1 98.06 47 ARG B O 1
ATOM 2913 N N . ALA B 1 48 ? 24 -25.828 -3.359 1 97.62 48 ALA B N 1
ATOM 2914 C CA . ALA B 1 48 ? 23.391 -27.047 -3.912 1 97.62 48 ALA B CA 1
ATOM 2915 C C . ALA B 1 48 ? 24.25 -27.625 -5.031 1 97.62 48 ALA B C 1
ATOM 2917 O O . ALA B 1 48 ? 24.219 -28.828 -5.281 1 97.62 48 ALA B O 1
ATOM 2918 N N . LEU B 1 49 ? 25 -26.812 -5.645 1 97.31 49 LEU B N 1
ATOM 2919 C CA . LEU B 1 49 ? 25.906 -27.25 -6.695 1 97.31 49 LEU B CA 1
ATOM 2920 C C . LEU B 1 49 ? 27.266 -27.625 -6.117 1 97.31 49 LEU B C 1
ATOM 2922 O O . LEU B 1 49 ? 28.25 -27.75 -6.852 1 97.31 49 LEU B O 1
ATOM 2926 N N . ARG B 1 50 ? 27.312 -27.688 -4.797 1 97.19 50 ARG B N 1
ATOM 2927 C CA . ARG B 1 50 ? 28.469 -28.172 -4.039 1 97.19 50 ARG B CA 1
ATOM 2928 C C . ARG B 1 50 ? 29.625 -27.188 -4.121 1 97.19 50 ARG B C 1
ATOM 2930 O O . ARG B 1 50 ? 30.797 -27.594 -4.141 1 97.19 50 ARG B O 1
ATOM 2937 N N . MET B 1 51 ? 29.312 -25.906 -4.234 1 97.69 51 MET B N 1
ATOM 2938 C CA . MET B 1 51 ? 30.312 -24.859 -4.117 1 97.69 51 MET B CA 1
ATOM 2939 C C . MET B 1 51 ? 30.391 -24.344 -2.682 1 97.69 51 MET B C 1
ATOM 2941 O O . MET B 1 51 ? 29.609 -24.75 -1.827 1 97.69 51 MET B O 1
ATOM 2945 N N . ASN B 1 52 ? 31.391 -23.562 -2.389 1 97.44 52 ASN B N 1
ATOM 2946 C CA . ASN B 1 52 ? 31.562 -22.875 -1.113 1 97.44 52 ASN B CA 1
ATOM 2947 C C . ASN B 1 52 ? 31.375 -21.359 -1.26 1 97.44 52 ASN B C 1
ATOM 2949 O O . ASN B 1 52 ? 32.344 -20.609 -1.313 1 97.44 52 ASN B O 1
ATOM 2953 N N . PRO B 1 53 ? 30.125 -20.953 -1.25 1 97.94 53 PRO B N 1
ATOM 2954 C CA . PRO B 1 53 ? 29.828 -19.547 -1.553 1 97.94 53 PRO B CA 1
ATOM 2955 C C . PRO B 1 53 ? 30.047 -18.641 -0.353 1 97.94 53 PRO B C 1
ATOM 2957 O O . PRO B 1 53 ? 29.797 -19.031 0.788 1 97.94 53 PRO B O 1
ATOM 2960 N N . CYS B 1 54 ? 30.516 -17.484 -0.615 1 97.81 54 CYS B N 1
ATOM 2961 C CA . CYS B 1 54 ? 30.547 -16.359 0.317 1 97.81 54 CYS B CA 1
ATOM 2962 C C . CYS B 1 54 ? 29.812 -15.164 -0.257 1 97.81 54 CYS B C 1
ATOM 2964 O O . CYS B 1 54 ? 29.531 -15.117 -1.456 1 97.81 54 CYS B O 1
ATOM 2966 N N . LEU B 1 55 ? 29.406 -14.266 0.663 1 98.44 55 LEU B N 1
ATOM 2967 C CA . LEU B 1 55 ? 28.656 -13.07 0.269 1 98.44 55 LEU B CA 1
ATOM 2968 C C . LEU B 1 55 ? 29.5 -11.82 0.471 1 98.44 55 LEU B C 1
ATOM 2970 O O . LEU B 1 55 ? 30.344 -11.773 1.37 1 98.44 55 LEU B O 1
ATOM 2974 N N . TYR B 1 56 ? 29.266 -10.859 -0.406 1 97.31 56 TYR B N 1
ATOM 2975 C CA . TYR B 1 56 ? 30 -9.602 -0.239 1 97.31 56 TYR B CA 1
ATOM 2976 C C . TYR B 1 56 ? 29.156 -8.414 -0.676 1 97.31 56 TYR B C 1
ATOM 2978 O O . TYR B 1 56 ? 28.578 -8.422 -1.766 1 97.31 56 TYR B O 1
ATOM 2986 N N . SER B 1 57 ? 29 -7.445 0.144 1 95.56 57 SER B N 1
ATOM 2987 C CA . SER B 1 57 ? 28.438 -6.133 -0.141 1 95.56 57 SER B CA 1
ATOM 2988 C C . SER B 1 57 ? 29.391 -5.016 0.253 1 95.56 57 SER B C 1
ATOM 2990 O O . SER B 1 57 ? 29.703 -4.84 1.434 1 95.56 57 SER B O 1
ATOM 2992 N N . PRO B 1 58 ? 29.766 -4.266 -0.834 1 88.56 58 PRO B N 1
ATOM 2993 C CA . PRO B 1 58 ? 30.578 -3.117 -0.434 1 88.56 58 PRO B CA 1
ATOM 2994 C C . PRO B 1 58 ? 29.875 -2.219 0.581 1 88.56 58 PRO B C 1
ATOM 2996 O O . PRO B 1 58 ? 28.688 -1.938 0.44 1 88.56 58 PRO B O 1
ATOM 2999 N N . GLU B 1 59 ? 30.453 -1.82 1.632 1 86.75 59 GLU B N 1
ATOM 3000 C CA . GLU B 1 59 ? 29.953 -0.931 2.674 1 86.75 59 GLU B CA 1
ATOM 3001 C C . GLU B 1 59 ? 28.922 -1.632 3.545 1 86.75 59 GLU B C 1
ATOM 3003 O O . GLU B 1 59 ? 28.219 -0.986 4.328 1 86.75 59 GLU B O 1
ATOM 3008 N N . GLY B 1 60 ? 28.656 -2.906 3.324 1 93.12 60 GLY B N 1
ATOM 3009 C CA . GLY B 1 60 ? 27.766 -3.686 4.168 1 93.12 60 GLY B CA 1
ATOM 3010 C C . GLY B 1 60 ? 26.328 -3.66 3.697 1 93.12 60 GLY B C 1
ATOM 3011 O O . GLY B 1 60 ? 26.047 -3.367 2.531 1 93.12 60 GLY B O 1
ATOM 3012 N N . ILE B 1 61 ? 25.438 -4.094 4.605 1 94.56 61 ILE B N 1
ATOM 3013 C CA . ILE B 1 61 ? 24.016 -4.16 4.258 1 94.56 61 ILE B CA 1
ATOM 3014 C C . ILE B 1 61 ? 23.266 -2.99 4.891 1 94.56 61 ILE B C 1
ATOM 3016 O O . ILE B 1 61 ? 23.688 -2.467 5.926 1 94.56 61 ILE B O 1
ATOM 3020 N N . SER B 1 62 ? 22.156 -2.551 4.25 1 85.81 62 SER B N 1
ATOM 3021 C CA . SER B 1 62 ? 21.375 -1.402 4.707 1 85.81 62 SER B CA 1
ATOM 3022 C C . SER B 1 62 ? 20.688 -1.697 6.027 1 85.81 62 SER B C 1
ATOM 3024 O O . SER B 1 62 ? 20.609 -2.852 6.453 1 85.81 62 SER B O 1
ATOM 3026 N N . ARG B 1 63 ? 20.203 -0.629 6.617 1 81.5 63 ARG B N 1
ATOM 3027 C CA . ARG B 1 63 ? 19.438 -0.746 7.855 1 81.5 63 ARG B CA 1
ATOM 3028 C C . ARG B 1 63 ? 18.172 -1.584 7.648 1 81.5 63 ARG B C 1
ATOM 3030 O O . ARG B 1 63 ? 17.812 -2.395 8.508 1 81.5 63 ARG B O 1
ATOM 3037 N N . GLN B 1 64 ? 17.516 -1.363 6.547 1 85.94 64 GLN B N 1
ATOM 3038 C CA . GLN B 1 64 ? 16.312 -2.121 6.211 1 85.94 64 GLN B CA 1
ATOM 3039 C C . GLN B 1 64 ? 16.625 -3.609 6.066 1 85.94 64 GLN B C 1
ATOM 3041 O O . GLN B 1 64 ? 15.844 -4.457 6.504 1 85.94 64 GLN B O 1
ATOM 3046 N N . SER B 1 65 ? 17.766 -3.877 5.512 1 94.38 65 SER B N 1
ATOM 3047 C CA . SER B 1 65 ? 18.172 -5.266 5.344 1 94.38 65 SER B CA 1
ATOM 3048 C C . SER B 1 65 ? 18.484 -5.914 6.691 1 94.38 65 SER B C 1
ATOM 3050 O O . SER B 1 65 ? 18.141 -7.074 6.918 1 94.38 65 SER B O 1
ATOM 3052 N N . LYS B 1 66 ? 19.156 -5.148 7.484 1 93.44 66 LYS B N 1
ATOM 3053 C CA . LYS B 1 66 ? 19.469 -5.664 8.812 1 93.44 66 LYS B CA 1
ATOM 3054 C C . LYS B 1 66 ? 18.203 -6.012 9.578 1 93.44 66 LYS B C 1
ATOM 3056 O O . LYS B 1 66 ? 18.109 -7.066 10.211 1 93.44 66 LYS B O 1
ATOM 3061 N N . ARG B 1 67 ? 17.234 -5.145 9.492 1 88.5 67 ARG B N 1
ATOM 3062 C CA . ARG B 1 67 ? 15.945 -5.367 10.148 1 88.5 67 ARG B CA 1
ATOM 3063 C C . ARG B 1 67 ? 15.266 -6.621 9.609 1 88.5 67 ARG B C 1
ATOM 3065 O O . ARG B 1 67 ? 14.727 -7.422 10.383 1 88.5 67 ARG B O 1
ATOM 3072 N N . LEU B 1 68 ? 15.258 -6.766 8.359 1 94.44 68 LEU B N 1
ATOM 3073 C CA . LEU B 1 68 ? 14.656 -7.93 7.723 1 94.44 68 LEU B CA 1
ATOM 3074 C C . LEU B 1 68 ? 15.352 -9.211 8.164 1 94.44 68 LEU B C 1
ATOM 3076 O O . LEU B 1 68 ? 14.688 -10.18 8.555 1 94.44 68 LEU B O 1
ATOM 3080 N N . LEU B 1 69 ? 16.672 -9.195 8.141 1 97.19 69 LEU B N 1
ATOM 3081 C CA . LEU B 1 69 ? 17.438 -10.391 8.484 1 97.19 69 LEU B CA 1
ATOM 3082 C C . LEU B 1 69 ? 17.234 -10.766 9.953 1 97.19 69 LEU B C 1
ATOM 3084 O O . LEU B 1 69 ? 17.125 -11.945 10.289 1 97.19 69 LEU B O 1
ATOM 3088 N N . GLU B 1 70 ? 17.203 -9.727 10.727 1 94.31 70 GLU B N 1
ATOM 3089 C CA . GLU B 1 70 ? 16.922 -9.969 12.133 1 94.31 70 GLU B CA 1
ATOM 3090 C C . GLU B 1 70 ? 15.539 -10.594 12.32 1 94.31 70 GLU B C 1
ATOM 3092 O O . GLU B 1 70 ? 15.383 -11.547 13.094 1 94.31 70 GLU B O 1
ATOM 3097 N N . ALA B 1 71 ? 14.625 -10.07 11.68 1 90.81 71 ALA B N 1
ATOM 3098 C CA . ALA B 1 71 ? 13.242 -10.531 11.797 1 90.81 71 ALA B CA 1
ATOM 3099 C C . ALA B 1 71 ? 13.117 -11.984 11.344 1 90.81 71 ALA B C 1
ATOM 3101 O O . ALA B 1 71 ? 12.312 -12.742 11.891 1 90.81 71 ALA B O 1
ATOM 3102 N N . VAL B 1 72 ? 13.914 -12.414 10.367 1 95.12 72 VAL B N 1
ATOM 3103 C CA . VAL B 1 72 ? 13.703 -13.727 9.766 1 95.12 72 VAL B CA 1
ATOM 3104 C C . VAL B 1 72 ? 14.719 -14.719 10.32 1 95.12 72 VAL B C 1
ATOM 3106 O O . VAL B 1 72 ? 14.648 -15.914 10.047 1 95.12 72 VAL B O 1
ATOM 3109 N N . GLY B 1 73 ? 15.633 -14.25 11.117 1 94.81 73 GLY B N 1
ATOM 3110 C CA . GLY B 1 73 ? 16.641 -15.125 11.711 1 94.81 73 GLY B CA 1
ATOM 3111 C C . GLY B 1 73 ? 17.656 -15.633 10.711 1 94.81 73 GLY B C 1
ATOM 3112 O O . GLY B 1 73 ? 17.953 -16.828 10.68 1 94.81 73 GLY B O 1
ATOM 3113 N N . GLU B 1 74 ? 18.062 -14.836 9.836 1 96.19 74 GLU B N 1
ATOM 3114 C CA . GLU B 1 74 ? 19.062 -15.148 8.828 1 96.19 74 GLU B CA 1
ATOM 3115 C C . GLU B 1 74 ? 20.234 -14.18 8.898 1 96.19 74 GLU B C 1
ATOM 3117 O O . GLU B 1 74 ? 20.109 -13.086 9.461 1 96.19 74 GLU B O 1
ATOM 3122 N N . GLU B 1 75 ? 21.344 -14.609 8.43 1 96.5 75 GLU B N 1
ATOM 3123 C CA . GLU B 1 75 ? 22.547 -13.773 8.406 1 96.5 75 GLU B CA 1
ATOM 3124 C C . GLU B 1 75 ? 23.062 -13.594 6.984 1 96.5 75 GLU B C 1
ATOM 3126 O O . GLU B 1 75 ? 22.984 -14.516 6.168 1 96.5 75 GLU B O 1
ATOM 3131 N N . PHE B 1 76 ? 23.531 -12.383 6.801 1 97.62 76 PHE B N 1
ATOM 3132 C CA . PHE B 1 76 ? 24.219 -12.133 5.539 1 97.62 76 PHE B CA 1
ATOM 3133 C C . PHE B 1 76 ? 25.672 -12.586 5.621 1 97.62 76 PHE B C 1
ATOM 3135 O O . PHE B 1 76 ? 26.547 -11.797 5.957 1 97.62 76 PHE B O 1
ATOM 3142 N N . GLY B 1 77 ? 25.906 -13.812 5.297 1 95.75 77 GLY B N 1
ATOM 3143 C CA . GLY B 1 77 ? 27.219 -14.406 5.395 1 95.75 77 GLY B CA 1
ATOM 3144 C C . GLY B 1 77 ? 27.266 -15.852 4.934 1 95.75 77 GLY B C 1
ATOM 3145 O O . GLY B 1 77 ? 26.266 -16.391 4.484 1 95.75 77 GLY B O 1
ATOM 3146 N N . PRO B 1 78 ? 28.453 -16.562 4.898 1 94.69 78 PRO B N 1
ATOM 3147 C CA . PRO B 1 78 ? 29.734 -15.969 5.309 1 94.69 78 PRO B CA 1
ATOM 3148 C C . PRO B 1 78 ? 30.219 -14.875 4.355 1 94.69 78 PRO B C 1
ATOM 3150 O O . PRO B 1 78 ? 29.828 -14.867 3.182 1 94.69 78 PRO B O 1
ATOM 3153 N N . LEU B 1 79 ? 30.969 -13.961 4.902 1 96.56 79 LEU B N 1
ATOM 3154 C CA . LEU B 1 79 ? 31.438 -12.836 4.098 1 96.56 79 LEU B CA 1
ATOM 3155 C C . LEU B 1 79 ? 32.719 -13.203 3.346 1 96.56 79 LEU B C 1
ATOM 3157 O O . LEU B 1 79 ? 33.562 -13.898 3.883 1 96.56 79 LEU B O 1
ATOM 3161 N N . CYS B 1 80 ? 32.781 -12.734 2.135 1 95 80 CYS B N 1
ATOM 3162 C CA . CYS B 1 80 ? 34 -12.914 1.353 1 95 80 CYS B CA 1
ATOM 3163 C C . CYS B 1 80 ? 35.094 -11.992 1.847 1 95 80 CYS B C 1
ATOM 3165 O O . CYS B 1 80 ? 34.812 -10.898 2.354 1 95 80 CYS B O 1
ATOM 3167 N N . SER B 1 81 ? 36.312 -12.484 1.613 1 90.56 81 SER B N 1
ATOM 3168 C CA . SER B 1 81 ? 37.438 -11.578 1.665 1 90.56 81 SER B CA 1
ATOM 3169 C C . SER B 1 81 ? 37.656 -10.875 0.327 1 90.56 81 SER B C 1
ATOM 3171 O O . SER B 1 81 ? 37.5 -11.484 -0.732 1 90.56 81 SER B O 1
ATOM 3173 N N . PRO B 1 82 ? 37.969 -9.602 0.397 1 82.31 82 PRO B N 1
ATOM 3174 C CA . PRO B 1 82 ? 38.125 -8.867 -0.858 1 82.31 82 PRO B CA 1
ATOM 3175 C C . PRO B 1 82 ? 39.219 -9.453 -1.748 1 82.31 82 PRO B C 1
ATOM 3177 O O . PRO B 1 82 ? 39.219 -9.227 -2.961 1 82.31 82 PRO B O 1
ATOM 3180 N N . ASP B 1 83 ? 40.125 -10.258 -1.2 1 86.12 83 ASP B N 1
ATOM 3181 C CA . ASP B 1 83 ? 41.281 -10.766 -1.954 1 86.12 83 ASP B CA 1
ATOM 3182 C C . ASP B 1 83 ? 41.031 -12.211 -2.391 1 86.12 83 ASP B C 1
ATOM 3184 O O . ASP B 1 83 ? 41.938 -12.852 -2.926 1 86.12 83 ASP B O 1
ATOM 3188 N N . GLU B 1 84 ? 39.906 -12.672 -2.305 1 91.06 84 GLU B N 1
ATOM 3189 C CA . GLU B 1 84 ? 39.594 -14.039 -2.729 1 91.06 84 GLU B CA 1
ATOM 3190 C C . GLU B 1 84 ? 39.562 -14.148 -4.25 1 91.06 84 GLU B C 1
ATOM 3192 O O . GLU B 1 84 ? 39.344 -13.148 -4.945 1 91.06 84 GLU B O 1
ATOM 3197 N N . ASN B 1 85 ? 39.906 -15.375 -4.734 1 93.69 85 ASN B N 1
ATOM 3198 C CA . ASN B 1 85 ? 39.781 -15.711 -6.152 1 93.69 85 ASN B CA 1
ATOM 3199 C C . ASN B 1 85 ? 38.75 -16.812 -6.383 1 93.69 85 ASN B C 1
ATOM 3201 O O . ASN B 1 85 ? 39.125 -17.969 -6.602 1 93.69 85 ASN B O 1
ATOM 3205 N N . PRO B 1 86 ? 37.5 -16.438 -6.414 1 97.06 86 PRO B N 1
ATOM 3206 C CA . PRO B 1 86 ? 36.438 -17.453 -6.547 1 97.06 86 PRO B CA 1
ATOM 3207 C C . PRO B 1 86 ? 36.375 -18.047 -7.949 1 97.06 86 PRO B C 1
ATOM 3209 O O . PRO B 1 86 ? 36.781 -17.391 -8.922 1 97.06 86 PRO B O 1
ATOM 3212 N N . LEU B 1 87 ? 36 -19.25 -8.016 1 97.94 87 LEU B N 1
ATOM 3213 C CA . LEU B 1 87 ? 35.781 -19.891 -9.312 1 97.94 87 LEU B CA 1
ATOM 3214 C C . LEU B 1 87 ? 34.594 -19.266 -10.047 1 97.94 87 LEU B C 1
ATOM 3216 O O . LEU B 1 87 ? 34.656 -19.062 -11.258 1 97.94 87 LEU B O 1
ATOM 3220 N N . ILE B 1 88 ? 33.531 -19.016 -9.32 1 98.19 88 ILE B N 1
ATOM 3221 C CA . ILE B 1 88 ? 32.312 -18.375 -9.828 1 98.19 88 ILE B CA 1
ATOM 3222 C C . ILE B 1 88 ? 32.031 -17.109 -9.031 1 98.19 88 ILE B C 1
ATOM 3224 O O . ILE B 1 88 ? 32.094 -17.125 -7.797 1 98.19 88 ILE B O 1
ATOM 3228 N N . ALA B 1 89 ? 31.797 -16.016 -9.766 1 98.38 89 ALA B N 1
ATOM 3229 C CA . ALA B 1 89 ? 31.312 -14.797 -9.141 1 98.38 89 ALA B CA 1
ATOM 3230 C C . ALA B 1 89 ? 29.969 -14.375 -9.742 1 98.38 89 ALA B C 1
ATOM 3232 O O . ALA B 1 89 ? 29.828 -14.281 -10.961 1 98.38 89 ALA B O 1
ATOM 3233 N N . VAL B 1 90 ? 29 -14.203 -8.859 1 98.69 90 VAL B N 1
ATOM 3234 C CA . VAL B 1 90 ? 27.672 -13.773 -9.289 1 98.69 90 VAL B CA 1
ATOM 3235 C C . VAL B 1 90 ? 27.359 -12.398 -8.703 1 98.69 90 VAL B C 1
ATOM 3237 O O . VAL B 1 90 ? 27.359 -12.227 -7.48 1 98.69 90 VAL B O 1
ATOM 3240 N N . VAL B 1 91 ? 27.141 -11.445 -9.57 1 98.5 91 VAL B N 1
ATOM 3241 C CA . VAL B 1 91 ? 26.641 -10.148 -9.125 1 98.5 91 VAL B CA 1
ATOM 3242 C C . VAL B 1 91 ? 25.125 -10.117 -9.195 1 98.5 91 VAL B C 1
ATOM 3244 O O . VAL B 1 91 ? 24.531 -10.5 -10.203 1 98.5 91 VAL B O 1
ATOM 3247 N N . VAL B 1 92 ? 24.516 -9.664 -8.086 1 98.62 92 VAL B N 1
ATOM 3248 C CA . VAL B 1 92 ? 23.062 -9.547 -8.078 1 98.62 92 VAL B CA 1
ATOM 3249 C C . VAL B 1 92 ? 22.672 -8.102 -7.789 1 98.62 92 VAL B C 1
ATOM 3251 O O . VAL B 1 92 ? 23.312 -7.418 -6.992 1 98.62 92 VAL B O 1
ATOM 3254 N N . ASP B 1 93 ? 21.641 -7.605 -8.445 1 97.38 93 ASP B N 1
ATOM 3255 C CA . ASP B 1 93 ? 20.969 -6.332 -8.203 1 97.38 93 ASP B CA 1
ATOM 3256 C C . ASP B 1 93 ? 21.922 -5.16 -8.383 1 97.38 93 ASP B C 1
ATOM 3258 O O . ASP B 1 93 ? 21.969 -4.246 -7.559 1 97.38 93 ASP B O 1
ATOM 3262 N N . ALA B 1 94 ? 22.766 -5.238 -9.383 1 93.81 94 ALA B N 1
ATOM 3263 C CA . ALA B 1 94 ? 23.656 -4.156 -9.766 1 93.81 94 ALA B CA 1
ATOM 3264 C C . ALA B 1 94 ? 23.891 -4.141 -11.273 1 93.81 94 ALA B C 1
ATOM 3266 O O . ALA B 1 94 ? 24.109 -5.191 -11.883 1 93.81 94 ALA B O 1
ATOM 3267 N N . ALA B 1 95 ? 23.859 -2.91 -11.836 1 88.19 95 ALA B N 1
ATOM 3268 C CA . ALA B 1 95 ? 23.969 -2.801 -13.289 1 88.19 95 ALA B CA 1
ATOM 3269 C C . ALA B 1 95 ? 25.312 -2.189 -13.695 1 88.19 95 ALA B C 1
ATOM 3271 O O . ALA B 1 95 ? 25.781 -2.395 -14.812 1 88.19 95 ALA B O 1
ATOM 3272 N N . ASN B 1 96 ? 25.891 -1.446 -12.75 1 87.06 96 ASN B N 1
ATOM 3273 C CA . ASN B 1 96 ? 27.125 -0.727 -13.07 1 87.06 96 ASN B CA 1
ATOM 3274 C C . ASN B 1 96 ? 28.25 -1.083 -12.102 1 87.06 96 ASN B C 1
ATOM 3276 O O . ASN B 1 96 ? 28 -1.303 -10.914 1 87.06 96 ASN B O 1
ATOM 3280 N N . LEU B 1 97 ? 29.484 -1.027 -12.633 1 89.44 97 LEU B N 1
ATOM 3281 C CA . LEU B 1 97 ? 30.656 -1.367 -11.836 1 89.44 97 LEU B CA 1
ATOM 3282 C C . LEU B 1 97 ? 30.781 -0.438 -10.633 1 89.44 97 LEU B C 1
ATOM 3284 O O . LEU B 1 97 ? 31.25 -0.853 -9.562 1 89.44 97 LEU B O 1
ATOM 3288 N N . SER B 1 98 ? 30.328 0.779 -10.766 1 84.5 98 SER B N 1
ATOM 3289 C CA . SER B 1 98 ? 30.406 1.753 -9.68 1 84.5 98 SER B CA 1
ATOM 3290 C C . SER B 1 98 ? 29.562 1.314 -8.492 1 84.5 98 SER B C 1
ATOM 3292 O O . SER B 1 98 ? 29.859 1.663 -7.348 1 84.5 98 SER B O 1
ATOM 3294 N N . GLN B 1 99 ? 28.547 0.522 -8.703 1 86.5 99 GLN B N 1
ATOM 3295 C CA . GLN B 1 99 ? 27.641 0.081 -7.648 1 86.5 99 GLN B CA 1
ATOM 3296 C C . GLN B 1 99 ? 28.266 -1.015 -6.797 1 86.5 99 GLN B C 1
ATOM 3298 O O . GLN B 1 99 ? 27.781 -1.314 -5.703 1 86.5 99 GLN B O 1
ATOM 3303 N N . ILE B 1 100 ? 29.328 -1.658 -7.383 1 92.25 100 ILE B N 1
ATOM 3304 C CA . ILE B 1 100 ? 30.031 -2.676 -6.609 1 92.25 100 ILE B CA 1
ATOM 3305 C C . ILE B 1 100 ? 31.453 -2.221 -6.328 1 92.25 100 ILE B C 1
ATOM 3307 O O . ILE B 1 100 ? 32.375 -3.043 -6.234 1 92.25 100 ILE B O 1
ATOM 3311 N N . ALA B 1 101 ? 31.609 -0.919 -6.281 1 83.31 101 ALA B N 1
ATOM 3312 C CA . ALA B 1 101 ? 32.938 -0.358 -6.051 1 83.31 101 ALA B CA 1
ATOM 3313 C C . ALA B 1 101 ? 33.625 -0.998 -4.836 1 83.31 101 ALA B C 1
ATOM 3315 O O . ALA B 1 101 ? 33 -1.079 -3.764 1 83.31 101 ALA B O 1
ATOM 3316 N N . GLY B 1 102 ? 34.844 -1.477 -5.016 1 86.81 102 GLY B N 1
ATOM 3317 C CA . GLY B 1 102 ? 35.562 -2.172 -3.967 1 86.81 102 GLY B CA 1
ATOM 3318 C C . GLY B 1 102 ? 35.562 -3.682 -4.129 1 86.81 102 GLY B C 1
ATOM 3319 O O . GLY B 1 102 ? 36.344 -4.387 -3.51 1 86.81 102 GLY B O 1
ATOM 3320 N N . ALA B 1 103 ? 34.656 -4.172 -4.969 1 92 103 ALA B N 1
ATOM 3321 C CA . ALA B 1 103 ? 34.531 -5.613 -5.172 1 92 103 ALA B CA 1
ATOM 3322 C C . ALA B 1 103 ? 34.844 -5.996 -6.617 1 92 103 ALA B C 1
ATOM 3324 O O . ALA B 1 103 ? 34.656 -7.148 -7.016 1 92 103 ALA B O 1
ATOM 3325 N N . GLU B 1 104 ? 35.312 -5.047 -7.387 1 91.19 104 GLU B N 1
ATOM 3326 C CA . GLU B 1 104 ? 35.562 -5.281 -8.805 1 91.19 104 GLU B CA 1
ATOM 3327 C C . GLU B 1 104 ? 36.562 -6.426 -9.016 1 91.19 104 GLU B C 1
ATOM 3329 O O . GLU B 1 104 ? 36.375 -7.254 -9.906 1 91.19 104 GLU B O 1
ATOM 3334 N N . SER B 1 105 ? 37.594 -6.422 -8.211 1 93.06 105 SER B N 1
ATOM 3335 C CA . SER B 1 105 ? 38.625 -7.445 -8.336 1 93.06 105 SER B CA 1
ATOM 3336 C C . SER B 1 105 ? 38.062 -8.836 -8.055 1 93.06 105 SER B C 1
ATOM 3338 O O . SER B 1 105 ? 38.438 -9.805 -8.719 1 93.06 105 SER B O 1
ATOM 3340 N N . LEU B 1 106 ? 37.219 -8.938 -7.078 1 94.44 106 LEU B N 1
ATOM 3341 C CA . LEU B 1 106 ? 36.562 -10.195 -6.723 1 94.44 106 LEU B CA 1
ATOM 3342 C C . LEU B 1 106 ? 35.75 -10.734 -7.895 1 94.44 106 LEU B C 1
ATOM 3344 O O . LEU B 1 106 ? 35.781 -11.938 -8.172 1 94.44 106 LEU B O 1
ATOM 3348 N N . PHE B 1 107 ? 35.094 -9.836 -8.609 1 96.25 107 PHE B N 1
ATOM 3349 C CA . PHE B 1 107 ? 34.25 -10.195 -9.758 1 96.25 107 PHE B CA 1
ATOM 3350 C C . PHE B 1 107 ? 35.125 -10.594 -10.945 1 96.25 107 PHE B C 1
ATOM 3352 O O . PHE B 1 107 ? 34.906 -11.641 -11.555 1 96.25 107 PHE B O 1
ATOM 3359 N N . ARG B 1 108 ? 36.156 -9.812 -11.148 1 95.25 108 ARG B N 1
ATOM 3360 C CA . ARG B 1 108 ? 36.969 -9.977 -12.344 1 95.25 108 ARG B CA 1
ATOM 3361 C C . ARG B 1 108 ? 37.906 -11.18 -12.211 1 95.25 108 ARG B C 1
ATOM 3363 O O . ARG B 1 108 ? 38.312 -11.766 -13.211 1 95.25 108 ARG B O 1
ATOM 3370 N N . ALA B 1 109 ? 38.188 -11.562 -11.016 1 95.12 109 ALA B N 1
ATOM 3371 C CA . ALA B 1 109 ? 39.094 -12.672 -10.766 1 95.12 109 ALA B CA 1
ATOM 3372 C C . ALA B 1 109 ? 38.438 -14.016 -11.086 1 95.12 109 ALA B C 1
ATOM 3374 O O . ALA B 1 109 ? 39.125 -15.023 -11.266 1 95.12 109 ALA B O 1
ATOM 3375 N N . ALA B 1 110 ? 37.156 -14.102 -11.18 1 96.88 110 ALA B N 1
ATOM 3376 C CA . ALA B 1 110 ? 36.406 -15.359 -11.289 1 96.88 110 ALA B CA 1
ATOM 3377 C C . ALA B 1 110 ? 36.531 -15.938 -12.703 1 96.88 110 ALA B C 1
ATOM 3379 O O . ALA B 1 110 ? 36.594 -15.188 -13.68 1 96.88 110 ALA B O 1
ATOM 3380 N N . ARG B 1 111 ? 36.531 -17.172 -12.742 1 96.38 111 ARG B N 1
ATOM 3381 C CA . ARG B 1 111 ? 36.5 -17.859 -14.039 1 96.38 111 ARG B CA 1
ATOM 3382 C C . ARG B 1 111 ? 35.156 -17.656 -14.742 1 96.38 111 ARG B C 1
ATOM 3384 O O . ARG B 1 111 ? 35.125 -17.375 -15.945 1 96.38 111 ARG B O 1
ATOM 3391 N N . LEU B 1 112 ? 34.094 -17.875 -14.008 1 97.94 112 LEU B N 1
ATOM 3392 C CA . LEU B 1 112 ? 32.781 -17.625 -14.523 1 97.94 112 LEU B CA 1
ATOM 3393 C C . LEU B 1 112 ? 32.156 -16.406 -13.836 1 97.94 112 LEU B C 1
ATOM 3395 O O . LEU B 1 112 ? 31.969 -16.406 -12.617 1 97.94 112 LEU B O 1
ATOM 3399 N N . LYS B 1 113 ? 31.812 -15.383 -14.656 1 98.38 113 LYS B N 1
ATOM 3400 C CA . LYS B 1 113 ? 31.203 -14.148 -14.172 1 98.38 113 LYS B CA 1
ATOM 3401 C C . LYS B 1 113 ? 29.719 -14.094 -14.57 1 98.38 113 LYS B C 1
ATOM 3403 O O . LYS B 1 113 ? 29.391 -14.07 -15.758 1 98.38 113 LYS B O 1
ATOM 3408 N N . VAL B 1 114 ? 28.891 -14.039 -13.578 1 98.5 114 VAL B N 1
ATOM 3409 C CA . VAL B 1 114 ? 27.453 -14.094 -13.797 1 98.5 114 VAL B CA 1
ATOM 3410 C C . VAL B 1 114 ? 26.797 -12.836 -13.234 1 98.5 114 VAL B C 1
ATOM 3412 O O . VAL B 1 114 ? 27.234 -12.305 -12.211 1 98.5 114 VAL B O 1
ATOM 3415 N N . VAL B 1 115 ? 25.734 -12.375 -13.938 1 98.12 115 VAL B N 1
ATOM 3416 C CA . VAL B 1 115 ? 24.969 -11.234 -13.438 1 98.12 115 VAL B CA 1
ATOM 3417 C C . VAL B 1 115 ? 23.469 -11.586 -13.422 1 98.12 115 VAL B C 1
ATOM 3419 O O . VAL B 1 115 ? 22.953 -12.141 -14.383 1 98.12 115 VAL B O 1
ATOM 3422 N N . ILE B 1 116 ? 22.797 -11.367 -12.32 1 98.38 116 ILE B N 1
ATOM 3423 C CA . ILE B 1 116 ? 21.344 -11.422 -12.172 1 98.38 116 ILE B CA 1
ATOM 3424 C C . ILE B 1 116 ? 20.812 -10.062 -11.727 1 98.38 116 ILE B C 1
ATOM 3426 O O . ILE B 1 116 ? 21.125 -9.602 -10.625 1 98.38 116 ILE B O 1
ATOM 3430 N N . ASP B 1 117 ? 20.047 -9.445 -12.578 1 95.56 117 ASP B N 1
ATOM 3431 C CA . ASP B 1 117 ? 19.656 -8.062 -12.305 1 95.56 117 ASP B CA 1
ATOM 3432 C C . ASP B 1 117 ? 18.359 -7.707 -13.023 1 95.56 117 ASP B C 1
ATOM 3434 O O . ASP B 1 117 ? 18.047 -8.273 -14.078 1 95.56 117 ASP B O 1
ATOM 3438 N N . HIS B 1 118 ? 17.641 -6.812 -12.336 1 94.44 118 HIS B N 1
ATOM 3439 C CA . HIS B 1 118 ? 16.391 -6.406 -12.961 1 94.44 118 HIS B CA 1
ATOM 3440 C C . HIS B 1 118 ? 16.484 -4.98 -13.5 1 94.44 118 HIS B C 1
ATOM 3442 O O . HIS B 1 118 ? 15.516 -4.469 -14.078 1 94.44 118 HIS B O 1
ATOM 3448 N N . HIS B 1 119 ? 17.578 -4.34 -13.414 1 86.25 119 HIS B N 1
ATOM 3449 C CA . HIS B 1 119 ? 17.766 -2.994 -13.945 1 86.25 119 HIS B CA 1
ATOM 3450 C C . HIS B 1 119 ? 18.172 -3.035 -15.414 1 86.25 119 HIS B C 1
ATOM 3452 O O . HIS B 1 119 ? 18.531 -4.094 -15.93 1 86.25 119 HIS B O 1
ATOM 3458 N N . GLU B 1 120 ? 18.078 -1.839 -16.031 1 85.44 120 GLU B N 1
ATOM 3459 C CA . GLU B 1 120 ? 18.609 -1.737 -17.391 1 85.44 120 GLU B CA 1
ATOM 3460 C C . GLU B 1 120 ? 20.109 -2.051 -17.406 1 85.44 120 GLU B C 1
ATOM 3462 O O . GLU B 1 120 ? 20.828 -1.755 -16.453 1 85.44 120 GLU B O 1
ATOM 3467 N N . ARG B 1 121 ? 20.609 -2.553 -18.562 1 88.62 121 ARG B N 1
ATOM 3468 C CA . ARG B 1 121 ? 22 -3 -18.672 1 88.62 121 ARG B CA 1
ATOM 3469 C C . ARG B 1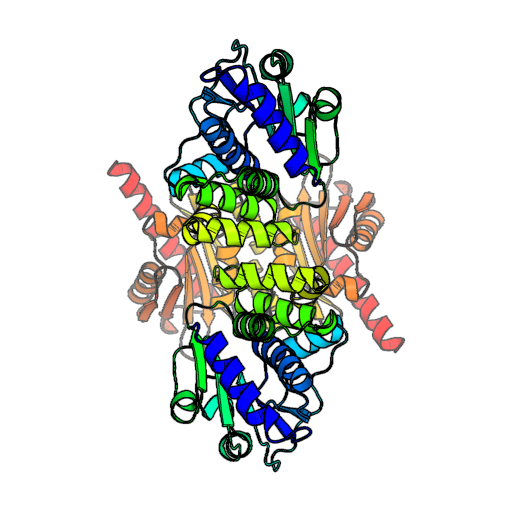 121 ? 22.969 -1.828 -18.547 1 88.62 121 ARG B C 1
ATOM 3471 O O . ARG B 1 121 ? 22.703 -0.739 -19.062 1 88.62 121 ARG B O 1
ATOM 3478 N N . GLY B 1 122 ? 23.984 -2.086 -17.75 1 87 122 GLY B N 1
ATOM 3479 C CA . GLY B 1 122 ? 25.047 -1.122 -17.562 1 87 122 GLY B CA 1
ATOM 3480 C C . GLY B 1 122 ? 26.438 -1.725 -17.75 1 87 122 GLY B C 1
ATOM 3481 O O . GLY B 1 122 ? 26.609 -2.676 -18.516 1 87 122 GLY B O 1
ATOM 3482 N N . SER B 1 123 ? 27.422 -1.218 -17.156 1 88.12 123 SER B N 1
ATOM 3483 C CA . SER B 1 123 ? 28.828 -1.56 -17.406 1 88.12 123 SER B CA 1
ATOM 3484 C C . SER B 1 123 ? 29.141 -2.963 -16.891 1 88.12 123 SER B C 1
ATOM 3486 O O . SER B 1 123 ? 30.016 -3.641 -17.453 1 88.12 123 SER B O 1
ATOM 3488 N N . ILE B 1 124 ? 28.453 -3.514 -15.93 1 91.69 124 ILE B N 1
ATOM 3489 C CA . ILE B 1 124 ? 28.766 -4.824 -15.367 1 91.69 124 ILE B CA 1
ATOM 3490 C C . ILE B 1 124 ? 28.422 -5.914 -16.391 1 91.69 124 ILE B C 1
ATOM 3492 O O . ILE B 1 124 ? 29.109 -6.934 -16.453 1 91.69 124 ILE B O 1
ATOM 3496 N N . HIS B 1 125 ? 27.469 -5.594 -17.172 1 90.75 125 HIS B N 1
ATOM 3497 C CA . HIS B 1 125 ? 26.969 -6.582 -18.125 1 90.75 125 HIS B CA 1
ATOM 3498 C C . HIS B 1 125 ? 27.969 -6.805 -19.25 1 90.75 125 HIS B C 1
ATOM 3500 O O . HIS B 1 125 ? 28.016 -7.887 -19.844 1 90.75 125 HIS B O 1
ATOM 3506 N N . GLU B 1 126 ? 28.75 -5.836 -19.453 1 92.62 126 GLU B N 1
ATOM 3507 C CA . GLU B 1 126 ? 29.781 -5.941 -20.484 1 92.62 126 GLU B CA 1
ATOM 3508 C C . GLU B 1 126 ? 30.875 -6.906 -20.062 1 92.62 126 GLU B C 1
ATOM 3510 O O 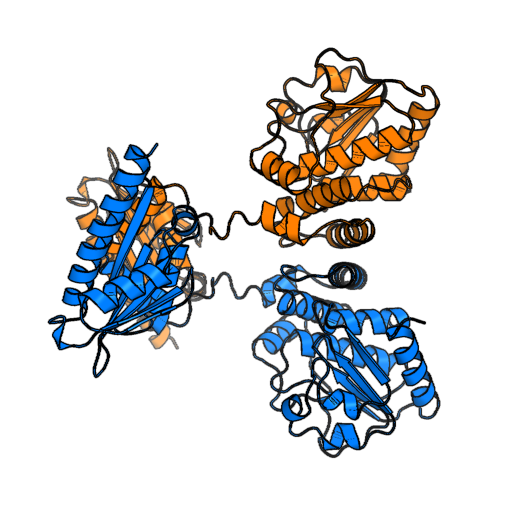. GLU B 1 126 ? 31.562 -7.477 -20.906 1 92.62 126 GLU B O 1
ATOM 3515 N N . GLU B 1 127 ? 31.016 -7.145 -18.797 1 95.25 127 GLU B N 1
ATOM 3516 C CA . GLU B 1 127 ? 32.094 -7.992 -18.281 1 95.25 127 GLU B CA 1
ATOM 3517 C C . GLU B 1 127 ? 31.562 -9.383 -17.922 1 95.25 127 GLU B C 1
ATOM 3519 O O . GLU B 1 127 ? 32.344 -10.281 -17.625 1 95.25 127 GLU B O 1
ATOM 3524 N N . ALA B 1 128 ? 30.281 -9.609 -17.969 1 96.81 128 ALA B N 1
ATOM 3525 C CA . ALA B 1 128 ? 29.672 -10.867 -17.547 1 96.81 128 ALA B CA 1
ATOM 3526 C C . ALA B 1 128 ? 29.766 -11.922 -18.641 1 96.81 128 ALA B C 1
ATOM 3528 O O . ALA B 1 128 ? 29.656 -11.609 -19.828 1 96.81 128 ALA B O 1
ATOM 3529 N N . ASP B 1 129 ? 29.984 -13.188 -18.219 1 97.31 129 ASP B N 1
ATOM 3530 C CA . ASP B 1 129 ? 29.938 -14.312 -19.156 1 97.31 129 ASP B CA 1
ATOM 3531 C C . ASP B 1 129 ? 28.5 -14.758 -19.422 1 97.31 129 ASP B C 1
ATOM 3533 O O . ASP B 1 129 ? 28.172 -15.164 -20.531 1 97.31 129 ASP B O 1
ATOM 3537 N N . VAL B 1 130 ? 27.719 -14.797 -18.438 1 97.25 130 VAL B N 1
ATOM 3538 C CA . VAL B 1 130 ? 26.297 -15.148 -18.5 1 97.25 130 VAL B CA 1
ATOM 3539 C C . VAL B 1 130 ? 25.484 -14.156 -17.672 1 97.25 130 VAL B C 1
ATOM 3541 O O . VAL B 1 130 ? 25.922 -13.742 -16.594 1 97.25 130 VAL B O 1
ATOM 3544 N N . ALA B 1 131 ? 24.359 -13.719 -18.219 1 96.62 131 ALA B N 1
ATOM 3545 C CA . ALA B 1 131 ? 23.547 -12.75 -17.484 1 96.62 131 ALA B CA 1
ATOM 3546 C C . ALA B 1 131 ? 22.062 -13.07 -17.609 1 96.62 131 ALA B C 1
ATOM 3548 O O . ALA B 1 131 ? 21.594 -13.492 -18.672 1 96.62 131 ALA B O 1
ATOM 3549 N N . LEU B 1 132 ? 21.391 -13.008 -16.562 1 97.62 132 LEU B N 1
ATOM 3550 C CA . LEU B 1 132 ? 19.922 -12.961 -16.5 1 97.62 132 LEU B CA 1
ATOM 3551 C C . LEU B 1 132 ? 19.438 -11.562 -16.141 1 97.62 132 LEU B C 1
ATOM 3553 O O . LEU B 1 132 ? 19.375 -11.211 -14.953 1 97.62 132 LEU B O 1
ATOM 3557 N N . VAL B 1 133 ? 19.172 -10.773 -17.156 1 94.88 133 VAL B N 1
ATOM 3558 C CA . VAL B 1 133 ? 18.75 -9.391 -16.984 1 94.88 133 VAL B CA 1
ATOM 3559 C C . VAL B 1 133 ? 17.328 -9.211 -17.531 1 94.88 133 VAL B C 1
ATOM 3561 O O . VAL B 1 133 ? 17.047 -9.539 -18.688 1 94.88 133 VAL B O 1
ATOM 3564 N N . ASP B 1 134 ? 16.453 -8.781 -16.688 1 95.31 134 ASP B N 1
ATOM 3565 C CA . ASP B 1 134 ? 15.062 -8.547 -17.078 1 95.31 134 ASP B CA 1
ATOM 3566 C C . ASP B 1 134 ? 14.523 -7.266 -16.453 1 95.31 134 ASP B C 1
ATOM 3568 O O . ASP B 1 134 ? 13.961 -7.297 -15.352 1 95.31 134 ASP B O 1
ATOM 3572 N N . PRO B 1 135 ? 14.617 -6.16 -17.172 1 89.31 135 PRO B N 1
ATOM 3573 C CA . PRO B 1 135 ? 14.133 -4.891 -16.625 1 89.31 135 PRO B CA 1
ATOM 3574 C C . PRO B 1 135 ? 12.625 -4.898 -16.375 1 89.31 135 PRO B C 1
ATOM 3576 O O . PRO B 1 135 ? 12.109 -4.012 -15.688 1 89.31 135 PRO B O 1
ATOM 3579 N N . GLY B 1 136 ? 11.938 -5.84 -16.844 1 89.88 136 GLY B N 1
ATOM 3580 C CA . GLY B 1 136 ? 10.508 -5.961 -16.609 1 89.88 136 GLY B CA 1
ATOM 3581 C C . GLY B 1 136 ? 10.172 -6.66 -15.312 1 89.88 136 GLY B C 1
ATOM 3582 O O . GLY B 1 136 ? 9.023 -6.633 -14.859 1 89.88 136 GLY B O 1
ATOM 3583 N N . ALA B 1 137 ? 11.156 -7.32 -14.75 1 93.81 137 ALA B N 1
ATOM 3584 C CA . ALA B 1 137 ? 10.953 -7.949 -13.445 1 93.81 137 ALA B CA 1
ATOM 3585 C C . ALA B 1 137 ? 10.844 -6.898 -12.344 1 93.81 137 ALA B C 1
ATOM 3587 O O . ALA B 1 137 ? 11.508 -5.859 -12.406 1 93.81 137 ALA B O 1
ATOM 3588 N N . GLY B 1 138 ? 10.07 -7.195 -11.312 1 91.38 138 GLY B N 1
ATOM 3589 C CA . GLY B 1 138 ? 9.844 -6.254 -10.227 1 91.38 138 GLY B CA 1
ATOM 3590 C C . GLY B 1 138 ? 11.008 -6.176 -9.25 1 91.38 138 GLY B C 1
ATOM 3591 O O . GLY B 1 138 ? 11.141 -5.195 -8.516 1 91.38 138 GLY B O 1
ATOM 3592 N N . SER B 1 139 ? 11.844 -7.199 -9.258 1 95.19 139 SER B N 1
ATOM 3593 C CA . SER B 1 139 ? 12.953 -7.242 -8.312 1 95.19 139 SER B CA 1
ATOM 3594 C C . SER B 1 139 ? 14 -8.258 -8.742 1 95.19 139 SER B C 1
ATOM 3596 O O . SER B 1 139 ? 13.727 -9.133 -9.562 1 95.19 139 SER B O 1
ATOM 3598 N N . SER B 1 140 ? 15.203 -8.148 -8.242 1 97.75 140 SER B N 1
ATOM 3599 C CA . SER B 1 140 ? 16.25 -9.141 -8.469 1 97.75 140 SER B CA 1
ATOM 3600 C C . SER B 1 140 ? 15.984 -10.414 -7.684 1 97.75 140 SER B C 1
ATOM 3602 O O . SER B 1 140 ? 16.359 -11.508 -8.117 1 97.75 140 SER B O 1
ATOM 3604 N N . SER B 1 141 ? 15.344 -10.25 -6.543 1 98.69 141 SER B N 1
ATOM 3605 C CA . SER B 1 141 ? 14.977 -11.414 -5.746 1 98.69 141 SER B CA 1
ATOM 3606 C C . SER B 1 141 ? 14.102 -12.375 -6.547 1 98.69 141 SER B C 1
ATOM 3608 O O . SER B 1 141 ? 14.297 -13.594 -6.484 1 98.69 141 SER B O 1
ATOM 3610 N N . GLU B 1 142 ? 13.125 -11.852 -7.316 1 98.31 142 GLU B N 1
ATOM 3611 C CA . GLU B 1 142 ? 12.25 -12.75 -8.062 1 98.31 142 GLU B CA 1
ATOM 3612 C C . GLU B 1 142 ? 13.023 -13.469 -9.172 1 98.31 142 GLU B C 1
ATOM 3614 O O . GLU B 1 142 ? 12.719 -14.617 -9.492 1 98.31 142 GLU B O 1
ATOM 3619 N N . LEU B 1 143 ? 14.023 -12.836 -9.766 1 98.31 143 LEU B N 1
ATOM 3620 C CA . LEU B 1 143 ? 14.867 -13.484 -10.758 1 98.31 143 LEU B CA 1
ATOM 3621 C C . LEU B 1 143 ? 15.727 -14.562 -10.117 1 98.31 143 LEU B C 1
ATOM 3623 O O . LEU B 1 143 ? 15.938 -15.633 -10.703 1 98.31 143 LEU B O 1
ATOM 3627 N N . ALA B 1 144 ? 16.281 -14.273 -8.938 1 98.75 144 ALA B N 1
ATOM 3628 C CA . ALA B 1 144 ? 17.031 -15.281 -8.195 1 98.75 144 ALA B CA 1
ATOM 3629 C C . ALA B 1 144 ? 16.172 -16.5 -7.875 1 98.75 144 ALA B C 1
ATOM 3631 O O . ALA B 1 144 ? 16.625 -17.641 -7.984 1 98.75 144 ALA B O 1
ATOM 3632 N N . VAL B 1 145 ? 14.93 -16.234 -7.516 1 98.69 145 VAL B N 1
ATOM 3633 C CA . VAL B 1 145 ? 14 -17.312 -7.199 1 98.69 145 VAL B CA 1
ATOM 3634 C C . VAL B 1 145 ? 13.734 -18.156 -8.445 1 98.69 145 VAL B C 1
ATOM 3636 O O . VAL B 1 145 ? 13.703 -19.391 -8.391 1 98.69 145 VAL B O 1
ATOM 3639 N N . LYS B 1 146 ? 13.531 -17.469 -9.523 1 98.31 146 LYS B N 1
ATOM 3640 C CA . LYS B 1 146 ? 13.367 -18.172 -10.789 1 98.31 146 LYS B CA 1
ATOM 3641 C C . LYS B 1 146 ? 14.562 -19.078 -11.062 1 98.31 146 LYS B C 1
ATOM 3643 O O . LYS B 1 146 ? 14.398 -20.219 -11.523 1 98.31 146 LYS B O 1
ATOM 3648 N N . THR B 1 147 ? 15.758 -18.609 -10.805 1 98.38 147 THR B N 1
ATOM 3649 C CA . THR B 1 147 ? 16.984 -19.375 -10.992 1 98.38 147 THR B CA 1
ATOM 3650 C C . THR B 1 147 ? 17 -20.609 -10.086 1 98.38 147 THR B C 1
ATOM 3652 O O . THR B 1 147 ? 17.359 -21.703 -10.516 1 98.38 147 THR B O 1
ATOM 3655 N N . ALA B 1 148 ? 16.609 -20.469 -8.852 1 98.56 148 ALA B N 1
ATOM 3656 C CA . ALA B 1 148 ? 16.562 -21.578 -7.906 1 98.56 148 ALA B CA 1
ATOM 3657 C C . ALA B 1 148 ? 15.562 -22.641 -8.367 1 98.56 148 ALA B C 1
ATOM 3659 O O . ALA B 1 148 ? 15.836 -23.828 -8.258 1 98.56 148 ALA B O 1
ATOM 3660 N N . VAL B 1 149 ? 14.414 -22.172 -8.859 1 98.12 149 VAL B N 1
ATOM 3661 C CA . VAL B 1 149 ? 13.391 -23.078 -9.344 1 98.12 149 VAL B CA 1
ATOM 3662 C C . VAL B 1 149 ? 13.938 -23.891 -10.516 1 98.12 149 VAL B C 1
ATOM 3664 O O . VAL B 1 149 ? 13.789 -25.125 -10.555 1 98.12 149 VAL B O 1
ATOM 3667 N N . GLU B 1 150 ? 14.562 -23.234 -11.43 1 97.12 150 GLU B N 1
ATOM 3668 C CA . GLU B 1 150 ? 15.141 -23.891 -12.594 1 97.12 150 GLU B CA 1
ATOM 3669 C C . GLU B 1 150 ? 16.219 -24.875 -12.188 1 97.12 150 GLU B C 1
ATOM 3671 O O . GLU B 1 150 ? 16.375 -25.938 -12.82 1 97.12 150 GLU B O 1
ATOM 3676 N N . ALA B 1 151 ? 16.969 -24.531 -11.148 1 97.5 151 ALA B N 1
ATOM 3677 C CA . ALA B 1 151 ? 18.062 -25.391 -10.68 1 97.5 151 ALA B CA 1
ATOM 3678 C C . ALA B 1 151 ? 17.531 -26.516 -9.805 1 97.5 151 ALA B C 1
ATOM 3680 O O . ALA B 1 151 ? 18.281 -27.422 -9.438 1 97.5 151 ALA B O 1
ATOM 3681 N N . GLY B 1 152 ? 16.234 -26.422 -9.461 1 97.5 152 GLY B N 1
ATOM 3682 C CA . GLY B 1 152 ? 15.664 -27.422 -8.57 1 97.5 152 GLY B CA 1
ATOM 3683 C C . GLY B 1 152 ? 16.156 -27.312 -7.145 1 97.5 152 GLY B C 1
ATOM 3684 O O . GLY B 1 152 ? 16.281 -28.312 -6.441 1 97.5 152 GLY B O 1
ATOM 3685 N N . THR B 1 153 ? 16.531 -26.125 -6.703 1 97.94 153 THR B N 1
ATOM 3686 C CA . THR B 1 153 ? 17.094 -25.906 -5.375 1 97.94 153 THR B CA 1
ATOM 3687 C C . THR B 1 153 ? 16.016 -25.469 -4.395 1 97.94 153 THR B C 1
ATOM 3689 O O . THR B 1 153 ? 15.477 -24.359 -4.512 1 97.94 153 THR B O 1
ATOM 3692 N N . PRO B 1 154 ? 15.719 -26.281 -3.422 1 97.44 154 PRO B N 1
ATOM 3693 C CA . PRO B 1 154 ? 14.789 -25.828 -2.385 1 97.44 154 PRO B CA 1
ATOM 3694 C C . PRO B 1 154 ? 15.406 -24.766 -1.474 1 97.44 154 PRO B C 1
ATOM 3696 O O . PRO B 1 154 ? 16.625 -24.766 -1.251 1 97.44 154 PRO B O 1
ATOM 3699 N N . LEU B 1 155 ? 14.609 -23.891 -0.983 1 98.25 155 LEU B N 1
ATOM 3700 C CA . LEU B 1 155 ? 15.055 -22.844 -0.069 1 98.25 155 LEU B CA 1
ATOM 3701 C C . LEU B 1 155 ? 14.555 -23.109 1.348 1 98.25 155 LEU B C 1
ATOM 3703 O O . LEU B 1 155 ? 13.43 -23.562 1.54 1 98.25 155 LEU B O 1
ATOM 3707 N N . ARG B 1 156 ? 15.414 -22.891 2.291 1 97.31 156 ARG B N 1
ATOM 3708 C CA . ARG B 1 156 ? 14.938 -22.938 3.67 1 97.31 156 ARG B CA 1
ATOM 3709 C C . ARG B 1 156 ? 14 -21.781 3.965 1 97.31 156 ARG B C 1
ATOM 3711 O O . ARG B 1 156 ? 14.117 -20.703 3.352 1 97.31 156 ARG B O 1
ATOM 3718 N N . PRO B 1 157 ? 13.148 -21.922 4.953 1 98.38 157 PRO B N 1
ATOM 3719 C CA . PRO B 1 157 ? 12.117 -20.922 5.219 1 98.38 157 PRO B CA 1
ATOM 3720 C C . PRO B 1 157 ? 12.688 -19.531 5.488 1 98.38 157 PRO B C 1
ATOM 3722 O O . PRO B 1 157 ? 12.125 -18.531 5.043 1 98.38 157 PRO B O 1
ATOM 3725 N N . SER B 1 158 ? 13.789 -19.469 6.176 1 98.44 158 SER B N 1
ATOM 3726 C CA . SER B 1 158 ? 14.375 -18.156 6.492 1 98.44 158 SER B CA 1
ATOM 3727 C C . SER B 1 158 ? 14.859 -17.453 5.234 1 98.44 158 SER B C 1
ATOM 3729 O O . SER B 1 158 ? 14.633 -16.25 5.066 1 98.44 158 SER B O 1
ATOM 3731 N N . VAL B 1 159 ? 15.477 -18.203 4.312 1 98.75 159 VAL B N 1
ATOM 3732 C CA . VAL B 1 159 ? 15.945 -17.641 3.055 1 98.75 159 VAL B CA 1
ATOM 3733 C C . VAL B 1 159 ? 14.75 -17.266 2.178 1 98.75 159 VAL B C 1
ATOM 3735 O O . VAL B 1 159 ? 14.742 -16.203 1.541 1 98.75 159 VAL B O 1
ATOM 3738 N N . ALA B 1 160 ? 13.766 -18.188 2.199 1 98.81 160 ALA B N 1
ATOM 3739 C CA . ALA B 1 160 ? 12.547 -17.906 1.453 1 98.81 160 ALA B CA 1
ATOM 3740 C C . ALA B 1 160 ? 11.883 -16.625 1.938 1 98.81 160 ALA B C 1
ATOM 3742 O O . ALA B 1 160 ? 11.43 -15.812 1.132 1 98.81 160 ALA B O 1
ATOM 3743 N N . THR B 1 161 ? 11.852 -16.391 3.223 1 98.69 161 THR B N 1
ATOM 3744 C CA . THR B 1 161 ? 11.25 -15.203 3.805 1 98.69 161 THR B CA 1
ATOM 3745 C C . THR B 1 161 ? 12.039 -13.953 3.418 1 98.69 161 THR B C 1
ATOM 3747 O O . THR B 1 161 ? 11.453 -12.93 3.062 1 98.69 161 THR B O 1
ATOM 3750 N N . ALA B 1 162 ? 13.336 -14.031 3.469 1 98.62 162 ALA B N 1
ATOM 3751 C CA . ALA B 1 162 ? 14.188 -12.891 3.105 1 98.62 162 ALA B CA 1
ATOM 3752 C C . ALA B 1 162 ? 13.992 -12.516 1.641 1 98.62 162 ALA B C 1
ATOM 3754 O O . ALA B 1 162 ? 13.906 -11.328 1.308 1 98.62 162 ALA B O 1
ATOM 3755 N N . ALA B 1 163 ? 13.938 -13.531 0.799 1 98.81 163 ALA B N 1
ATOM 3756 C CA . ALA B 1 163 ? 13.719 -13.281 -0.623 1 98.81 163 ALA B CA 1
ATOM 3757 C C . ALA B 1 163 ? 12.367 -12.617 -0.862 1 98.81 163 ALA B C 1
ATOM 3759 O O . ALA B 1 163 ? 12.258 -11.68 -1.655 1 98.81 163 ALA B O 1
ATOM 3760 N N . LEU B 1 164 ? 11.344 -13.141 -0.163 1 98.69 164 LEU B N 1
ATOM 3761 C CA . LEU B 1 164 ? 10.031 -12.516 -0.256 1 98.69 164 LEU B CA 1
ATOM 3762 C C . LEU B 1 164 ? 10.086 -11.062 0.21 1 98.69 164 LEU B C 1
ATOM 3764 O O . LEU B 1 164 ? 9.445 -10.195 -0.381 1 98.69 164 LEU B O 1
ATOM 3768 N N . GLY B 1 165 ? 10.836 -10.836 1.257 1 97.75 165 GLY B N 1
ATOM 3769 C CA . GLY B 1 165 ? 11.055 -9.477 1.718 1 97.75 165 GLY B CA 1
ATOM 3770 C C . GLY B 1 165 ? 11.68 -8.578 0.665 1 97.75 165 GLY B C 1
ATOM 3771 O O . GLY B 1 165 ? 11.32 -7.41 0.542 1 97.75 165 GLY B O 1
ATOM 3772 N N . GLY B 1 166 ? 12.641 -9.109 -0.06 1 98.06 166 GLY B N 1
ATOM 3773 C CA . GLY B 1 166 ? 13.234 -8.359 -1.159 1 98.06 166 GLY B CA 1
ATOM 3774 C C . GLY B 1 166 ? 12.234 -7.992 -2.238 1 98.06 166 GLY B C 1
ATOM 3775 O O . GLY B 1 166 ? 12.219 -6.855 -2.715 1 98.06 166 GLY B O 1
ATOM 3776 N N . ILE B 1 167 ? 11.383 -8.914 -2.594 1 97.94 167 ILE B N 1
ATOM 3777 C CA . ILE B 1 167 ? 10.352 -8.68 -3.602 1 97.94 167 ILE B CA 1
ATOM 3778 C C . ILE B 1 167 ? 9.398 -7.594 -3.121 1 97.94 167 ILE B C 1
ATOM 3780 O O . ILE B 1 167 ? 9.109 -6.641 -3.852 1 97.94 167 ILE B O 1
ATOM 3784 N N . VAL B 1 168 ? 8.914 -7.715 -1.882 1 95.06 168 VAL B N 1
ATOM 3785 C CA . VAL B 1 168 ? 7.969 -6.766 -1.306 1 95.06 168 VAL B CA 1
ATOM 3786 C C . VAL B 1 168 ? 8.602 -5.375 -1.245 1 95.06 168 VAL B C 1
ATOM 3788 O O . VAL B 1 168 ? 7.957 -4.383 -1.584 1 95.06 168 VAL B O 1
ATOM 3791 N N . TYR B 1 169 ? 9.82 -5.273 -0.844 1 91.12 169 TYR B N 1
ATOM 3792 C CA . TYR B 1 169 ? 10.539 -4.008 -0.71 1 91.12 169 TYR B CA 1
ATOM 3793 C C . TYR B 1 169 ? 10.656 -3.305 -2.057 1 91.12 169 TYR B C 1
ATOM 3795 O O . TYR B 1 169 ? 10.234 -2.156 -2.203 1 91.12 169 TYR B O 1
ATOM 3803 N N . ASP B 1 170 ? 11.188 -4.023 -3.031 1 90.19 170 ASP B N 1
ATOM 3804 C CA . ASP B 1 170 ? 11.523 -3.379 -4.297 1 90.19 170 ASP B CA 1
ATOM 3805 C C . ASP B 1 170 ? 10.266 -3.092 -5.113 1 90.19 170 ASP B C 1
ATOM 3807 O O . ASP B 1 170 ? 10.219 -2.125 -5.879 1 90.19 170 ASP B O 1
ATOM 3811 N N . THR B 1 171 ? 9.219 -3.928 -4.957 1 91.12 171 THR B N 1
ATOM 3812 C CA . THR B 1 171 ? 7.996 -3.727 -5.719 1 91.12 171 THR B CA 1
ATOM 3813 C C . THR B 1 171 ? 7.055 -2.77 -4.992 1 91.12 171 THR B C 1
ATOM 3815 O O . THR B 1 171 ? 5.98 -2.439 -5.5 1 91.12 171 THR B O 1
ATOM 3818 N N . GLY B 1 172 ? 7.434 -2.305 -3.838 1 84.25 172 GLY B N 1
ATOM 3819 C CA . GLY B 1 172 ? 6.512 -1.5 -3.053 1 84.25 172 GLY B CA 1
ATOM 3820 C C . GLY B 1 172 ? 5.246 -2.244 -2.67 1 84.25 172 GLY B C 1
ATOM 3821 O O . GLY B 1 172 ? 4.141 -1.747 -2.883 1 84.25 172 GLY B O 1
ATOM 3822 N N . ARG B 1 173 ? 5.461 -3.432 -2.172 1 89.62 173 ARG B N 1
ATOM 3823 C CA . ARG B 1 173 ? 4.367 -4.344 -1.854 1 89.62 173 ARG B CA 1
ATOM 3824 C C . ARG B 1 173 ? 3.455 -4.547 -3.059 1 89.62 173 ARG B C 1
ATOM 3826 O O . ARG B 1 173 ? 2.244 -4.332 -2.969 1 89.62 173 ARG B O 1
ATOM 3833 N N . PHE B 1 174 ? 3.996 -4.848 -4.156 1 92.56 174 PHE B N 1
ATOM 3834 C CA . PHE B 1 174 ? 3.395 -5.305 -5.402 1 92.56 174 PHE B CA 1
ATOM 3835 C C . PHE B 1 174 ? 2.689 -4.152 -6.113 1 92.56 174 PHE B C 1
ATOM 3837 O O . PHE B 1 174 ? 1.829 -4.379 -6.965 1 92.56 174 PHE B O 1
ATOM 3844 N N . LEU B 1 175 ? 3.043 -2.904 -5.762 1 83.06 175 LEU B N 1
ATOM 3845 C CA . LEU B 1 175 ? 2.605 -1.75 -6.539 1 83.06 175 LEU B CA 1
ATOM 3846 C C . LEU B 1 175 ? 3.18 -1.796 -7.953 1 83.06 175 LEU B C 1
ATOM 3848 O O . LEU B 1 175 ? 2.496 -1.448 -8.914 1 83.06 175 LEU B O 1
ATOM 3852 N N . ARG B 1 176 ? 4.422 -2.18 -8.055 1 84.5 176 ARG B N 1
ATOM 3853 C CA . ARG B 1 176 ? 5.109 -2.352 -9.328 1 84.5 176 ARG B CA 1
ATOM 3854 C C . ARG B 1 176 ? 5.504 -3.809 -9.547 1 84.5 176 ARG B C 1
ATOM 3856 O O . ARG B 1 176 ? 6.688 -4.129 -9.664 1 84.5 176 ARG B O 1
ATOM 3863 N N . ALA B 1 177 ? 4.527 -4.668 -9.664 1 91.31 177 ALA B N 1
ATOM 3864 C CA . ALA B 1 177 ? 4.766 -6.105 -9.711 1 91.31 177 ALA B CA 1
ATOM 3865 C C . ALA B 1 177 ? 4.566 -6.652 -11.125 1 91.31 177 ALA B C 1
ATOM 3867 O O . ALA B 1 177 ? 3.832 -6.07 -11.922 1 91.31 177 ALA B O 1
ATOM 3868 N N . SER B 1 178 ? 5.246 -7.711 -11.445 1 91.12 178 SER B N 1
ATOM 3869 C CA . SER B 1 178 ? 5.082 -8.5 -12.656 1 91.12 178 SER B CA 1
ATOM 3870 C C . SER B 1 178 ? 4.469 -9.859 -12.359 1 91.12 178 SER B C 1
ATOM 3872 O O . SER B 1 178 ? 4.27 -10.219 -11.195 1 91.12 178 SER B O 1
ATOM 3874 N N . LYS B 1 179 ? 4.105 -10.578 -13.5 1 94.69 179 LYS B N 1
ATOM 3875 C CA . LYS B 1 179 ? 3.639 -11.945 -13.328 1 94.69 179 LYS B CA 1
ATOM 3876 C C . LYS B 1 179 ? 4.629 -12.766 -12.5 1 94.69 179 LYS B C 1
ATOM 3878 O O . LYS B 1 179 ? 4.227 -13.516 -11.609 1 94.69 179 LYS B O 1
ATOM 3883 N N . LEU B 1 180 ? 5.875 -12.547 -12.766 1 96.38 180 LEU B N 1
ATOM 3884 C CA . LEU B 1 180 ? 6.922 -13.297 -12.07 1 96.38 180 LEU B CA 1
ATOM 3885 C C . LEU B 1 180 ? 6.934 -12.953 -10.586 1 96.38 180 LEU B C 1
ATOM 3887 O O . LEU B 1 180 ? 7.211 -13.82 -9.75 1 96.38 180 LEU B O 1
ATOM 3891 N N . SER B 1 181 ? 6.633 -11.656 -10.25 1 97.44 181 SER B N 1
ATOM 3892 C CA . SER B 1 181 ? 6.574 -11.258 -8.852 1 97.44 181 SER B CA 1
ATOM 3893 C C . SER B 1 181 ? 5.613 -12.148 -8.062 1 97.44 181 SER B C 1
ATOM 3895 O O . SER B 1 181 ? 5.953 -12.641 -6.984 1 97.44 181 SER B O 1
ATOM 3897 N N . PHE B 1 182 ? 4.473 -12.336 -8.656 1 97.69 182 PHE B N 1
ATOM 3898 C CA . PHE B 1 182 ? 3.428 -13.102 -7.977 1 97.69 182 PHE B CA 1
ATOM 3899 C C . PHE B 1 182 ? 3.758 -14.586 -7.969 1 97.69 182 PHE B C 1
ATOM 3901 O O . PHE B 1 182 ? 3.525 -15.273 -6.973 1 97.69 182 PHE B O 1
ATOM 3908 N N . GLU B 1 183 ? 4.285 -15.117 -9.055 1 97.5 183 GLU B N 1
ATOM 3909 C CA . GLU B 1 183 ? 4.723 -16.516 -9.109 1 97.5 183 GLU B CA 1
ATOM 3910 C C . GLU B 1 183 ? 5.789 -16.797 -8.055 1 97.5 183 GLU B C 1
ATOM 3912 O O . GLU B 1 183 ? 5.723 -17.812 -7.359 1 97.5 183 GLU B O 1
ATOM 3917 N N . ALA B 1 184 ? 6.758 -15.898 -8 1 98.31 184 ALA B N 1
ATOM 3918 C CA . ALA B 1 184 ? 7.844 -16.062 -7.035 1 98.31 184 ALA B CA 1
ATOM 3919 C C . ALA B 1 184 ? 7.32 -16 -5.605 1 98.31 184 ALA B C 1
ATOM 3921 O O . ALA B 1 184 ? 7.723 -16.797 -4.758 1 98.31 184 ALA B O 1
ATOM 3922 N N . ALA B 1 185 ? 6.449 -15.016 -5.395 1 98.19 185 ALA B N 1
ATOM 3923 C CA . ALA B 1 185 ? 5.875 -14.891 -4.059 1 98.19 185 ALA B CA 1
ATOM 3924 C C . ALA B 1 185 ? 5.148 -16.172 -3.648 1 98.19 185 ALA B C 1
ATOM 3926 O O . ALA B 1 185 ? 5.34 -16.672 -2.539 1 98.19 185 ALA B O 1
ATOM 3927 N N . ALA B 1 186 ? 4.316 -16.75 -4.559 1 97.25 186 ALA B N 1
ATOM 3928 C CA . ALA B 1 186 ? 3.602 -17.984 -4.277 1 97.25 186 ALA B CA 1
ATOM 3929 C C . ALA B 1 186 ? 4.574 -19.141 -4.008 1 97.25 186 ALA B C 1
ATOM 3931 O O . ALA B 1 186 ? 4.371 -19.922 -3.08 1 97.25 186 ALA B O 1
ATOM 3932 N N . HIS B 1 187 ? 5.574 -19.219 -4.797 1 98 187 HIS B N 1
ATOM 3933 C CA . HIS B 1 187 ? 6.574 -20.266 -4.633 1 98 187 HIS B CA 1
ATOM 3934 C C . HIS B 1 187 ? 7.27 -20.156 -3.279 1 98 187 HIS B C 1
ATOM 3936 O O . HIS B 1 187 ? 7.438 -21.156 -2.58 1 98 187 HIS B O 1
ATOM 3942 N N . LEU B 1 188 ? 7.66 -18.953 -2.938 1 98.62 188 LEU B N 1
ATOM 3943 C CA . LEU B 1 188 ? 8.352 -18.734 -1.674 1 98.62 188 LEU B CA 1
ATOM 3944 C C . LEU B 1 188 ? 7.465 -19.094 -0.491 1 98.62 188 LEU B C 1
ATOM 3946 O O . LEU B 1 188 ? 7.938 -19.688 0.488 1 98.62 188 LEU B O 1
ATOM 3950 N N . LEU B 1 189 ? 6.227 -18.781 -0.617 1 97.5 189 LEU B N 1
ATOM 3951 C CA . LEU B 1 189 ? 5.293 -19.156 0.44 1 97.5 189 LEU B CA 1
ATOM 3952 C C . LEU B 1 189 ? 5.164 -20.672 0.548 1 97.5 189 LEU B C 1
ATOM 3954 O O . LEU B 1 189 ? 5.043 -21.203 1.65 1 97.5 189 LEU B O 1
ATOM 3958 N N . SER B 1 190 ? 5.188 -21.359 -0.605 1 96.81 190 SER B N 1
ATOM 3959 C CA . SER B 1 190 ? 5.129 -22.812 -0.597 1 96.81 190 SER B CA 1
ATOM 3960 C C . SER B 1 190 ? 6.371 -23.406 0.054 1 96.81 190 SER B C 1
ATOM 3962 O O . SER B 1 190 ? 6.348 -24.562 0.51 1 96.81 190 SER B O 1
ATOM 3964 N N . MET B 1 191 ? 7.453 -22.641 0.094 1 97.44 191 MET B N 1
ATOM 3965 C CA . MET B 1 191 ? 8.695 -23.078 0.716 1 97.44 191 MET B CA 1
ATOM 3966 C C . MET B 1 191 ? 8.734 -22.688 2.189 1 97.44 191 MET B C 1
ATOM 3968 O O . MET B 1 191 ? 9.766 -22.859 2.852 1 97.44 191 MET B O 1
ATOM 3972 N N . GLY B 1 192 ? 7.68 -22.109 2.672 1 97.06 192 GLY B N 1
ATOM 3973 C CA . GLY B 1 192 ? 7.574 -21.812 4.094 1 97.06 192 GLY B CA 1
ATOM 3974 C C . GLY B 1 192 ? 7.898 -20.375 4.434 1 97.06 192 GLY B C 1
ATOM 3975 O O . GLY B 1 192 ? 8.102 -20.031 5.602 1 97.06 192 GLY B O 1
ATOM 3976 N N . ALA B 1 193 ? 7.977 -19.469 3.473 1 98.06 193 ALA B N 1
ATOM 3977 C CA . ALA B 1 193 ? 8.203 -18.062 3.764 1 98.06 193 ALA B CA 1
ATOM 3978 C C . ALA B 1 193 ? 7.109 -17.5 4.672 1 98.06 193 ALA B C 1
ATOM 3980 O O . ALA B 1 193 ? 5.934 -17.844 4.527 1 98.06 193 ALA B O 1
ATOM 3981 N N . ASP B 1 194 ? 7.496 -16.641 5.594 1 96.94 194 ASP B N 1
ATOM 3982 C CA . ASP B 1 194 ? 6.586 -15.992 6.527 1 96.94 194 ASP B CA 1
ATOM 3983 C C . ASP B 1 194 ? 6.258 -14.57 6.074 1 96.94 194 ASP B C 1
ATOM 3985 O O . ASP B 1 194 ? 7.012 -13.641 6.355 1 96.94 194 ASP B O 1
ATOM 3989 N N . TYR B 1 195 ? 5.102 -14.406 5.492 1 95.25 195 TYR B N 1
ATOM 3990 C CA . TYR B 1 195 ? 4.703 -13.117 4.938 1 95.25 195 TYR B CA 1
ATOM 3991 C C . TYR B 1 195 ? 4.492 -12.086 6.039 1 95.25 195 TYR B C 1
ATOM 3993 O O . TYR B 1 195 ? 4.797 -10.906 5.859 1 95.25 195 TYR B O 1
ATOM 4001 N N . GLY B 1 196 ? 3.918 -12.492 7.117 1 91.12 196 GLY B N 1
ATOM 4002 C CA . GLY B 1 196 ? 3.732 -11.609 8.258 1 91.12 196 GLY B CA 1
ATOM 4003 C C . GLY B 1 196 ? 5.02 -10.961 8.719 1 91.12 196 GLY B C 1
ATOM 4004 O O . GLY B 1 196 ? 5.059 -9.758 8.984 1 91.12 196 GLY B O 1
ATOM 4005 N N . LYS B 1 197 ? 6.109 -11.703 8.789 1 92.75 197 LYS B N 1
ATOM 4006 C CA . LYS B 1 197 ? 7.41 -11.18 9.203 1 92.75 197 LYS B CA 1
ATOM 4007 C C . LYS B 1 197 ? 7.926 -10.148 8.203 1 92.75 197 LYS B C 1
ATOM 4009 O O . LYS B 1 197 ? 8.555 -9.164 8.586 1 92.75 197 LYS B O 1
ATOM 4014 N N . VAL B 1 198 ? 7.703 -10.43 6.93 1 94.75 198 VAL B N 1
ATOM 4015 C CA . VAL B 1 198 ? 8.125 -9.508 5.883 1 94.75 198 VAL B CA 1
ATOM 4016 C C . VAL B 1 198 ? 7.426 -8.156 6.074 1 94.75 198 VAL B C 1
ATOM 4018 O O . VAL B 1 198 ? 8.07 -7.109 6.039 1 94.75 198 VAL B O 1
ATOM 4021 N N . LEU B 1 199 ? 6.117 -8.25 6.223 1 86.69 199 LEU B N 1
ATOM 4022 C CA . LEU B 1 199 ? 5.336 -7.031 6.387 1 86.69 199 LEU B CA 1
ATOM 4023 C C . LEU B 1 199 ? 5.766 -6.281 7.645 1 86.69 199 LEU B C 1
ATOM 4025 O O . LEU B 1 199 ? 5.879 -5.051 7.625 1 86.69 199 LEU B O 1
ATOM 4029 N N . GLU B 1 200 ? 5.992 -6.984 8.656 1 82.06 200 GLU B N 1
ATOM 4030 C CA . GLU B 1 200 ? 6.418 -6.379 9.914 1 82.06 200 GLU B CA 1
ATOM 4031 C C . GLU B 1 200 ? 7.773 -5.691 9.766 1 82.06 200 GLU B C 1
ATOM 4033 O O . GLU B 1 200 ? 7.977 -4.594 10.289 1 82.06 200 GLU B O 1
ATOM 4038 N N . ALA B 1 201 ? 8.625 -6.402 9.109 1 84.38 201 ALA B N 1
ATOM 4039 C CA . ALA B 1 201 ? 9.969 -5.863 8.922 1 84.38 201 ALA B CA 1
ATOM 4040 C C . ALA B 1 201 ? 9.938 -4.602 8.062 1 84.38 201 ALA B C 1
ATOM 4042 O O . ALA B 1 201 ? 10.781 -3.715 8.227 1 84.38 201 ALA B O 1
ATOM 4043 N N . GLY B 1 202 ? 9.039 -4.789 7.047 1 76.38 202 GLY B N 1
ATOM 4044 C CA . GLY B 1 202 ? 8.914 -3.65 6.148 1 76.38 202 GLY B CA 1
ATOM 4045 C C . GLY B 1 202 ? 8.133 -2.496 6.75 1 76.38 202 GLY B C 1
ATOM 4046 O O . GLY B 1 202 ? 8.188 -1.373 6.246 1 76.38 202 GLY B O 1
ATOM 4047 N N . ARG B 1 203 ? 7.035 -3.16 7.469 1 57.56 203 ARG B N 1
ATOM 4048 C CA . ARG B 1 203 ? 6.227 -2.141 8.125 1 57.56 203 ARG B CA 1
ATOM 4049 C C . ARG B 1 203 ? 7.105 -1.098 8.812 1 57.56 203 ARG B C 1
ATOM 4051 O O . ARG B 1 203 ? 8.016 -1.444 9.562 1 57.56 203 ARG B O 1
ATOM 4058 N N . GLN B 1 204 ? 7.645 -0.739 7.875 1 45.66 204 GLN B N 1
ATOM 4059 C CA . GLN B 1 204 ? 8.242 0.341 8.656 1 45.66 204 GLN B CA 1
ATOM 4060 C C . GLN B 1 204 ? 7.406 0.648 9.898 1 45.66 204 GLN B C 1
ATOM 4062 O O . GLN B 1 204 ? 6.184 0.506 9.875 1 45.66 204 GLN B O 1
ATOM 4067 N N . ARG B 1 205 ? 7.512 -0.088 11.133 1 38.59 205 ARG B N 1
ATOM 4068 C CA . ARG B 1 205 ? 6.656 0.401 12.203 1 38.59 205 ARG B CA 1
ATOM 4069 C C . ARG B 1 205 ? 5.703 1.479 11.695 1 38.59 205 ARG B C 1
ATOM 4071 O O . ARG B 1 205 ? 6.004 2.172 10.727 1 38.59 205 ARG B O 1
ATOM 4078 N N . GLY B 1 206 ? 4.207 1.141 11.797 1 38.72 206 GLY B N 1
ATOM 4079 C CA . GLY B 1 206 ? 3.07 1.992 11.477 1 38.72 206 GLY B CA 1
ATOM 4080 C C . GLY B 1 206 ? 3.477 3.344 10.914 1 38.72 206 GLY B C 1
ATOM 4081 O O . GLY B 1 206 ? 2.686 4.289 10.93 1 38.72 206 GLY B O 1
ATOM 4082 N N . ARG B 1 207 ? 4.574 3.602 11.008 1 39.69 207 ARG B N 1
ATOM 4083 C CA . ARG B 1 207 ? 5.016 4.992 11 1 39.69 207 ARG B CA 1
ATOM 4084 C C . ARG B 1 207 ? 4.984 5.574 9.594 1 39.69 207 ARG B C 1
ATOM 4086 O O . ARG B 1 207 ? 5.656 5.062 8.695 1 39.69 207 ARG B O 1
ATOM 4093 N N . ARG B 1 208 ? 3.719 5.66 8.852 1 48.59 208 ARG B N 1
ATOM 4094 C CA . ARG B 1 208 ? 3.939 6.688 7.836 1 48.59 208 ARG B CA 1
ATOM 4095 C C . ARG B 1 208 ? 5.312 7.332 8 1 48.59 208 ARG B C 1
ATOM 4097 O O . ARG B 1 208 ? 5.727 7.652 9.117 1 48.59 208 ARG B O 1
ATOM 4104 N N . ASP B 1 209 ? 6.168 6.961 7.203 1 54.44 209 ASP B N 1
ATOM 4105 C CA . ASP B 1 209 ? 7.41 7.711 7.352 1 54.44 209 ASP B CA 1
ATOM 4106 C C . ASP B 1 209 ? 7.129 9.188 7.641 1 54.44 209 ASP B C 1
ATOM 4108 O O . ASP B 1 209 ? 6.812 9.953 6.73 1 54.44 209 ASP B O 1
ATOM 4112 N N . ARG B 1 210 ? 6.895 9.398 8.93 1 75.75 210 ARG B N 1
ATOM 4113 C CA . ARG B 1 210 ? 6.543 10.75 9.367 1 75.75 210 ARG B CA 1
ATOM 4114 C C . ARG B 1 210 ? 7.746 11.68 9.273 1 75.75 210 ARG B C 1
ATOM 4116 O O . ARG B 1 210 ? 7.621 12.891 9.492 1 75.75 210 ARG B O 1
ATOM 4123 N N . GLY B 1 211 ? 8.844 11.07 8.836 1 74.81 211 GLY B N 1
ATOM 4124 C CA . GLY B 1 211 ? 10.07 11.859 8.82 1 74.81 211 GLY B CA 1
ATOM 4125 C C . GLY B 1 211 ? 10.734 11.938 10.18 1 74.81 211 GLY B C 1
ATOM 4126 O O . GLY B 1 211 ? 10.234 11.398 11.164 1 74.81 211 GLY B O 1
ATOM 4127 N N . ASP B 1 212 ? 11.906 12.578 10.203 1 81.88 212 ASP B N 1
ATOM 4128 C CA . ASP B 1 212 ? 12.625 12.734 11.461 1 81.88 212 ASP B CA 1
ATOM 4129 C C . ASP B 1 212 ? 11.977 13.797 12.336 1 81.88 212 ASP B C 1
ATOM 4131 O O . ASP B 1 212 ? 10.977 14.406 11.945 1 81.88 212 ASP B O 1
ATOM 4135 N N . LEU B 1 213 ? 12.477 13.992 13.523 1 89.94 213 LEU B N 1
ATOM 4136 C CA . LEU B 1 213 ? 11.906 14.906 14.516 1 89.94 213 LEU B CA 1
ATOM 4137 C C . LEU B 1 213 ? 11.82 16.328 13.961 1 89.94 213 LEU B C 1
ATOM 4139 O O . LEU B 1 213 ? 10.82 17.016 14.172 1 89.94 213 LEU B O 1
ATOM 4143 N N . SER B 1 214 ? 12.844 16.75 13.281 1 90.81 214 SER B N 1
ATOM 4144 C CA . SER B 1 214 ? 12.883 18.109 12.742 1 90.81 214 SER B CA 1
ATOM 4145 C C . SER B 1 214 ? 11.766 18.328 11.727 1 90.81 214 SER B C 1
ATOM 4147 O O . SER B 1 214 ? 11.102 19.375 11.742 1 90.81 214 SER B O 1
ATOM 4149 N N . LEU B 1 215 ? 11.594 17.422 10.867 1 92.62 215 LEU B N 1
ATOM 4150 C CA . LEU B 1 215 ? 10.531 17.516 9.867 1 92.62 215 LEU B CA 1
ATOM 4151 C C . LEU B 1 215 ? 9.156 17.5 10.531 1 92.62 215 LEU B C 1
ATOM 4153 O O . LEU B 1 215 ? 8.273 18.266 10.164 1 92.62 215 LEU B O 1
ATOM 4157 N N . ARG B 1 216 ? 8.969 16.562 11.438 1 94.19 216 ARG B N 1
ATOM 4158 C CA . ARG B 1 216 ? 7.684 16.453 12.109 1 94.19 216 ARG B CA 1
ATOM 4159 C C . ARG B 1 216 ? 7.34 17.734 12.852 1 94.19 216 ARG B C 1
ATOM 4161 O O . ARG B 1 216 ? 6.199 18.203 12.805 1 94.19 216 ARG B O 1
ATOM 4168 N N . LEU B 1 217 ? 8.289 18.281 13.523 1 95.12 217 LEU B N 1
ATOM 4169 C CA . LEU B 1 217 ? 8.102 19.547 14.211 1 95.12 217 LEU B CA 1
ATOM 4170 C C . LEU B 1 217 ? 7.77 20.656 13.219 1 95.12 217 LEU B C 1
ATOM 4172 O O . LEU B 1 217 ? 6.906 21.5 13.484 1 95.12 217 LEU B O 1
ATOM 4176 N N . ALA B 1 218 ? 8.5 20.688 12.156 1 95.12 218 ALA B N 1
ATOM 4177 C CA . ALA B 1 218 ? 8.242 21.688 11.117 1 95.12 218 ALA B CA 1
ATOM 4178 C C . ALA B 1 218 ? 6.805 21.578 10.609 1 95.12 218 ALA B C 1
ATOM 4180 O O . ALA B 1 218 ? 6.141 22.594 10.383 1 95.12 218 ALA B O 1
ATOM 4181 N N . LYS B 1 219 ? 6.371 20.406 10.359 1 96.56 219 LYS B N 1
ATOM 4182 C CA . LYS B 1 219 ? 5.004 20.188 9.891 1 96.56 219 LYS B CA 1
ATOM 4183 C C . LYS B 1 219 ? 3.992 20.766 10.875 1 96.56 219 LYS B C 1
ATOM 4185 O O . LYS B 1 219 ? 3.104 21.531 10.484 1 96.56 219 LYS B O 1
ATOM 4190 N N . LEU B 1 220 ? 4.129 20.406 12.148 1 97.62 220 LEU B N 1
ATOM 4191 C CA . LEU B 1 220 ? 3.172 20.875 13.148 1 97.62 220 LEU B CA 1
ATOM 4192 C C . LEU B 1 220 ? 3.195 22.391 13.266 1 97.62 220 LEU B C 1
ATOM 4194 O O . LEU B 1 220 ? 2.145 23.016 13.383 1 97.62 220 LEU B O 1
ATOM 4198 N N . LYS B 1 221 ? 4.371 22.969 13.258 1 97.25 221 LYS B N 1
ATOM 4199 C CA . LYS B 1 221 ? 4.488 24.422 13.312 1 97.25 221 LYS B CA 1
ATOM 4200 C C . LYS B 1 221 ? 3.828 25.062 12.102 1 97.25 221 LYS B C 1
ATOM 4202 O O . LYS B 1 221 ? 3.111 26.062 12.234 1 97.25 221 LYS B O 1
ATOM 4207 N N . ALA B 1 222 ? 4.125 24.562 10.977 1 97.94 222 ALA B N 1
ATOM 4208 C CA . ALA B 1 222 ? 3.523 25.078 9.758 1 97.94 222 ALA B CA 1
ATOM 4209 C C . ALA B 1 222 ? 2.004 24.969 9.797 1 97.94 222 ALA B C 1
ATOM 4211 O O . ALA B 1 222 ? 1.295 25.891 9.383 1 97.94 222 ALA B O 1
ATOM 4212 N N . PHE B 1 223 ? 1.54 23.797 10.258 1 97.88 223 PHE B N 1
ATOM 4213 C CA . PHE B 1 223 ? 0.103 23.594 10.398 1 97.88 223 PHE B CA 1
ATOM 4214 C C . PHE B 1 223 ? -0.517 24.688 11.266 1 97.88 223 PHE B C 1
ATOM 4216 O O . PHE B 1 223 ? -1.546 25.266 10.914 1 97.88 223 PHE B O 1
ATOM 4223 N N . SER B 1 224 ? 0.1 25.062 12.312 1 97.5 224 SER B N 1
ATOM 4224 C CA . SER B 1 224 ? -0.445 26 13.289 1 97.5 224 SER B CA 1
ATOM 4225 C C . SER B 1 224 ? -0.491 27.422 12.719 1 97.5 224 SER B C 1
ATOM 4227 O O . SER B 1 224 ? -1.101 28.312 13.312 1 97.5 224 SER B O 1
ATOM 4229 N N . ARG B 1 225 ? 0.068 27.656 11.555 1 97.62 225 ARG B N 1
ATOM 4230 C CA . ARG B 1 225 ? 0.202 28.984 10.961 1 97.62 225 ARG B CA 1
ATOM 4231 C C . ARG B 1 225 ? -0.63 29.109 9.695 1 97.62 225 ARG B C 1
ATOM 4233 O O . ARG B 1 225 ? -0.45 30.047 8.914 1 97.62 225 ARG B O 1
ATOM 4240 N N . LEU B 1 226 ? -1.494 28.234 9.492 1 98 226 LEU B N 1
ATOM 4241 C CA . LEU B 1 226 ? -2.203 28.094 8.219 1 98 226 LEU B CA 1
ATOM 4242 C C . LEU B 1 226 ? -3.16 29.266 8.008 1 98 226 LEU B C 1
ATOM 4244 O O . LEU B 1 226 ? -3.846 29.688 8.938 1 98 226 LEU B O 1
ATOM 4248 N N . LYS B 1 227 ? -3.178 29.75 6.863 1 97.88 227 LYS B N 1
ATOM 4249 C CA . LYS B 1 227 ? -4.312 30.469 6.293 1 97.88 227 LYS B CA 1
ATOM 4250 C C . LYS B 1 227 ? -5.125 29.578 5.363 1 97.88 227 LYS B C 1
ATOM 4252 O O . LYS B 1 227 ? -4.566 28.906 4.484 1 97.88 227 LYS B O 1
ATOM 4257 N N . ILE B 1 228 ? -6.379 29.609 5.551 1 97.75 228 ILE B N 1
ATOM 4258 C CA . ILE B 1 228 ? -7.227 28.656 4.84 1 97.75 228 ILE B CA 1
ATOM 4259 C C . ILE B 1 228 ? -8.289 29.406 4.047 1 97.75 228 ILE B C 1
ATOM 4261 O O . ILE B 1 228 ? -8.852 30.391 4.523 1 97.75 228 ILE B O 1
ATOM 4265 N N . GLY B 1 229 ? -8.523 28.875 2.846 1 96.19 229 GLY B N 1
ATOM 4266 C CA . GLY B 1 229 ? -9.586 29.422 2.014 1 96.19 229 GLY B CA 1
ATOM 4267 C C . GLY B 1 229 ? -10.281 28.359 1.174 1 96.19 229 GLY B C 1
ATOM 4268 O O . GLY B 1 229 ? -9.891 27.203 1.186 1 96.19 229 GLY B O 1
ATOM 4269 N N . ARG B 1 230 ? -11.312 28.828 0.647 1 93.75 230 ARG B N 1
ATOM 4270 C CA . ARG B 1 230 ? -12.086 27.969 -0.25 1 93.75 230 ARG B CA 1
ATOM 4271 C C . ARG B 1 230 ? -12.359 28.688 -1.574 1 93.75 230 ARG B C 1
ATOM 4273 O O . ARG B 1 230 ? -12.617 29.891 -1.6 1 93.75 230 ARG B O 1
ATOM 4280 N N . ALA B 1 231 ? -12.211 27.859 -2.641 1 91.06 231 ALA B N 1
ATOM 4281 C CA . ALA B 1 231 ? -12.508 28.375 -3.979 1 91.06 231 ALA B CA 1
ATOM 4282 C C . ALA B 1 231 ? -13.312 27.359 -4.789 1 91.06 231 ALA B C 1
ATOM 4284 O O . ALA B 1 231 ? -13.227 26.156 -4.543 1 91.06 231 ALA B O 1
ATOM 4285 N N . CYS B 1 232 ? -14.109 27.781 -5.719 1 83.19 232 CYS B N 1
ATOM 4286 C CA . CYS B 1 232 ? -14.883 26.953 -6.637 1 83.19 232 CYS B CA 1
ATOM 4287 C C . CYS B 1 232 ? -15.734 25.953 -5.875 1 83.19 232 CYS B C 1
ATOM 4289 O O . CYS B 1 232 ? -15.797 24.781 -6.254 1 83.19 232 CYS B O 1
ATOM 4291 N N . SER B 1 233 ? -16.234 26.266 -4.801 1 79 233 SER B N 1
ATOM 4292 C CA . SER B 1 233 ? -17.156 25.516 -3.959 1 79 233 SER B CA 1
ATOM 4293 C C . SER B 1 233 ? -16.469 24.297 -3.352 1 79 233 SER B C 1
ATOM 4295 O O . SER B 1 233 ? -16.875 23.797 -2.301 1 79 233 SER B O 1
ATOM 4297 N N . GLU B 1 234 ? -15.375 23.812 -4.043 1 87.31 234 GLU B N 1
ATOM 4298 C CA . GLU B 1 234 ? -14.906 22.531 -3.531 1 87.31 234 GLU B CA 1
ATOM 4299 C C . GLU B 1 234 ? -13.398 22.547 -3.301 1 87.31 234 GLU B C 1
ATOM 4301 O O . GLU B 1 234 ? -12.852 21.656 -2.646 1 87.31 234 GLU B O 1
ATOM 4306 N N . LEU B 1 235 ? -12.742 23.531 -3.834 1 93.69 235 LEU B N 1
ATOM 4307 C CA . LEU B 1 235 ? -11.289 23.516 -3.703 1 93.69 235 LEU B CA 1
ATOM 4308 C C . LEU B 1 235 ? -10.859 24.188 -2.404 1 93.69 235 LEU B C 1
ATOM 4310 O O . LEU B 1 235 ? -11.297 25.312 -2.102 1 93.69 235 LEU B O 1
ATOM 4314 N N . LEU B 1 236 ? -10.023 23.578 -1.659 1 96.88 236 LEU B N 1
ATOM 4315 C CA . LEU B 1 236 ? -9.477 24.141 -0.424 1 96.88 236 LEU B CA 1
ATOM 4316 C C . LEU B 1 236 ? -8.055 24.656 -0.64 1 96.88 236 LEU B C 1
ATOM 4318 O O . LEU B 1 236 ? -7.215 23.953 -1.199 1 96.88 236 LEU B O 1
ATOM 4322 N N . ILE B 1 237 ? -7.855 25.859 -0.182 1 97.81 237 ILE B N 1
ATOM 4323 C CA . ILE B 1 237 ? -6.559 26.531 -0.274 1 97.81 237 ILE B CA 1
ATOM 4324 C C . ILE B 1 237 ? -5.914 26.594 1.108 1 97.81 237 ILE B C 1
ATOM 4326 O O . ILE B 1 237 ? -6.574 26.938 2.092 1 97.81 237 ILE B O 1
ATOM 4330 N N . ALA B 1 238 ? -4.715 26.188 1.194 1 98.56 238 ALA B N 1
ATOM 4331 C CA . ALA B 1 238 ? -3.943 26.281 2.432 1 98.56 238 ALA B CA 1
ATOM 4332 C C . ALA B 1 238 ? -2.574 26.906 2.176 1 98.56 238 ALA B C 1
ATOM 4334 O O . ALA B 1 238 ? -1.797 26.406 1.361 1 98.56 238 ALA B O 1
ATOM 4335 N N . VAL B 1 239 ? -2.275 28.031 2.842 1 98.69 239 VAL B N 1
ATOM 4336 C CA . VAL B 1 239 ? -0.985 28.703 2.709 1 98.69 239 VAL B CA 1
ATOM 4337 C C . VAL B 1 239 ? -0.347 28.875 4.086 1 98.69 239 VAL B C 1
ATOM 4339 O O . VAL B 1 239 ? -1.032 29.188 5.059 1 98.69 239 VAL B O 1
ATOM 4342 N N . THR B 1 240 ? 0.906 28.641 4.152 1 98.56 240 THR B N 1
ATOM 4343 C CA . THR B 1 240 ? 1.624 28.734 5.418 1 98.56 240 THR B CA 1
ATOM 4344 C C . THR B 1 240 ? 3.062 29.188 5.191 1 98.56 240 THR B C 1
ATOM 4346 O O . THR B 1 240 ? 3.439 29.531 4.07 1 98.56 240 THR B O 1
ATOM 4349 N N . HIS B 1 241 ? 3.775 29.406 6.324 1 98.25 241 HIS B N 1
ATOM 4350 C CA . HIS B 1 241 ? 5.199 29.734 6.277 1 98.25 241 HIS B CA 1
ATOM 4351 C C . HIS B 1 241 ? 5.988 28.891 7.273 1 98.25 241 HIS B C 1
ATOM 4353 O O . HIS B 1 241 ? 5.441 28.453 8.289 1 98.25 241 HIS B O 1
ATOM 4359 N N . ILE B 1 242 ? 7.223 28.625 6.934 1 96.25 242 ILE B N 1
ATOM 4360 C CA . ILE B 1 242 ? 8.055 27.766 7.758 1 96.25 242 ILE B CA 1
ATOM 4361 C C . ILE B 1 242 ? 9.531 28.031 7.457 1 96.25 242 ILE B C 1
ATOM 4363 O O . ILE B 1 242 ? 9.867 28.609 6.426 1 96.25 242 ILE B O 1
ATOM 4367 N N . GLY B 1 243 ? 10.328 27.656 8.438 1 92.75 243 GLY B N 1
ATOM 4368 C CA . GLY B 1 243 ? 11.758 27.922 8.289 1 92.75 243 GLY B CA 1
ATOM 4369 C C . GLY B 1 243 ? 12.438 26.938 7.348 1 92.75 243 GLY B C 1
ATOM 4370 O O . GLY B 1 243 ? 13.453 27.266 6.734 1 92.75 243 GLY B O 1
ATOM 4371 N N . SER B 1 244 ? 11.984 25.766 7.375 1 90.19 244 SER B N 1
ATOM 4372 C CA . SER B 1 244 ? 12.578 24.703 6.551 1 90.19 244 SER B CA 1
ATOM 4373 C C . SER B 1 244 ? 11.539 23.656 6.184 1 90.19 244 SER B C 1
ATOM 4375 O O . SER B 1 244 ? 10.438 23.625 6.734 1 90.19 244 SER B O 1
ATOM 4377 N N . PHE B 1 245 ? 11.812 22.875 5.113 1 92.94 245 PHE B N 1
ATOM 4378 C CA . PHE B 1 245 ? 11.016 21.734 4.691 1 92.94 245 PHE B CA 1
ATOM 4379 C C . PHE B 1 245 ? 9.734 22.188 4.004 1 92.94 245 PHE B C 1
ATOM 4381 O O . PHE B 1 245 ? 8.688 21.562 4.156 1 92.94 245 PHE B O 1
ATOM 4388 N N . GLU B 1 246 ? 9.789 23.312 3.344 1 94.56 246 GLU B N 1
ATOM 4389 C CA . GLU B 1 246 ? 8.586 23.891 2.762 1 94.56 246 GLU B CA 1
ATOM 4390 C C . GLU B 1 246 ? 7.953 22.953 1.738 1 94.56 246 GLU B C 1
ATOM 4392 O O . GLU B 1 246 ? 6.73 22.891 1.617 1 94.56 246 GLU B O 1
ATOM 4397 N N . SER B 1 247 ? 8.734 22.172 0.989 1 92.5 247 SER B N 1
ATOM 4398 C CA . SER B 1 247 ? 8.188 21.25 -0.002 1 92.5 247 SER B CA 1
ATOM 4399 C C . SER B 1 247 ? 7.445 20.094 0.665 1 92.5 247 SER B C 1
ATOM 4401 O O . SER B 1 247 ? 6.371 19.688 0.207 1 92.5 247 SER B O 1
ATOM 4403 N N . ASP B 1 248 ? 8.016 19.578 1.722 1 91.19 248 ASP B N 1
ATOM 4404 C CA . ASP B 1 248 ? 7.402 18.5 2.467 1 91.19 248 ASP B CA 1
ATOM 4405 C C . ASP B 1 248 ? 6.098 18.938 3.123 1 91.19 248 ASP B C 1
ATOM 4407 O O . ASP B 1 248 ? 5.117 18.203 3.145 1 91.19 248 ASP B O 1
ATOM 4411 N N . VAL B 1 249 ? 6.148 20.141 3.654 1 96.25 249 VAL B N 1
ATOM 4412 C CA . VAL B 1 249 ? 4.977 20.703 4.324 1 96.25 249 VAL B CA 1
ATOM 4413 C C . VAL B 1 249 ? 3.838 20.875 3.32 1 96.25 249 VAL B C 1
ATOM 4415 O O . VAL B 1 249 ? 2.701 20.469 3.592 1 96.25 249 VAL B O 1
ATOM 4418 N N . ALA B 1 250 ? 4.145 21.438 2.178 1 96.75 250 ALA B N 1
ATOM 4419 C CA . ALA B 1 250 ? 3.119 21.641 1.157 1 96.75 250 ALA B CA 1
ATOM 4420 C C . ALA B 1 250 ? 2.527 20.297 0.716 1 96.75 250 ALA B C 1
ATOM 4422 O O . ALA B 1 250 ? 1.312 20.188 0.541 1 96.75 250 ALA B O 1
ATOM 4423 N N . LYS B 1 251 ? 3.357 19.359 0.526 1 92.12 251 LYS B N 1
ATOM 4424 C CA . LYS B 1 251 ? 2.896 18.031 0.132 1 92.12 251 LYS B CA 1
ATOM 4425 C C . LYS B 1 251 ? 1.987 17.422 1.198 1 92.12 251 LYS B C 1
ATOM 4427 O O . LYS B 1 251 ? 0.946 16.859 0.878 1 92.12 251 LYS B O 1
ATOM 4432 N N . SER B 1 252 ? 2.414 17.516 2.457 1 92.69 252 SER B N 1
ATOM 4433 C CA . SER B 1 252 ? 1.631 16.969 3.561 1 92.69 252 SER B CA 1
ATOM 4434 C C . SER B 1 252 ? 0.235 17.578 3.604 1 92.69 252 SER B C 1
ATOM 4436 O O . SER B 1 252 ? -0.744 16.891 3.896 1 92.69 252 SER B O 1
ATOM 4438 N N . LEU B 1 253 ? 0.147 18.844 3.367 1 96.06 253 LEU B N 1
ATOM 4439 C CA . LEU B 1 253 ? -1.135 19.531 3.387 1 96.06 253 LEU B CA 1
ATOM 4440 C C . LEU B 1 253 ? -2.059 19 2.297 1 96.06 253 LEU B C 1
ATOM 4442 O O . LEU B 1 253 ? -3.258 18.828 2.527 1 96.06 253 LEU B O 1
ATOM 4446 N N . VAL B 1 254 ? -1.514 18.797 1.143 1 93.88 254 VAL B N 1
ATOM 4447 C CA . VAL B 1 254 ? -2.322 18.266 0.046 1 93.88 254 VAL B CA 1
ATOM 4448 C C . VAL B 1 254 ? -2.709 16.812 0.332 1 93.88 254 VAL B C 1
ATOM 4450 O O . VAL B 1 254 ? -3.846 16.406 0.077 1 93.88 254 VAL B O 1
ATOM 4453 N N . ASP B 1 255 ? -1.752 16.125 0.862 1 87.5 255 ASP B N 1
ATOM 4454 C CA . ASP B 1 255 ? -2.025 14.727 1.193 1 87.5 255 ASP B CA 1
ATOM 4455 C C . ASP B 1 255 ? -3.166 14.617 2.203 1 87.5 255 ASP B C 1
ATOM 4457 O O . ASP B 1 255 ? -3.943 13.656 2.166 1 87.5 255 ASP B O 1
ATOM 4461 N N . GLU B 1 256 ? -3.223 15.586 3.062 1 89.88 256 GLU B N 1
ATOM 4462 C CA . GLU B 1 256 ? -4.199 15.5 4.145 1 89.88 256 GLU B CA 1
ATOM 4463 C C . GLU B 1 256 ? -5.531 16.125 3.729 1 89.88 256 GLU B C 1
ATOM 4465 O O . GLU B 1 256 ? -6.598 15.578 4.031 1 89.88 256 GLU B O 1
ATOM 4470 N N . ALA B 1 257 ? -5.422 17.312 3.029 1 93.5 257 ALA B N 1
ATOM 4471 C CA . ALA B 1 257 ? -6.73 17.953 2.979 1 93.5 257 ALA B CA 1
ATOM 4472 C C . ALA B 1 257 ? -6.781 19.016 1.875 1 93.5 257 ALA B C 1
ATOM 4474 O O . ALA B 1 257 ? -7.793 19.156 1.183 1 93.5 257 ALA B O 1
ATOM 4475 N N . ALA B 1 258 ? -5.734 19.719 1.624 1 96.69 258 ALA B N 1
ATOM 4476 C CA . ALA B 1 258 ? -5.758 20.875 0.744 1 96.69 258 ALA B CA 1
ATOM 4477 C C . ALA B 1 258 ? -5.758 20.453 -0.723 1 96.69 258 ALA B C 1
ATOM 4479 O O . ALA B 1 258 ? -5.262 19.375 -1.067 1 96.69 258 ALA B O 1
ATOM 4480 N N . ASP B 1 259 ? -6.332 21.312 -1.542 1 95.31 259 ASP B N 1
ATOM 4481 C CA . ASP B 1 259 ? -6.277 21.109 -2.986 1 95.31 259 ASP B CA 1
ATOM 4482 C C . ASP B 1 259 ? -5.188 21.969 -3.625 1 95.31 259 ASP B C 1
ATOM 4484 O O . ASP B 1 259 ? -4.629 21.594 -4.66 1 95.31 259 ASP B O 1
ATOM 4488 N N . VAL B 1 260 ? -5 23.094 -3.027 1 97.19 260 VAL B N 1
ATOM 4489 C CA . VAL B 1 260 ? -3.883 23.969 -3.359 1 97.19 260 VAL B CA 1
ATOM 4490 C C . VAL B 1 260 ? -3.131 24.359 -2.086 1 97.19 260 VAL B C 1
ATOM 4492 O O . VAL B 1 260 ? -3.697 24.984 -1.192 1 97.19 260 VAL B O 1
ATOM 4495 N N . ALA B 1 261 ? -1.906 23.953 -2.014 1 98.56 261 ALA B N 1
ATOM 4496 C CA . ALA B 1 261 ? -1.099 24.25 -0.832 1 98.56 261 ALA B CA 1
ATOM 4497 C C . ALA B 1 261 ? 0.169 25.016 -1.207 1 98.56 261 ALA B C 1
ATOM 4499 O O . ALA B 1 261 ? 0.801 24.719 -2.225 1 98.56 261 ALA B O 1
ATOM 4500 N N . VAL B 1 262 ? 0.519 26.047 -0.426 1 98.69 262 VAL B N 1
ATOM 4501 C CA . VAL B 1 262 ? 1.761 26.797 -0.582 1 98.69 262 VAL B CA 1
ATOM 4502 C C . VAL B 1 262 ? 2.461 26.922 0.77 1 98.69 262 VAL B C 1
ATOM 4504 O O . VAL B 1 262 ? 1.854 27.344 1.754 1 98.69 262 VAL B O 1
ATOM 4507 N N . ALA B 1 263 ? 3.648 26.547 0.849 1 98.69 263 ALA B N 1
ATOM 4508 C CA . ALA B 1 263 ? 4.496 26.766 2.018 1 98.69 263 ALA B CA 1
ATOM 4509 C C . ALA B 1 263 ? 5.648 27.719 1.686 1 98.69 263 ALA B C 1
ATOM 4511 O O . ALA B 1 263 ? 6.426 27.453 0.764 1 98.69 263 ALA B O 1
ATOM 4512 N N . VAL B 1 264 ? 5.75 28.828 2.467 1 98.44 264 VAL B N 1
ATOM 4513 C CA . VAL B 1 264 ? 6.738 29.859 2.223 1 98.44 264 VAL B CA 1
ATOM 4514 C C . VAL B 1 264 ? 7.902 29.719 3.203 1 98.44 264 VAL B C 1
ATOM 4516 O O . VAL B 1 264 ? 7.691 29.609 4.414 1 98.44 264 VAL B O 1
ATOM 4519 N N . ALA B 1 265 ? 9.031 29.656 2.682 1 96.38 265 ALA B N 1
ATOM 4520 C CA . ALA B 1 265 ? 10.234 29.641 3.506 1 96.38 265 ALA B CA 1
ATOM 4521 C C . ALA B 1 265 ? 11.133 30.844 3.199 1 96.38 265 ALA B C 1
ATOM 4523 O O . ALA B 1 265 ? 11.258 31.25 2.041 1 96.38 265 ALA B O 1
ATOM 4524 N N . GLU B 1 266 ? 11.625 31.359 4.301 1 93.31 266 GLU B N 1
ATOM 4525 C CA . GLU B 1 266 ? 12.594 32.438 4.141 1 93.31 266 GLU B CA 1
ATOM 4526 C C . GLU B 1 266 ? 14.016 31.891 4.043 1 93.31 266 GLU B C 1
ATOM 4528 O O . GLU B 1 266 ? 14.445 31.109 4.887 1 93.31 266 GLU B O 1
ATOM 4533 N N . ARG B 1 267 ? 14.648 32.25 2.992 1 85.56 267 ARG B N 1
ATOM 4534 C CA . ARG B 1 267 ? 16.047 31.875 2.803 1 85.56 267 ARG B CA 1
ATOM 4535 C C . ARG B 1 267 ? 16.953 33.125 2.832 1 85.56 267 ARG B C 1
ATOM 4537 O O . ARG B 1 267 ? 16.484 34.219 3.143 1 85.56 267 ARG B O 1
ATOM 4544 N N . THR B 1 268 ? 18.219 33 2.697 1 79.81 268 THR B N 1
ATOM 4545 C CA . THR B 1 268 ? 19.188 34.062 2.852 1 79.81 268 THR B CA 1
ATOM 4546 C C . THR B 1 268 ? 18.859 35.219 1.907 1 79.81 268 THR B C 1
ATOM 4548 O O . THR B 1 268 ? 18.953 36.375 2.293 1 79.81 268 THR B O 1
ATOM 4551 N N . SER B 1 269 ? 18.359 35 0.657 1 84.12 269 SER B N 1
ATOM 4552 C CA . SER B 1 269 ? 18.219 36.094 -0.307 1 84.12 269 SER B CA 1
ATOM 4553 C C . SER B 1 269 ? 16.844 36.094 -0.955 1 84.12 269 SER B C 1
ATOM 4555 O O . SER B 1 269 ? 16.547 36.938 -1.815 1 84.12 269 SER B O 1
ATOM 4557 N N . GLU B 1 270 ? 16.016 35.188 -0.511 1 90.94 270 GLU B N 1
ATOM 4558 C CA . GLU B 1 270 ? 14.734 35.062 -1.208 1 90.94 270 GLU B CA 1
ATOM 4559 C C . GLU B 1 270 ? 13.703 34.344 -0.351 1 90.94 270 GLU B C 1
ATOM 4561 O O . GLU B 1 270 ? 14.047 33.781 0.696 1 90.94 270 GLU B O 1
ATOM 4566 N N . PHE B 1 271 ? 12.492 34.531 -0.799 1 96.31 271 PHE B N 1
ATOM 4567 C CA . PHE B 1 271 ? 11.43 33.625 -0.33 1 96.31 271 PHE B CA 1
ATOM 4568 C C . PHE B 1 271 ? 11.234 32.469 -1.293 1 96.31 271 PHE B C 1
ATOM 4570 O O . PHE B 1 271 ? 11.148 32.656 -2.506 1 96.31 271 PHE B O 1
ATOM 4577 N N . ARG B 1 272 ? 11.25 31.328 -0.791 1 95.38 272 ARG B N 1
ATOM 4578 C CA . ARG B 1 272 ? 10.906 30.141 -1.571 1 95.38 272 ARG B CA 1
ATOM 4579 C C . ARG B 1 272 ? 9.469 29.703 -1.304 1 95.38 272 ARG B C 1
ATOM 4581 O O . ARG B 1 272 ? 9.094 29.484 -0.153 1 95.38 272 ARG B O 1
ATOM 4588 N N . LEU B 1 273 ? 8.719 29.641 -2.338 1 97.69 273 LEU B N 1
ATOM 4589 C CA . LEU B 1 273 ? 7.328 29.203 -2.225 1 97.69 273 LEU B CA 1
ATOM 4590 C C . LEU B 1 273 ? 7.125 27.844 -2.877 1 97.69 273 LEU B C 1
ATOM 4592 O O . LEU B 1 273 ? 7.18 27.719 -4.102 1 97.69 273 LEU B O 1
ATOM 4596 N N . SER B 1 274 ? 6.93 26.859 -2.084 1 97.62 274 SER B N 1
ATOM 4597 C CA . SER B 1 274 ? 6.621 25.531 -2.594 1 97.62 274 SER B CA 1
ATOM 4598 C C . SER B 1 274 ? 5.121 25.359 -2.826 1 97.62 274 SER B C 1
ATOM 4600 O O . SER B 1 274 ? 4.32 25.562 -1.914 1 97.62 274 SER B O 1
ATOM 4602 N N . VAL B 1 275 ? 4.762 24.953 -4.008 1 97.69 275 VAL B N 1
ATOM 4603 C CA . VAL B 1 275 ? 3.357 24.812 -4.383 1 97.69 275 VAL B CA 1
ATOM 4604 C C . VAL B 1 275 ? 3.055 23.344 -4.672 1 97.69 275 VAL B C 1
ATOM 4606 O O . VAL B 1 275 ? 3.812 22.672 -5.379 1 97.69 275 VAL B O 1
ATOM 4609 N N . ARG B 1 276 ? 1.981 22.828 -4.105 1 96 276 ARG B N 1
ATOM 4610 C CA . ARG B 1 276 ? 1.455 21.516 -4.414 1 96 276 ARG B CA 1
ATOM 4611 C C . ARG B 1 276 ? -0.042 21.562 -4.699 1 96 276 ARG B C 1
ATOM 4613 O O . ARG B 1 276 ? -0.757 22.391 -4.129 1 96 276 ARG B O 1
ATOM 4620 N N . VAL B 1 277 ? -0.465 20.766 -5.582 1 94.62 277 VAL B N 1
ATOM 4621 C CA . VAL B 1 277 ? -1.895 20.734 -5.875 1 94.62 277 VAL B CA 1
ATOM 4622 C C . VAL B 1 277 ? -2.398 19.297 -5.871 1 94.62 277 VAL B C 1
ATOM 4624 O O . VAL B 1 277 ? -1.641 18.359 -6.156 1 94.62 277 VAL B O 1
ATOM 4627 N N . SER B 1 278 ? -3.6 19.109 -5.555 1 90.25 278 SER B N 1
ATOM 4628 C CA . SER B 1 278 ? -4.238 17.812 -5.469 1 90.25 278 SER B CA 1
ATOM 4629 C C . SER B 1 278 ? -4.719 17.328 -6.836 1 90.25 278 SER B C 1
ATOM 4631 O O . SER B 1 278 ? -4.82 18.125 -7.773 1 90.25 278 SER B O 1
ATOM 4633 N N . PRO B 1 279 ? -5.012 16.078 -6.949 1 82.5 279 PRO B N 1
ATOM 4634 C CA . PRO B 1 279 ? -5.621 15.586 -8.188 1 82.5 279 PRO B CA 1
ATOM 4635 C C . PRO B 1 279 ? -6.93 16.297 -8.523 1 82.5 279 PRO B C 1
ATOM 4637 O O . PRO B 1 279 ? -7.215 16.547 -9.695 1 82.5 279 PRO B O 1
ATOM 4640 N N . LEU B 1 280 ? -7.742 16.594 -7.508 1 83.12 280 LEU B N 1
ATOM 4641 C CA . LEU B 1 280 ? -8.984 17.312 -7.73 1 83.12 280 LEU B CA 1
ATOM 4642 C C . LEU B 1 280 ? -8.719 18.672 -8.367 1 83.12 280 LEU B C 1
ATOM 4644 O O . LEU B 1 280 ? -9.43 19.094 -9.281 1 83.12 280 LEU B O 1
ATOM 4648 N N . ALA B 1 281 ? -7.766 19.375 -7.938 1 90.62 281 ALA B N 1
ATOM 4649 C CA . ALA B 1 281 ? -7.395 20.672 -8.508 1 90.62 281 ALA B CA 1
ATOM 4650 C C . ALA B 1 281 ? -6.945 20.516 -9.961 1 90.62 281 ALA B C 1
ATOM 4652 O O . ALA B 1 281 ? -7.289 21.344 -10.812 1 90.62 281 ALA B O 1
ATOM 4653 N N . LEU B 1 282 ? -6.16 19.5 -10.188 1 85.56 282 LEU B N 1
ATOM 4654 C CA . LEU B 1 282 ? -5.699 19.234 -11.547 1 85.56 282 LEU B CA 1
ATOM 4655 C C . LEU B 1 282 ? -6.879 19.016 -12.492 1 85.56 282 LEU B C 1
ATOM 4657 O O . LEU B 1 282 ? -6.879 19.516 -13.617 1 85.56 282 LEU B O 1
ATOM 4661 N N . GLU B 1 283 ? -7.781 18.25 -12.016 1 80.31 283 GLU B N 1
ATOM 4662 C CA . GLU B 1 283 ? -8.977 17.984 -12.797 1 80.31 283 GLU B CA 1
ATOM 4663 C C . GLU B 1 283 ? -9.719 19.266 -13.141 1 80.31 283 GLU B C 1
ATOM 4665 O O . GLU B 1 283 ? -10.391 19.344 -14.172 1 80.31 283 GLU B O 1
ATOM 4670 N N . LYS B 1 284 ? -9.586 20.266 -12.32 1 86 284 LYS B N 1
ATOM 4671 C CA . LYS B 1 284 ? -10.266 21.547 -12.523 1 86 284 LYS B CA 1
ATOM 4672 C C . LYS B 1 284 ? -9.375 22.531 -13.281 1 86 284 LYS B C 1
ATOM 4674 O O . LYS B 1 284 ? -9.695 23.719 -13.398 1 86 284 LYS B O 1
ATOM 4679 N N . GLY B 1 285 ? -8.203 22.016 -13.68 1 87.31 285 GLY B N 1
ATOM 4680 C CA . GLY B 1 285 ? -7.336 22.812 -14.531 1 87.31 285 GLY B CA 1
ATOM 4681 C C . GLY B 1 285 ? -6.34 23.656 -13.75 1 87.31 285 GLY B C 1
ATOM 4682 O O . GLY B 1 285 ? -5.707 24.562 -14.297 1 87.31 285 GLY B O 1
ATOM 4683 N N . VAL B 1 286 ? -6.281 23.438 -12.531 1 92.75 286 VAL B N 1
ATOM 4684 C CA . VAL B 1 286 ? -5.336 24.156 -11.68 1 92.75 286 VAL B CA 1
ATOM 4685 C C . VAL B 1 286 ? -4.051 23.359 -11.539 1 92.75 286 VAL B C 1
ATOM 4687 O O . VAL B 1 286 ? -4.074 22.203 -11.094 1 92.75 286 VAL B O 1
ATOM 4690 N N . THR B 1 287 ? -2.932 23.922 -11.906 1 90.94 287 THR B N 1
ATOM 4691 C CA . THR B 1 287 ? -1.657 23.219 -11.781 1 90.94 287 THR B CA 1
ATOM 4692 C C . THR B 1 287 ? -0.713 23.984 -10.852 1 90.94 287 THR B C 1
ATOM 4694 O O . THR B 1 287 ? -0.807 25.203 -10.734 1 90.94 287 THR B O 1
ATOM 4697 N N . ALA B 1 288 ? 0.198 23.234 -10.25 1 94.06 288 ALA B N 1
ATOM 4698 C CA . ALA B 1 288 ? 1.184 23.859 -9.367 1 94.06 288 ALA B CA 1
ATOM 4699 C C . ALA B 1 288 ? 2.115 24.781 -10.141 1 94.06 288 ALA B C 1
ATOM 4701 O O . ALA B 1 288 ? 2.492 25.844 -9.648 1 94.06 288 ALA B O 1
ATOM 4702 N N . ARG B 1 289 ? 2.453 24.312 -11.312 1 89.5 289 ARG B N 1
ATOM 4703 C CA . ARG B 1 289 ? 3.307 25.125 -12.18 1 89.5 289 ARG B CA 1
ATOM 4704 C C . ARG B 1 289 ? 2.668 26.469 -12.461 1 89.5 289 ARG B C 1
ATOM 4706 O O . ARG B 1 289 ? 3.332 27.516 -12.383 1 89.5 289 ARG B O 1
ATOM 4713 N N . ALA B 1 290 ? 1.401 26.5 -12.789 1 94 290 ALA B N 1
ATOM 4714 C CA . ALA B 1 290 ? 0.689 27.734 -13.102 1 94 290 ALA B CA 1
ATOM 4715 C C . ALA B 1 290 ? 0.624 28.656 -11.891 1 94 290 ALA B C 1
ATOM 4717 O O . ALA B 1 290 ? 0.783 29.875 -12.023 1 94 290 ALA B O 1
ATOM 4718 N N . ILE B 1 291 ? 0.381 28.156 -10.75 1 96.88 291 ILE B N 1
ATOM 4719 C CA . ILE B 1 291 ? 0.308 28.938 -9.516 1 96.88 291 ILE B CA 1
ATOM 4720 C C . ILE B 1 291 ? 1.681 29.531 -9.195 1 96.88 291 ILE B C 1
ATOM 4722 O O . ILE B 1 291 ? 1.798 30.719 -8.875 1 96.88 291 ILE B O 1
ATOM 4726 N N . ALA B 1 292 ? 2.693 28.688 -9.297 1 95.75 292 ALA B N 1
ATOM 4727 C CA . ALA B 1 292 ? 4.051 29.141 -9.023 1 95.75 292 ALA B CA 1
ATOM 4728 C C . ALA B 1 292 ? 4.449 30.266 -9.969 1 95.75 292 ALA B C 1
ATOM 4730 O O . ALA B 1 292 ? 5.039 31.266 -9.539 1 95.75 292 ALA B O 1
ATOM 4731 N N . SER B 1 293 ? 4.129 30.047 -11.188 1 94.44 293 SER B N 1
ATOM 4732 C CA . SER B 1 293 ? 4.445 31.062 -12.195 1 94.44 293 SER B CA 1
ATOM 4733 C C . SER B 1 293 ? 3.693 32.344 -11.93 1 94.44 293 SER B C 1
ATOM 4735 O O . SER B 1 293 ? 4.258 33.438 -12.062 1 94.44 293 SER B O 1
ATOM 4737 N N . MET B 1 294 ? 2.447 32.281 -11.594 1 95.62 294 MET B N 1
ATOM 4738 C CA . MET B 1 294 ? 1.628 33.438 -11.281 1 95.62 294 MET B CA 1
ATOM 4739 C C . MET B 1 294 ? 2.207 34.219 -10.102 1 95.62 294 MET B C 1
ATOM 4741 O O . MET B 1 294 ? 2.287 35.438 -10.133 1 95.62 294 MET B O 1
ATOM 4745 N N . LEU B 1 295 ? 2.605 33.531 -9.086 1 97 295 LEU B N 1
ATOM 4746 C CA . LEU B 1 295 ? 3.203 34.156 -7.91 1 97 295 LEU B CA 1
ATOM 4747 C C . LEU B 1 295 ? 4.508 34.875 -8.273 1 97 295 LEU B C 1
ATOM 4749 O O . LEU B 1 295 ? 4.75 36 -7.84 1 97 295 LEU B O 1
ATOM 4753 N N . ALA B 1 296 ? 5.297 34.156 -9.039 1 94.25 296 ALA B N 1
ATOM 4754 C CA . ALA B 1 296 ? 6.582 34.719 -9.445 1 94.25 296 ALA B CA 1
ATOM 4755 C C . ALA B 1 296 ? 6.387 36 -10.281 1 94.25 296 ALA B C 1
ATOM 4757 O O . ALA B 1 296 ? 7.086 37 -10.086 1 94.25 296 ALA B O 1
ATOM 4758 N N . GLU B 1 297 ? 5.5 35.875 -11.188 1 95.06 297 GLU B N 1
ATOM 4759 C CA . GLU B 1 297 ? 5.219 37 -12.047 1 95.06 297 GLU B CA 1
ATOM 4760 C C . GLU B 1 297 ? 4.727 38.188 -11.234 1 95.06 297 GLU B C 1
ATOM 4762 O O . GLU B 1 297 ? 5.18 39.344 -11.445 1 95.06 297 GLU B O 1
ATOM 4767 N N . LYS B 1 298 ? 3.838 38.031 -10.359 1 97.12 298 LYS B N 1
ATOM 4768 C CA . LYS B 1 298 ? 3.221 39.094 -9.57 1 97.12 298 LYS B CA 1
ATOM 4769 C C . LYS B 1 298 ? 4.238 39.75 -8.648 1 97.12 298 LYS B C 1
ATOM 4771 O O . LYS B 1 298 ? 4.176 40.969 -8.398 1 97.12 298 LYS B O 1
ATOM 4776 N N . PHE B 1 299 ? 5.211 39 -8.125 1 96.69 299 PHE B N 1
ATOM 4777 C CA . PHE B 1 299 ? 6.047 39.5 -7.047 1 96.69 299 PHE B CA 1
ATOM 4778 C C . PHE B 1 299 ? 7.492 39.656 -7.508 1 96.69 299 PHE B C 1
ATOM 4780 O O . PHE B 1 299 ? 8.391 39.906 -6.695 1 96.69 299 PHE B O 1
ATOM 4787 N N . GLY B 1 300 ? 7.711 39.469 -8.789 1 93.06 300 GLY B N 1
ATOM 4788 C CA . GLY B 1 300 ? 9.008 39.781 -9.367 1 93.06 300 GLY B CA 1
ATOM 4789 C C . GLY B 1 300 ? 10.031 38.656 -9.164 1 93.06 300 GLY B C 1
ATOM 4790 O O . GLY B 1 300 ? 11.172 38.938 -8.789 1 93.06 300 GLY B O 1
ATOM 4791 N N . GLY B 1 301 ? 9.672 37.406 -9.344 1 92.94 301 GLY B N 1
ATOM 4792 C CA . GLY B 1 301 ? 10.578 36.281 -9.188 1 92.94 301 GLY B CA 1
ATOM 4793 C C . GLY B 1 301 ? 10.516 35.312 -10.344 1 92.94 301 GLY B C 1
ATOM 4794 O O . GLY B 1 301 ? 10.242 35.719 -11.484 1 92.94 301 GLY B O 1
ATOM 4795 N N . GLU B 1 302 ? 10.945 34.094 -10.086 1 91 302 GLU B N 1
ATOM 4796 C CA . GLU B 1 302 ? 10.891 33 -11.039 1 91 302 GLU B CA 1
ATOM 4797 C C . GLU B 1 302 ? 10.141 31.797 -10.453 1 91 302 GLU B C 1
ATOM 4799 O O . GLU B 1 302 ? 10.266 31.5 -9.266 1 91 302 GLU B O 1
ATOM 4804 N N . GLY B 1 303 ? 9.328 31.297 -11.32 1 89.38 303 GLY B N 1
ATOM 4805 C CA . GLY B 1 303 ? 8.555 30.172 -10.828 1 89.38 303 GLY B CA 1
ATOM 4806 C C . GLY B 1 303 ? 8.18 29.188 -11.922 1 89.38 303 GLY B C 1
ATOM 4807 O O . GLY B 1 303 ? 8.07 29.562 -13.094 1 89.38 303 GLY B O 1
ATOM 4808 N N . GLY B 1 304 ? 7.957 27.984 -11.57 1 88.88 304 GLY B N 1
ATOM 4809 C CA . GLY B 1 304 ? 7.59 26.906 -12.477 1 88.88 304 GLY B CA 1
ATOM 4810 C C . GLY B 1 304 ? 7.516 25.562 -11.797 1 88.88 304 GLY B C 1
ATOM 4811 O O . GLY B 1 304 ? 7.191 25.469 -10.609 1 88.88 304 GLY B O 1
ATOM 4812 N N . GLY B 1 305 ? 7.598 24.484 -12.539 1 86.94 305 GLY B N 1
ATOM 4813 C CA . GLY B 1 305 ? 7.559 23.141 -11.992 1 86.94 305 GLY B CA 1
ATOM 4814 C C . GLY B 1 305 ? 6.684 22.188 -12.789 1 86.94 305 GLY B C 1
ATOM 4815 O O . GLY B 1 305 ? 6.605 22.297 -14.016 1 86.94 305 GLY B O 1
ATOM 4816 N N . HIS B 1 306 ? 6.156 21.234 -12.148 1 84.62 306 HIS B N 1
ATOM 4817 C CA . HIS B 1 306 ? 5.293 20.219 -12.75 1 84.62 306 HIS B CA 1
ATOM 4818 C C . HIS B 1 306 ? 3.838 20.438 -12.352 1 84.62 306 HIS B C 1
ATOM 4820 O O . HIS B 1 306 ? 3.518 21.375 -11.633 1 84.62 306 HIS B O 1
ATOM 4826 N N . ASP B 1 307 ? 3.012 19.641 -12.914 1 83.69 307 ASP B N 1
ATOM 4827 C CA . ASP B 1 307 ? 1.58 19.797 -12.68 1 83.69 307 ASP B CA 1
ATOM 4828 C C . ASP B 1 307 ? 1.253 19.703 -11.188 1 83.69 307 ASP B C 1
ATOM 4830 O O . ASP B 1 307 ? 0.437 20.469 -10.68 1 83.69 307 ASP B O 1
ATOM 4834 N N . GLU B 1 308 ? 1.9 18.828 -10.461 1 87.62 308 GLU B N 1
ATOM 4835 C CA . GLU B 1 308 ? 1.524 18.578 -9.07 1 87.62 308 GLU B CA 1
ATOM 4836 C C . GLU B 1 308 ? 2.469 19.281 -8.102 1 87.62 308 GLU B C 1
ATOM 4838 O O . GLU B 1 308 ? 2.172 19.406 -6.914 1 87.62 308 GLU B O 1
ATOM 4843 N N . ALA B 1 309 ? 3.615 19.734 -8.664 1 89.44 309 ALA B N 1
ATOM 4844 C CA . ALA B 1 309 ? 4.648 20.328 -7.82 1 89.44 309 ALA B CA 1
ATOM 4845 C C . ALA B 1 309 ? 5.32 21.5 -8.516 1 89.44 309 ALA B C 1
ATOM 4847 O O . ALA B 1 309 ? 5.863 21.359 -9.617 1 89.44 309 ALA B O 1
ATOM 4848 N N . GLY B 1 310 ? 5.23 22.688 -7.867 1 91.06 310 GLY B N 1
ATOM 4849 C CA . GLY B 1 310 ? 5.863 23.891 -8.383 1 91.06 310 GLY B CA 1
ATOM 4850 C C . GLY B 1 310 ? 6.66 24.641 -7.332 1 91.06 310 GLY B C 1
ATOM 4851 O O . GLY B 1 310 ? 6.574 24.328 -6.141 1 91.06 310 GLY B O 1
ATOM 4852 N N . MET B 1 311 ? 7.434 25.547 -7.816 1 91.81 311 MET B N 1
ATOM 4853 C CA . MET B 1 311 ? 8.25 26.391 -6.941 1 91.81 311 MET B CA 1
ATOM 4854 C C . MET B 1 311 ? 8.375 27.797 -7.504 1 91.81 311 MET B C 1
ATOM 4856 O O . MET B 1 311 ? 8.469 27.984 -8.719 1 91.81 311 MET B O 1
ATOM 4860 N N . ALA B 1 312 ? 8.281 28.734 -6.656 1 94.56 312 ALA B N 1
ATOM 4861 C CA . ALA B 1 312 ? 8.562 30.125 -7.012 1 94.56 312 ALA B CA 1
ATOM 4862 C C . ALA B 1 312 ? 9.656 30.703 -6.121 1 94.56 312 ALA B C 1
ATOM 4864 O O . ALA B 1 312 ? 9.688 30.438 -4.918 1 94.56 312 ALA B O 1
ATOM 4865 N N . HIS B 1 313 ? 10.523 31.344 -6.707 1 93.31 313 HIS B N 1
ATOM 4866 C CA . HIS B 1 313 ? 11.562 32.094 -6.031 1 93.31 313 HIS B CA 1
ATOM 4867 C C . HIS B 1 313 ? 11.266 33.594 -6.09 1 93.31 313 HIS B C 1
ATOM 4869 O O . HIS B 1 313 ? 11.266 34.188 -7.172 1 93.31 313 HIS B O 1
ATOM 4875 N N . ILE B 1 314 ? 11.016 34.188 -4.895 1 96.31 314 ILE B N 1
ATOM 4876 C CA . ILE B 1 314 ? 10.57 35.562 -4.828 1 96.31 314 ILE B CA 1
ATOM 4877 C C . ILE B 1 314 ? 11.578 36.406 -4.043 1 96.31 314 ILE B C 1
ATOM 4879 O O . ILE B 1 314 ? 12.031 36 -2.969 1 96.31 314 ILE B O 1
ATOM 4883 N N . PRO B 1 315 ? 11.914 37.531 -4.562 1 93.81 315 PRO B N 1
ATOM 4884 C CA . PRO B 1 315 ? 12.914 38.344 -3.869 1 93.81 315 PRO B CA 1
ATOM 4885 C C . PRO B 1 315 ? 12.414 38.875 -2.527 1 93.81 315 PRO B C 1
ATOM 4887 O O . PRO B 1 315 ? 11.211 39.094 -2.354 1 93.81 315 PRO B O 1
ATOM 4890 N N . TYR B 1 316 ? 13.305 39.281 -1.689 1 93 316 TYR B N 1
ATOM 4891 C CA . TYR B 1 316 ? 13.016 39.75 -0.329 1 93 316 TYR B CA 1
ATOM 4892 C C . TYR B 1 316 ? 12.258 41.062 -0.335 1 93 316 TYR B C 1
ATOM 4894 O O . TYR B 1 316 ? 11.562 41.375 0.631 1 93 316 TYR B O 1
ATOM 4902 N N . THR B 1 317 ? 12.406 41.75 -1.37 1 92.31 317 THR B N 1
ATOM 4903 C CA . THR B 1 317 ? 11.781 43.062 -1.462 1 92.31 317 THR B CA 1
ATOM 4904 C C . THR B 1 317 ? 10.258 42.906 -1.569 1 92.31 317 THR B C 1
ATOM 4906 O O . THR B 1 317 ? 9.531 43.875 -1.354 1 92.31 317 THR B O 1
ATOM 4909 N N . ALA B 1 318 ? 9.828 41.719 -1.853 1 93.62 318 ALA B N 1
ATOM 4910 C CA . ALA B 1 318 ? 8.406 41.5 -2.131 1 93.62 318 ALA B CA 1
ATOM 4911 C C . ALA B 1 318 ? 7.594 41.469 -0.839 1 93.62 318 ALA B C 1
ATOM 4913 O O . ALA B 1 318 ? 6.379 41.688 -0.856 1 93.62 318 ALA B O 1
ATOM 4914 N N . ALA B 1 319 ? 8.195 41.219 0.312 1 95.38 319 ALA B N 1
ATOM 4915 C CA . ALA B 1 319 ? 7.48 41.094 1.579 1 95.38 319 ALA B CA 1
ATOM 4916 C C . ALA B 1 319 ? 8.406 41.375 2.762 1 95.38 319 ALA B C 1
ATOM 4918 O O . ALA B 1 319 ? 9.633 41.25 2.637 1 95.38 319 ALA B O 1
ATOM 4919 N N . PHE B 1 320 ? 7.809 41.594 3.953 1 93.94 320 PHE B N 1
ATOM 4920 C CA . PHE B 1 320 ? 8.562 41.938 5.152 1 93.94 320 PHE B CA 1
ATOM 4921 C C . PHE B 1 320 ? 9.047 40.656 5.859 1 93.94 320 PHE B C 1
ATOM 4923 O O . PHE B 1 320 ? 10.016 40.688 6.617 1 93.94 320 PHE B O 1
ATOM 4930 N N . SER B 1 321 ? 8.336 39.625 5.691 1 95.75 321 SER B N 1
ATOM 4931 C CA . SER B 1 321 ? 8.625 38.344 6.316 1 95.75 321 SER B CA 1
ATOM 4932 C C . SER B 1 321 ? 7.98 37.188 5.547 1 95.75 321 SER B C 1
ATOM 4934 O O . SER B 1 321 ? 7.18 37.438 4.633 1 95.75 321 SER B O 1
ATOM 4936 N N . ALA B 1 322 ? 8.383 36.062 5.883 1 96.69 322 ALA B N 1
ATOM 4937 C CA . ALA B 1 322 ? 7.746 34.906 5.281 1 96.69 322 ALA B CA 1
ATOM 4938 C C . ALA B 1 322 ? 6.246 34.906 5.562 1 96.69 322 ALA B C 1
ATOM 4940 O O . ALA B 1 322 ? 5.453 34.469 4.715 1 96.69 322 ALA B O 1
ATOM 4941 N N . GLU B 1 323 ? 5.895 35.312 6.75 1 97.56 323 GLU B N 1
ATOM 4942 C CA . GLU B 1 323 ? 4.48 35.375 7.109 1 97.56 323 GLU B CA 1
ATOM 4943 C C . GLU B 1 323 ? 3.742 36.375 6.207 1 97.56 323 GLU B C 1
ATOM 4945 O O . GLU B 1 323 ? 2.645 36.094 5.73 1 97.56 323 GLU B O 1
ATOM 4950 N N . ASP B 1 324 ? 4.355 37.469 6.047 1 97.69 324 ASP B N 1
ATOM 4951 C CA . ASP B 1 324 ? 3.777 38.469 5.168 1 97.69 324 ASP B CA 1
ATOM 4952 C C . ASP B 1 324 ? 3.654 37.938 3.738 1 97.69 324 ASP B C 1
ATOM 4954 O O . ASP B 1 324 ? 2.641 38.156 3.072 1 97.69 324 ASP B O 1
ATOM 4958 N N . MET B 1 325 ? 4.664 37.281 3.244 1 97.62 325 MET B N 1
ATOM 4959 C CA . MET B 1 325 ? 4.637 36.719 1.904 1 97.62 325 MET B CA 1
ATOM 4960 C C . MET B 1 325 ? 3.521 35.688 1.783 1 97.62 325 MET B C 1
ATOM 4962 O O . MET B 1 325 ? 2.869 35.594 0.742 1 97.62 325 MET B O 1
ATOM 4966 N N . ALA B 1 326 ? 3.354 34.938 2.812 1 98.56 326 ALA B N 1
ATOM 4967 C CA . ALA B 1 326 ? 2.295 33.938 2.818 1 98.56 326 ALA B CA 1
ATOM 4968 C C . ALA B 1 326 ? 0.919 34.594 2.691 1 98.56 326 ALA B C 1
ATOM 4970 O O . ALA B 1 326 ? 0.048 34.094 1.983 1 98.56 326 ALA B O 1
ATOM 4971 N N . VAL B 1 327 ? 0.718 35.688 3.406 1 98.12 327 VAL B N 1
ATOM 4972 C CA . VAL B 1 327 ? -0.55 36.406 3.348 1 98.12 327 VAL B CA 1
ATOM 4973 C C . VAL B 1 327 ? -0.789 36.906 1.929 1 98.12 327 VAL B C 1
ATOM 4975 O O . VAL B 1 327 ? -1.889 36.781 1.389 1 98.12 327 VAL B O 1
ATOM 4978 N N . LYS B 1 328 ? 0.209 37.438 1.383 1 97.88 328 LYS B N 1
ATOM 4979 C CA . LYS B 1 328 ? 0.106 37.938 0.023 1 97.88 328 LYS B CA 1
ATOM 4980 C C . LYS B 1 328 ? -0.203 36.844 -0.971 1 97.88 328 LYS B C 1
ATOM 4982 O O . LYS B 1 328 ? -1.039 37 -1.861 1 97.88 328 LYS B O 1
ATOM 4987 N N . ALA B 1 329 ? 0.533 35.781 -0.836 1 98.12 329 ALA B N 1
ATOM 4988 C CA . ALA B 1 329 ? 0.294 34.625 -1.705 1 98.12 329 ALA B CA 1
ATOM 4989 C C . ALA B 1 329 ? -1.139 34.125 -1.566 1 98.12 329 ALA B C 1
ATOM 4991 O O . ALA B 1 329 ? -1.803 33.812 -2.564 1 98.12 329 ALA B O 1
ATOM 4992 N N . PHE B 1 330 ? -1.6 33.969 -0.328 1 98.25 330 PHE B N 1
ATOM 4993 C CA . PHE B 1 330 ? -2.949 33.5 -0.045 1 98.25 330 PHE B CA 1
ATOM 4994 C C . PHE B 1 330 ? -3.986 34.375 -0.751 1 98.25 330 PHE B C 1
ATOM 4996 O O . PHE B 1 330 ? -4.906 33.844 -1.386 1 98.25 330 PHE B O 1
ATOM 5003 N N . ASN B 1 331 ? -3.844 35.625 -0.625 1 97.12 331 ASN B N 1
ATOM 5004 C CA . ASN B 1 331 ? -4.793 36.562 -1.223 1 97.12 331 ASN B CA 1
ATOM 5005 C C . ASN B 1 331 ? -4.797 36.469 -2.744 1 97.12 331 ASN B C 1
ATOM 5007 O O . ASN B 1 331 ? -5.859 36.469 -3.369 1 97.12 331 ASN B O 1
ATOM 5011 N N . LEU B 1 332 ? -3.662 36.344 -3.328 1 96.88 332 LEU B N 1
ATOM 5012 C CA . LEU B 1 332 ? -3.561 36.25 -4.781 1 96.88 332 LEU B CA 1
ATOM 5013 C C . LEU B 1 332 ? -4.195 34.969 -5.289 1 96.88 332 LEU B C 1
ATOM 5015 O O . LEU B 1 332 ? -4.938 35 -6.273 1 96.88 332 LEU B O 1
ATOM 5019 N N . ILE B 1 333 ? -3.877 33.938 -4.645 1 96.88 333 ILE B N 1
ATOM 5020 C CA . ILE B 1 333 ? -4.367 32.625 -5.062 1 96.88 333 ILE B CA 1
ATOM 5021 C C . ILE B 1 333 ? -5.887 32.562 -4.887 1 96.88 333 ILE B C 1
ATOM 5023 O O . ILE B 1 333 ? -6.598 32.062 -5.77 1 96.88 333 ILE B O 1
ATOM 5027 N N . SER B 1 334 ? -6.348 33 -3.727 1 95.25 334 SER B N 1
ATOM 5028 C CA . SER B 1 334 ? -7.781 33.031 -3.461 1 95.25 334 SER B CA 1
ATOM 5029 C C . SER B 1 334 ? -8.531 33.844 -4.516 1 95.25 334 SER B C 1
ATOM 5031 O O . SER B 1 334 ? -9.602 33.438 -4.977 1 95.25 334 SER B O 1
ATOM 5033 N N . GLY B 1 335 ? -7.992 34.906 -4.871 1 93.06 335 GLY B N 1
ATOM 5034 C CA . GLY B 1 335 ? -8.594 35.75 -5.902 1 93.06 335 GLY B CA 1
ATOM 5035 C C . GLY B 1 335 ? -8.617 35.094 -7.266 1 93.06 335 GLY B C 1
ATOM 5036 O O . GLY B 1 335 ? -9.633 35.094 -7.957 1 93.06 335 GLY B O 1
ATOM 5037 N N . ARG B 1 336 ? -7.543 34.531 -7.625 1 92 336 ARG B N 1
ATOM 5038 C CA . ARG B 1 336 ? -7.406 33.906 -8.938 1 92 336 ARG B CA 1
ATOM 5039 C C . ARG B 1 336 ? -8.344 32.719 -9.078 1 92 336 ARG B C 1
ATOM 5041 O O . ARG B 1 336 ? -9.031 32.562 -10.086 1 92 336 ARG B O 1
ATOM 5048 N N . LEU B 1 337 ? -8.32 31.859 -8.094 1 92.75 337 LEU B N 1
ATOM 5049 C CA . LEU B 1 337 ? -9.148 30.656 -8.164 1 92.75 337 LEU B CA 1
ATOM 5050 C C . LEU B 1 337 ? -10.625 31.016 -8.055 1 92.75 337 LEU B C 1
ATOM 5052 O O . LEU B 1 337 ? -11.477 30.328 -8.633 1 92.75 337 LEU B O 1
ATOM 5056 N N . GLY B 1 338 ? -10.953 32 -7.254 1 86.62 338 GLY B N 1
ATOM 5057 C CA . GLY B 1 338 ? -12.32 32.5 -7.199 1 86.62 338 GLY B CA 1
ATOM 5058 C C . GLY B 1 338 ? -12.844 32.938 -8.547 1 86.62 338 GLY B C 1
ATOM 5059 O O . GLY B 1 338 ? -13.984 32.656 -8.906 1 86.62 338 GLY B O 1
ATOM 5060 N N . TRP B 1 339 ? -12.016 33.562 -9.297 1 82.75 339 TRP B N 1
ATOM 5061 C CA . TRP B 1 339 ? -12.367 34.062 -10.609 1 82.75 339 TRP B CA 1
ATOM 5062 C C . TRP B 1 339 ? -12.516 32.938 -11.625 1 82.75 339 TRP B C 1
ATOM 5064 O O . TRP B 1 339 ? -13.414 32.969 -12.469 1 82.75 339 TRP B O 1
ATOM 5074 N N . MET B 1 340 ? -11.641 31.938 -11.562 1 79.25 340 MET B N 1
ATOM 5075 C CA . MET B 1 340 ? -11.656 30.812 -12.477 1 79.25 340 MET B CA 1
ATOM 5076 C C . MET B 1 340 ? -12.984 30.062 -12.383 1 79.25 340 MET B C 1
ATOM 5078 O O . MET B 1 340 ? -13.531 29.625 -13.398 1 79.25 340 MET B O 1
ATOM 5082 N N . CYS B 1 341 ? -13.477 29.875 -11.258 1 72.25 341 CYS B N 1
ATOM 5083 C CA . CYS B 1 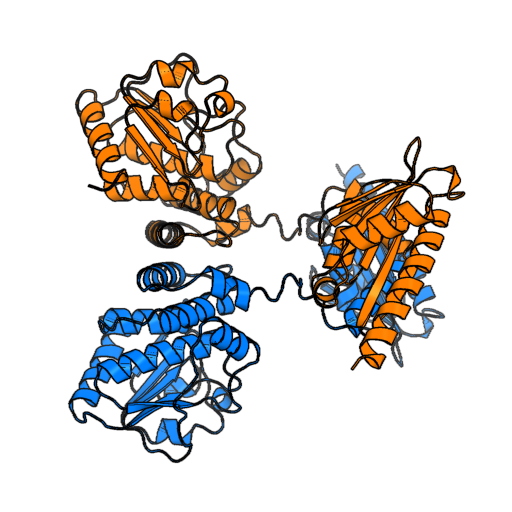341 ? -14.672 29.062 -11.062 1 72.25 341 CYS B CA 1
ATOM 5084 C C . CYS B 1 341 ? -15.93 29.859 -11.406 1 72.25 341 CYS B C 1
ATOM 5086 O O . CYS B 1 341 ? -16.953 29.281 -11.766 1 72.25 341 CYS B O 1
ATOM 5088 N N . VAL B 1 342 ? -15.93 31.078 -11.211 1 61.38 342 VAL B N 1
ATOM 5089 C CA . VAL B 1 342 ? -17.047 31.922 -11.648 1 61.38 342 VAL B CA 1
ATOM 5090 C C . VAL B 1 342 ? -17.141 31.891 -13.172 1 61.38 342 VAL B C 1
ATOM 5092 O O . VAL B 1 342 ? -18.25 31.828 -13.727 1 61.38 342 VAL B O 1
ATOM 5095 N N . LYS B 1 343 ? -16.125 31.891 -13.828 1 57.56 343 LYS B N 1
ATOM 5096 C CA . LYS B 1 343 ? -16.125 31.906 -15.289 1 57.56 343 LYS B CA 1
ATOM 5097 C C . LYS B 1 343 ? -16.578 30.547 -15.844 1 57.56 343 LYS B C 1
ATOM 5099 O O . LYS B 1 343 ? -17.266 30.5 -16.859 1 57.56 343 LYS B O 1
ATOM 5104 N N . THR B 1 344 ? -16.125 29.469 -15.219 1 49.56 344 THR B N 1
ATOM 5105 C CA . THR B 1 344 ? -16.547 28.156 -15.68 1 49.56 344 THR B CA 1
ATOM 5106 C C . THR B 1 344 ? -18.062 27.984 -15.484 1 49.56 344 THR B C 1
ATOM 5108 O O . THR B 1 344 ? -18.719 27.328 -16.297 1 49.56 344 THR B O 1
ATOM 5111 N N . LEU B 1 345 ? -18.609 28.531 -14.414 1 45.59 345 LEU B N 1
ATOM 5112 C CA . LEU B 1 345 ? -20.062 28.531 -14.227 1 45.59 345 LEU B CA 1
ATOM 5113 C C . LEU B 1 345 ? -20.75 29.406 -15.281 1 45.59 345 LEU B C 1
ATOM 5115 O O . LEU B 1 345 ? -21.859 29.109 -15.703 1 45.59 345 LEU B O 1
ATOM 5119 N N . GLU B 1 346 ? -20.203 30.469 -15.617 1 44.97 346 GLU B N 1
ATOM 5120 C CA . GLU B 1 346 ? -20.797 31.344 -16.625 1 44.97 346 GLU B CA 1
ATOM 5121 C C . GLU B 1 346 ? -20.672 30.734 -18.016 1 44.97 346 GLU B C 1
ATOM 5123 O O . GLU B 1 346 ? -21.438 31.094 -18.922 1 44.97 346 GLU B O 1
ATOM 5128 N N . LYS B 1 347 ? -19.641 30.078 -18.312 1 43.19 347 LYS B N 1
ATOM 5129 C CA . LYS B 1 347 ? -19.516 29.516 -19.641 1 43.19 347 LYS B CA 1
ATOM 5130 C C . LYS B 1 347 ? -20.344 28.234 -19.781 1 43.19 347 LYS B C 1
ATOM 5132 O O . LYS B 1 347 ? -20.469 27.688 -20.875 1 43.19 347 LYS B O 1
ATOM 5137 N N . GLY B 1 348 ? -20.688 27.641 -18.734 1 33.75 348 GLY B N 1
ATOM 5138 C CA . GLY B 1 348 ? -21.672 26.562 -18.859 1 33.75 348 GLY B CA 1
ATOM 5139 C C . GLY B 1 348 ? -23.109 27.047 -18.719 1 33.75 348 GLY B C 1
ATOM 5140 O O . GLY B 1 348 ? -23.359 28.047 -18.062 1 33.75 348 GLY B O 1
#

Nearest PDB structures (foldseek):
  4ls9-assembly1_B  TM=5.848E-01  e=1.919E-19  Mycolicibacterium smegmatis MC2 155
  5jju-assembly1_B  TM=5.350E-01  e=1.330E-18  Mycobacterium tuberculosis H37Ra
  7bhi-assembly1_B  TM=3.579E-01  e=1.732E-12  Methanothermobacter thermautotrophicus str. Delta H
  7bjq-assembly2_B  TM=3.700E-01  e=8.955E-12  Methanothermobacter thermautotrophicus str. Delta H
  5t5s-assembly1_A-2  TM=4.315E-01  e=6.682E-04  Homo sapiens

Solvent-accessible surface area (backbone atoms only — not comparable to full-atom values): 32570 Å² total; per-residue (Å²): 129,55,57,49,50,54,46,44,51,52,50,49,58,57,31,71,73,42,66,62,37,43,25,36,32,34,26,18,48,44,19,41,36,24,28,49,11,17,40,51,44,46,42,48,40,38,39,73,51,40,35,43,51,23,32,43,36,34,90,35,65,24,71,67,24,51,44,38,27,61,66,49,71,49,72,96,55,55,66,53,62,72,81,46,71,22,49,36,17,34,37,27,46,50,33,37,56,77,39,27,52,86,43,56,62,31,43,67,52,17,77,42,24,33,36,38,22,21,55,68,88,38,62,40,58,76,70,37,76,40,66,41,71,38,60,75,44,32,24,26,11,35,54,29,46,51,34,22,58,70,62,67,45,84,55,56,34,41,53,22,22,39,21,47,31,2,32,34,60,58,10,58,52,58,73,51,55,31,53,59,40,25,44,37,46,21,51,26,39,75,42,53,25,48,63,69,52,32,49,55,46,59,36,48,63,92,49,54,85,35,64,56,69,68,53,16,50,41,41,55,54,25,33,33,50,44,44,75,48,76,27,63,94,70,41,30,36,34,25,17,35,39,78,59,60,26,59,59,41,11,44,51,40,30,54,48,42,23,22,36,14,35,14,21,20,57,53,98,74,28,33,39,35,20,25,18,32,24,70,70,31,43,76,73,70,43,36,9,20,59,51,16,29,51,53,6,62,75,45,67,38,50,40,30,70,39,60,50,43,14,35,17,41,27,41,51,89,64,38,92,40,38,64,51,39,24,53,52,49,43,52,54,51,52,52,52,44,41,51,54,38,53,48,56,58,68,74,93,129,56,56,48,50,52,48,43,51,52,50,48,56,57,32,70,74,42,67,64,38,44,25,36,33,35,26,19,49,42,20,41,36,24,29,49,11,18,42,51,45,46,42,50,39,39,40,74,52,39,35,42,50,21,33,42,35,34,89,37,65,24,69,66,25,50,44,39,28,61,65,48,72,48,72,95,57,55,66,53,59,72,84,47,71,22,48,35,16,35,36,29,47,51,34,38,57,76,40,27,52,85,44,55,63,32,43,68,53,16,76,42,24,33,36,38,21,22,54,67,88,39,62,41,60,76,70,37,76,41,64,39,70,38,59,74,44,33,25,26,11,35,54,28,45,50,35,22,60,70,63,68,44,84,55,55,34,41,53,22,21,41,21,46,31,2,33,35,60,58,9,59,52,57,72,51,54,30,55,57,40,25,45,36,46,20,50,24,38,74,43,52,24,49,64,68,53,34,48,54,44,60,36,49,64,92,49,54,85,36,64,56,69,69,52,16,50,41,38,54,55,24,33,33,50,44,44,77,46,75,27,64,93,69,42,30,35,34,27,18,35,37,78,58,62,27,59,58,41,10,46,50,40,29,53,48,42,23,23,36,15,34,14,18,18,55,54,97,74,30,34,39,35,20,25,19,31,24,70,70,30,44,74,72,71,43,36,9,19,57,52,14,29,51,53,7,63,76,48,68,38,49,39,30,69,40,61,50,42,15,36,17,42,27,41,51,87,64,38,92,41,39,61,49,39,23,53,52,49,45,53,52,50,52,51,51,43,41,51,54,38,52,49,55,57,67,73,93

pLDDT: mean 91.77, std 10.69, range [33.66, 98.88]

Organism: Aeropyrum pernix (strain ATCC 700893 / DSM 11879 / JCM 9820 / NBRC 100138 / K1) (NCBI:txid272557)

Foldseek 3Di:
DDLLLVVLVVLLVLLVVPAAFEEEEEEFAQAELLRQLLSLLVCLLNVVSRYHYFYEHHNDHHPLLVLLCVLLVHDRGPHDDLPDQTQEYEYFADQEPNRRPSNVCNQQNYVAHEYQHLPDHDDSVVRHPGYHYHVLAQGSLLVSLVSCVSSVGADAQSSLQSSLLSLCVSCVNVVSHDPSSVVSNVVSVVSPHDVVSSCVSVPPPVDPCCDDPVSVVQLVVFVVAWDWDDALNAAIEIFGEGADDQQVNQVVCQVVPHQWYWYWHDDPWWIKIKIFGHPVCVVLVQFRQVLQCVLCVVQPWDKGDGRGIMMTTHGCVSAVDSSRSRVVSVVVVRVVRNVSSVVVVVVD/DDLLLVVLVVLLVLLVVPAAFEEEEEEFAQAELLRQLLSLLVCLLNVVSRYHYFYEHHNDHHPLLVLLCVLLVHDRGPHDDLPDQTQYYEYFADAEPNRRPSNVCNQQSYVAHEYQHLPDHDDSVVRHPGYDYHVLAQGSLLVSLVSCVSSVGQDAQSSLQSSLLSLCVSCVNVVSHDPSSVVSNVVSVVSPHDVVSSCVSVCPPVDPCCDDPVSVVQLVVFVVAWDWDDALNAAIEIFGEGADDQQVNQVVCQVVPHQWYWYWHDDPWWIKIKIFGHPVCVVLVQFRQVLQCVLCVVQVWDKGDGRGIMMTTHGCVSAVDSSRSRVVSRVVVRVVRNVSSVVVVVVD